Protein AF-A0A7J5EZQ2-F1 (afdb_monomer)

Sequence (471 aa):
MVELAIAWFGNLAVARQRMPGGWRRDADYETKASVRAALARLHAAGQLVTPRRLRLLGEEQLIRAVYRHFGNFARARTAAGLAPRQPAPARHVVTMTRDEALEQYRTLMAADPMRRADTLPPHLRRALRLHVGGISHARRECDLPKFRWNRERVLAVLAEYARPGHAITTLSLNRSGRDDLVNAIYRHVGSIVEARAEAFALADIPGSPGRAAAAGGRVSTRHGSLRSAPRRPTPKQPKRKVGPNERPNNPEPGWAAFRAACESAARRGAGPPPGTTRIVPEAILAGAHRDVAGLGDVLVELLSRRADLLDGAAPREDHVMMAGLVNALECTGVDVPPLLGRRARAWIETVAPPPTFMRTVLLARLAAAHAMSRAAAKRASAQELLRERERKLENLFGWVISRRRRKAHHAAWLRLIQDGELRGGRIAPLEPIELLWAARIRYQYLDGHPAAEVAARLAVDFRRKRPGTQT

Mean predicted aligned error: 19.73 Å

Solvent-accessible surface area (backbone atoms only — not comparable to full-atom values): 28139 Å² total; per-residue (Å²): 107,73,66,58,34,27,41,74,45,76,35,60,68,52,30,32,72,66,40,89,83,43,65,56,75,83,61,74,53,82,41,69,66,48,46,24,53,53,53,35,52,42,40,75,70,73,42,68,90,41,74,74,49,32,53,76,71,66,39,54,65,58,53,54,31,33,39,72,68,48,69,35,67,68,55,38,35,49,72,30,73,39,76,72,74,72,74,68,72,74,70,75,77,73,83,63,50,61,66,57,35,51,50,56,46,48,55,52,37,72,77,35,79,79,66,50,82,82,77,42,58,70,68,50,51,48,35,28,40,72,66,53,70,18,67,76,41,44,37,58,75,66,70,47,77,81,86,72,88,44,49,70,57,52,30,52,54,44,27,67,54,57,47,92,88,51,74,90,43,75,66,51,37,45,73,70,70,32,57,66,58,54,53,42,33,45,71,53,64,58,35,68,69,57,41,49,45,52,10,47,63,71,55,70,52,87,86,50,71,50,62,60,56,71,72,54,66,86,81,75,85,78,73,83,88,73,93,72,80,92,76,77,90,74,81,82,76,81,83,77,83,77,62,100,82,77,71,82,91,66,77,58,83,63,52,64,56,49,51,52,43,44,56,52,23,48,78,68,75,40,53,68,50,92,58,50,79,52,51,54,59,50,37,46,75,72,64,41,36,68,66,53,38,76,42,28,69,57,52,50,54,18,48,50,56,46,47,61,75,47,58,92,53,80,86,48,72,68,42,52,45,48,25,52,48,53,53,50,39,49,40,48,69,29,88,65,57,68,67,58,53,49,51,28,50,51,40,57,67,69,45,68,80,55,65,67,63,59,54,50,51,52,52,50,52,45,41,42,46,37,42,49,38,54,52,49,54,53,50,51,53,52,52,50,54,47,53,49,50,50,51,51,49,49,56,64,51,55,75,70,62,53,86,79,52,55,62,59,51,50,53,54,54,50,47,65,64,70,66,73,72,87,78,83,76,94,70,80,83,75,55,74,68,56,54,51,47,54,50,51,61,49,63,77,74,56,88,88,54,79,64,56,58,58,53,52,51,53,55,52,52,60,60,68,72,60,84,84,82,90,129

Radius of gyration: 35.27 Å; Cα contacts (8 Å, |Δi|>4): 325; chains: 1; bounding box: 101×69×84 Å

Foldseek 3Di:
DQLVLCLVQVHSVSSQVPDVVGVPPQDPLVDLVSLLVVLLVCVVVVFDQDPVSCVVVVVVSSVVSCCVHQVDSQRSCVVSVHPRDPPDPPPPPLPADLVNLLVVVLVVCVVPVPDDLVNPDPSSQVSCCVNQVGDVRSCVVNVPPDDDQALVVLLQVLLVQVPPPHDQDPVSCVVVVNVVSVVSCCVHVNDSVRSNLSSCVVNVDPPRVNVVVVVDDDPDPDDDDDDDDDDDDDDDDDDDPDDPPDDPLDPPPVLVVLLVQLVVCLVVVHARDPCLLPVLLVCLVSVVLVSSLVCLVSNLSNLVSVLVVCPPPQQDPVLQSSLLNQLSSVLSVRDHPVVSNVSSVVSCVNPPPDPVVVCCVSVSSSSVSNSVSVVVVVVVVVVVVVVVVVVVVCVVCVVVDDPVCVVVVVVVVVCVVVVPDPPDDDDDDDDVVVVVVVVVVVVVPDPDDPVVVVVVVVVVVVVVPDDDDDD

pLDDT: mean 74.74, std 21.12, range [32.88, 98.12]

Structure (mmCIF, N/CA/C/O backbone):
data_AF-A0A7J5EZQ2-F1
#
_entry.id   AF-A0A7J5EZQ2-F1
#
loop_
_atom_site.group_PDB
_atom_site.id
_atom_site.type_symbol
_atom_site.label_atom_id
_atom_site.label_alt_id
_atom_site.label_comp_id
_atom_site.label_asym_id
_atom_site.label_entity_id
_atom_site.label_seq_id
_atom_site.pdbx_PDB_ins_code
_atom_site.Cartn_x
_atom_site.Cartn_y
_atom_site.Cartn_z
_atom_site.occupancy
_atom_site.B_iso_or_equiv
_atom_site.auth_seq_id
_atom_site.auth_comp_id
_atom_site.auth_asym_id
_atom_site.auth_atom_id
_atom_site.pdbx_PDB_model_num
ATOM 1 N N . MET A 1 1 ? -13.963 -10.763 16.576 1.00 50.12 1 MET A N 1
ATOM 2 C CA . MET A 1 1 ? -15.259 -10.758 17.296 1.00 50.12 1 MET A CA 1
ATOM 3 C C . MET A 1 1 ? -16.438 -10.505 16.362 1.00 50.12 1 MET A C 1
ATOM 5 O O . MET A 1 1 ? -17.279 -11.381 16.275 1.00 50.12 1 MET A O 1
ATOM 9 N N . VAL A 1 2 ? -16.489 -9.390 15.618 1.00 48.31 2 VAL A N 1
ATOM 10 C CA . VAL A 1 2 ? -17.604 -9.073 14.691 1.00 48.31 2 VAL A CA 1
ATOM 11 C C . VAL A 1 2 ? -17.828 -10.154 13.622 1.00 48.31 2 VAL A C 1
ATOM 13 O O . VAL A 1 2 ? -18.950 -10.606 13.435 1.00 48.31 2 VAL A O 1
ATOM 16 N N . GLU A 1 3 ? -16.765 -10.622 12.965 1.00 53.62 3 GLU A N 1
ATOM 17 C CA . GLU A 1 3 ? -16.859 -11.671 11.933 1.00 53.62 3 GLU A CA 1
ATOM 18 C C . GLU A 1 3 ? -17.283 -13.029 12.511 1.00 53.62 3 GLU A C 1
ATOM 20 O O . GLU A 1 3 ? -18.147 -13.693 11.951 1.00 53.62 3 GLU A O 1
ATOM 25 N N . LEU A 1 4 ? -16.754 -13.397 13.683 1.00 57.41 4 LEU A N 1
ATOM 26 C CA . LEU A 1 4 ? -17.159 -14.584 14.452 1.00 57.41 4 LEU A CA 1
ATOM 27 C C . LEU A 1 4 ? -18.641 -14.529 14.854 1.00 57.41 4 LEU A C 1
ATOM 29 O O . LEU A 1 4 ? -19.352 -15.521 14.743 1.00 57.41 4 LEU A O 1
ATOM 33 N N . ALA A 1 5 ? -19.123 -13.354 15.259 1.00 59.91 5 ALA A N 1
ATOM 34 C CA . ALA A 1 5 ? -20.518 -13.125 15.613 1.00 59.91 5 ALA A CA 1
ATOM 35 C C . ALA A 1 5 ? -21.446 -13.225 14.386 1.00 59.91 5 ALA A C 1
ATOM 37 O O . ALA A 1 5 ? -22.507 -13.840 14.459 1.00 59.91 5 ALA A O 1
ATOM 38 N N . ILE A 1 6 ? -21.039 -12.687 13.232 1.00 65.56 6 ILE A N 1
ATOM 39 C CA . ILE A 1 6 ? -21.794 -12.852 11.979 1.00 65.56 6 ILE A CA 1
ATOM 40 C C . ILE A 1 6 ? -21.804 -14.323 11.550 1.00 65.56 6 ILE A C 1
ATOM 42 O O . ILE A 1 6 ? -22.852 -14.833 11.161 1.00 65.56 6 ILE A O 1
ATOM 46 N N . ALA A 1 7 ? -20.671 -15.018 11.673 1.00 66.31 7 ALA A N 1
ATOM 47 C CA . ALA A 1 7 ? -20.559 -16.429 11.323 1.00 66.31 7 ALA A CA 1
ATOM 48 C C . ALA A 1 7 ? -21.428 -17.333 12.214 1.00 66.31 7 ALA A C 1
ATOM 50 O O . ALA A 1 7 ? -22.032 -18.281 11.717 1.00 66.31 7 ALA A O 1
ATOM 51 N N . TRP A 1 8 ? -21.526 -17.042 13.515 1.00 72.44 8 TRP A N 1
ATOM 52 C CA . TRP A 1 8 ? -22.311 -17.849 14.457 1.00 72.44 8 TRP A CA 1
ATOM 53 C C . TRP A 1 8 ? -23.813 -17.575 14.403 1.00 72.44 8 TRP A C 1
ATOM 55 O O . TRP A 1 8 ? -24.607 -18.507 14.513 1.00 72.44 8 TRP A O 1
ATOM 65 N N . PHE A 1 9 ? -24.223 -16.323 14.204 1.00 71.44 9 PHE A N 1
ATOM 66 C CA . PHE A 1 9 ? -25.635 -15.935 14.300 1.00 71.44 9 PHE A CA 1
ATOM 67 C C . PHE A 1 9 ? -26.269 -15.571 12.949 1.00 71.44 9 PHE A C 1
ATOM 69 O O . PHE A 1 9 ? -27.427 -15.159 12.896 1.00 71.44 9 PHE A O 1
ATOM 76 N N . GLY A 1 10 ? -25.533 -15.721 11.844 1.00 72.12 10 GLY A N 1
ATOM 77 C CA . GLY A 1 10 ? -25.997 -15.508 10.469 1.00 72.12 10 GLY A CA 1
ATOM 78 C C . GLY A 1 10 ? -26.126 -14.037 10.066 1.00 72.12 10 GLY A C 1
ATOM 79 O O . GLY A 1 10 ? -25.905 -13.693 8.907 1.00 72.12 10 GLY A O 1
ATOM 80 N N . ASN A 1 11 ? -26.435 -13.146 11.008 1.00 79.75 11 ASN A N 1
ATOM 81 C CA . ASN A 1 11 ? -26.276 -11.710 10.832 1.00 79.75 11 ASN A CA 1
ATOM 82 C C . ASN A 1 11 ? -25.918 -11.031 12.166 1.00 79.75 11 ASN A C 1
ATOM 84 O O . ASN A 1 11 ? -26.174 -11.549 13.256 1.00 79.75 11 ASN A O 1
ATOM 88 N N . LEU A 1 12 ? -25.341 -9.833 12.068 1.00 64.81 12 LEU A N 1
ATOM 89 C CA . LEU A 1 12 ? -24.862 -9.079 13.223 1.00 64.81 12 LEU A CA 1
ATOM 90 C C . LEU A 1 12 ? -25.984 -8.621 14.176 1.00 64.81 12 LEU A C 1
ATOM 92 O O . LEU A 1 12 ? -25.763 -8.541 15.376 1.00 64.81 12 LEU A O 1
ATOM 96 N N . ALA A 1 13 ? -27.181 -8.323 13.671 1.00 59.31 13 ALA A N 1
ATOM 97 C CA . ALA A 1 13 ? -28.360 -7.988 14.473 1.00 59.31 13 ALA A CA 1
ATOM 98 C C . ALA A 1 13 ? -28.871 -9.177 15.307 1.00 59.31 13 ALA A C 1
ATOM 100 O O . ALA A 1 13 ? -29.203 -8.997 16.476 1.00 59.31 13 ALA A O 1
ATOM 101 N N . VAL A 1 14 ? -28.852 -10.394 14.759 1.00 67.25 14 VAL A N 1
ATOM 102 C CA . VAL A 1 14 ? -29.213 -11.617 15.496 1.00 67.25 14 VAL A CA 1
ATOM 103 C C . VAL A 1 14 ? -28.148 -11.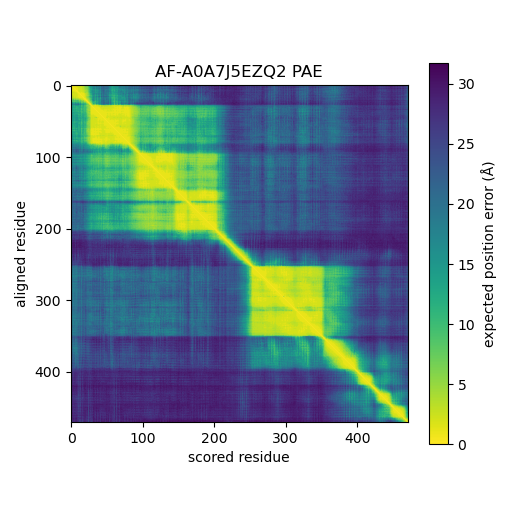945 16.541 1.00 67.25 14 VAL A C 1
ATOM 105 O O . VAL A 1 14 ? -28.485 -12.282 17.674 1.00 67.25 14 VAL A O 1
ATOM 108 N N . ALA A 1 15 ? -26.865 -11.765 16.202 1.00 73.56 15 ALA A N 1
ATOM 109 C CA . ALA A 1 15 ? -25.774 -11.893 17.169 1.00 73.56 15 ALA A CA 1
ATOM 110 C C . ALA A 1 15 ? -25.943 -10.938 18.354 1.00 73.56 15 ALA A C 1
ATOM 112 O O . ALA A 1 15 ? -25.753 -11.321 19.505 1.00 73.56 15 ALA A O 1
ATOM 113 N N . ARG A 1 16 ? -26.351 -9.699 18.060 1.00 64.06 16 ARG A N 1
ATOM 114 C CA . ARG A 1 16 ? -26.593 -8.651 19.056 1.00 64.06 16 ARG A CA 1
ATOM 115 C C . ARG A 1 16 ? -27.735 -8.983 20.011 1.00 64.06 16 ARG A C 1
ATOM 117 O O . ARG A 1 16 ? -27.603 -8.694 21.194 1.00 64.06 16 ARG A O 1
ATOM 124 N N . GLN A 1 17 ? -28.823 -9.571 19.511 1.00 57.94 17 GLN A N 1
ATOM 125 C CA . GLN A 1 17 ? -29.983 -9.953 20.326 1.00 57.94 17 GLN A CA 1
ATOM 126 C C . GLN A 1 17 ? -29.737 -11.190 21.196 1.00 57.94 17 GLN A C 1
ATOM 128 O O . GLN A 1 17 ? -30.369 -11.323 22.238 1.00 57.94 17 GLN A O 1
ATOM 133 N N . ARG A 1 18 ? -28.862 -12.109 20.766 1.00 65.12 18 ARG A N 1
ATOM 134 C CA . ARG A 1 18 ? -28.719 -13.432 21.397 1.00 65.12 18 ARG A CA 1
ATOM 135 C C . ARG A 1 18 ? -27.543 -13.583 22.359 1.00 65.12 18 ARG A C 1
ATOM 137 O O . ARG A 1 18 ? -27.493 -14.588 23.059 1.00 65.12 18 ARG A O 1
ATOM 144 N N . MET A 1 19 ? -26.604 -12.637 22.414 1.00 69.38 19 MET A N 1
ATOM 145 C CA . MET A 1 19 ? -25.548 -12.691 23.431 1.00 69.38 19 MET A CA 1
ATOM 146 C C . MET A 1 19 ? -26.111 -12.303 24.813 1.00 69.38 19 MET A C 1
ATOM 148 O O . MET A 1 19 ? -26.701 -11.226 24.929 1.00 69.38 19 MET A O 1
ATOM 152 N N . PRO A 1 20 ? -25.930 -13.129 25.863 1.00 48.16 20 PRO A N 1
ATOM 153 C CA . PRO A 1 20 ? -26.315 -12.780 27.229 1.00 48.16 20 PRO A CA 1
ATOM 154 C C . PRO A 1 20 ? -25.556 -11.525 27.673 1.00 48.16 20 PRO A C 1
ATOM 156 O O . PRO A 1 20 ? -24.337 -11.459 27.544 1.00 48.16 20 PRO A O 1
ATOM 159 N N . GLY A 1 21 ? -26.286 -10.508 28.132 1.00 58.47 21 GLY A N 1
ATOM 160 C CA . GLY A 1 21 ? -25.757 -9.161 28.391 1.00 58.47 21 GLY A CA 1
ATOM 161 C C . GLY A 1 21 ? -26.010 -8.163 27.258 1.00 58.47 21 GLY A C 1
ATOM 162 O O . GLY A 1 21 ? -25.853 -6.965 27.478 1.00 58.47 21 GLY A O 1
ATOM 163 N N . GLY A 1 22 ? -26.469 -8.639 26.093 1.00 52.62 22 GLY A N 1
ATOM 164 C CA . GLY A 1 22 ? -26.572 -7.877 24.855 1.00 52.62 22 GLY A CA 1
ATOM 165 C C . GLY A 1 22 ? -25.186 -7.491 24.346 1.00 52.62 22 GLY A C 1
ATOM 166 O O . GLY A 1 22 ? -24.269 -7.208 25.112 1.00 52.62 22 GLY A O 1
ATOM 167 N N . TRP A 1 23 ? -25.020 -7.342 23.035 1.00 55.12 23 TRP A N 1
ATOM 168 C CA . TRP A 1 23 ? -24.137 -6.257 22.599 1.00 55.12 23 TRP A CA 1
ATOM 169 C C . TRP A 1 23 ? -24.850 -4.971 22.998 1.00 55.12 23 TRP A C 1
ATOM 171 O O . TRP A 1 23 ? -25.549 -4.355 22.188 1.00 55.12 23 TRP A O 1
ATOM 181 N N . ARG A 1 24 ? -24.770 -4.622 24.286 1.00 50.59 24 ARG A N 1
ATOM 182 C CA . ARG A 1 24 ? -25.201 -3.323 24.758 1.00 50.59 24 ARG A CA 1
ATOM 183 C C . ARG A 1 24 ? -24.533 -2.329 23.825 1.00 50.59 24 ARG A C 1
ATOM 185 O O . ARG A 1 24 ? -23.332 -2.413 23.555 1.00 50.59 24 ARG A O 1
ATOM 192 N N . ARG A 1 25 ? -25.323 -1.396 23.295 1.00 53.16 25 ARG A N 1
ATOM 193 C CA . ARG A 1 25 ? -24.784 -0.076 22.988 1.00 53.16 25 ARG A CA 1
ATOM 194 C C . ARG A 1 25 ? -24.256 0.437 24.324 1.00 53.16 25 ARG A C 1
ATOM 196 O O . ARG A 1 25 ? -24.984 1.092 25.057 1.00 53.16 25 ARG A O 1
ATOM 203 N N . ASP A 1 26 ? -23.069 -0.003 24.726 1.00 46.22 26 ASP A N 1
ATOM 204 C CA . ASP A 1 26 ? -22.457 0.448 25.958 1.00 46.22 26 ASP A CA 1
ATOM 205 C C . ASP A 1 26 ? -22.129 1.918 25.721 1.00 46.22 26 ASP A C 1
ATOM 207 O O . ASP A 1 26 ? -21.132 2.264 25.084 1.00 46.22 26 ASP A O 1
ATOM 211 N N . ALA A 1 27 ? -23.043 2.735 26.238 1.00 56.41 27 ALA A N 1
ATOM 212 C CA . ALA A 1 27 ? -23.201 4.168 26.095 1.00 56.41 27 ALA A CA 1
ATOM 213 C C . ALA A 1 27 ? -23.792 4.618 24.753 1.00 56.41 27 ALA A C 1
ATOM 215 O O . ALA A 1 27 ? -23.108 4.726 23.734 1.00 56.41 27 ALA A O 1
ATOM 216 N N . ASP A 1 28 ? -25.056 5.038 24.803 1.00 71.44 28 ASP A N 1
ATOM 217 C CA . ASP A 1 28 ? -25.479 6.188 24.022 1.00 71.44 28 ASP A CA 1
ATOM 218 C C . ASP A 1 28 ? -24.457 7.300 24.287 1.00 71.44 28 ASP A C 1
ATOM 220 O O . ASP A 1 28 ? -24.369 7.865 25.380 1.00 71.44 28 ASP A O 1
ATOM 224 N N . TYR A 1 29 ? -23.601 7.566 23.299 1.00 90.50 29 TYR A N 1
ATOM 225 C CA . TYR A 1 29 ? -22.605 8.636 23.340 1.00 90.50 29 TYR A CA 1
ATOM 226 C C . TYR A 1 29 ? -23.279 10.017 23.213 1.00 90.50 29 TYR A C 1
ATOM 228 O O . TYR A 1 29 ? -22.863 10.886 22.441 1.00 90.50 29 TYR A O 1
ATOM 236 N N . GLU A 1 30 ? -24.390 10.196 23.918 1.00 92.56 30 GLU A N 1
ATOM 237 C CA . GLU A 1 30 ? -25.273 11.353 23.882 1.00 92.56 30 GLU A CA 1
ATOM 238 C C . GLU A 1 30 ? -24.712 12.521 24.677 1.00 92.56 30 GLU A C 1
ATOM 240 O O . GLU A 1 30 ? -25.034 13.666 24.380 1.00 92.56 30 GLU A O 1
ATOM 245 N N . THR A 1 31 ? -23.809 12.263 25.624 1.00 95.75 31 THR A N 1
ATOM 246 C CA . THR A 1 31 ? -23.219 13.305 26.469 1.00 95.75 31 THR A CA 1
ATOM 247 C C . THR A 1 31 ? -21.705 13.399 26.297 1.00 95.75 31 THR A C 1
ATOM 249 O O . THR A 1 31 ? -21.013 12.397 26.099 1.00 95.75 31 THR A O 1
ATOM 252 N N . LYS A 1 32 ? -21.140 14.600 26.485 1.00 97.56 32 LYS A N 1
ATOM 253 C CA . LYS A 1 32 ? -19.678 14.802 26.579 1.00 97.56 32 LYS A CA 1
ATOM 254 C C . LYS A 1 32 ? -19.031 13.883 27.625 1.00 97.56 32 LYS A C 1
ATOM 256 O O . LYS A 1 32 ? -17.920 13.404 27.415 1.00 97.56 32 LYS A O 1
ATOM 261 N N . ALA A 1 33 ? -19.708 13.636 28.749 1.00 96.19 33 ALA A N 1
ATOM 262 C CA . ALA A 1 33 ? -19.217 12.767 29.817 1.00 96.19 33 ALA A CA 1
ATOM 263 C C . ALA A 1 33 ? -19.077 11.305 29.361 1.00 96.19 33 ALA A C 1
ATOM 265 O O . ALA A 1 33 ? -18.005 10.727 29.536 1.00 96.19 33 ALA A O 1
ATOM 266 N N . SER A 1 34 ? -20.098 10.755 28.693 1.00 95.06 34 SER A N 1
ATOM 267 C CA . SER A 1 34 ? -20.065 9.385 28.158 1.00 95.06 34 SER A CA 1
ATOM 268 C C . SER A 1 34 ? -18.934 9.175 27.141 1.00 95.06 34 SER A C 1
ATOM 270 O O . SER A 1 34 ? -18.211 8.181 27.208 1.00 95.06 34 SER A O 1
ATOM 272 N N . VAL A 1 35 ? -18.702 10.154 26.257 1.00 96.88 35 VAL A N 1
ATOM 273 C CA . VAL A 1 35 ? -17.602 10.115 25.281 1.00 96.88 35 VAL A CA 1
ATOM 274 C C . VAL A 1 35 ? -16.242 10.126 25.981 1.00 96.88 35 VAL A C 1
ATOM 276 O O . VAL A 1 35 ? -15.377 9.326 25.631 1.00 96.88 35 VAL A O 1
ATOM 279 N N . ARG A 1 36 ? -16.038 10.989 26.989 1.00 97.38 36 ARG A N 1
ATOM 280 C CA . ARG A 1 36 ? -14.780 11.027 27.760 1.00 97.38 36 ARG A CA 1
ATOM 281 C C . ARG A 1 36 ? -14.500 9.694 28.447 1.00 97.38 36 ARG A C 1
ATOM 283 O O . ARG A 1 36 ? -13.398 9.171 28.304 1.00 97.38 36 ARG A O 1
ATOM 290 N N . ALA A 1 37 ? -15.500 9.134 29.127 1.00 95.50 37 ALA A N 1
ATOM 291 C CA . ALA A 1 37 ? -15.382 7.851 29.815 1.00 95.50 37 ALA A CA 1
ATOM 292 C C . ALA A 1 37 ? -15.041 6.711 28.840 1.00 95.50 37 ALA A C 1
ATOM 294 O O . ALA A 1 37 ? -14.156 5.904 29.118 1.00 95.50 37 ALA A O 1
ATOM 295 N N . ALA A 1 38 ? -15.673 6.682 27.661 1.00 95.19 38 ALA A N 1
ATOM 296 C CA . ALA A 1 38 ? -15.381 5.688 26.632 1.00 95.19 38 ALA A CA 1
ATOM 297 C C . ALA A 1 38 ? -13.944 5.801 26.090 1.00 95.19 38 ALA A C 1
ATOM 299 O O . ALA A 1 38 ? -13.250 4.790 25.969 1.00 95.19 38 ALA A O 1
ATOM 300 N N . LEU A 1 39 ? -13.469 7.020 25.805 1.00 96.38 39 LEU A N 1
ATOM 301 C CA . LEU A 1 39 ? -12.092 7.247 25.348 1.00 96.38 39 LEU A CA 1
ATOM 302 C C . LEU A 1 39 ? -11.065 6.869 26.426 1.00 96.38 39 LEU A C 1
ATOM 304 O O . LEU A 1 39 ? -10.069 6.219 26.105 1.00 96.38 39 LEU A O 1
ATOM 308 N N . ALA A 1 40 ? -11.315 7.232 27.687 1.00 96.12 40 ALA A N 1
ATOM 309 C CA . ALA A 1 40 ? -10.454 6.884 28.817 1.00 96.12 40 ALA A CA 1
ATOM 310 C C . ALA A 1 40 ? -10.393 5.365 29.038 1.00 96.12 40 ALA A C 1
ATOM 312 O O . ALA A 1 40 ? -9.305 4.812 29.168 1.00 96.12 40 ALA A O 1
ATOM 313 N N . ARG A 1 41 ? -11.537 4.669 28.971 1.00 95.19 41 ARG A N 1
ATOM 314 C CA . ARG A 1 41 ? -11.614 3.203 29.076 1.00 95.19 41 ARG A CA 1
ATOM 315 C C . ARG A 1 41 ? -10.808 2.503 27.982 1.00 95.19 41 ARG A C 1
ATOM 317 O O . ARG A 1 41 ? -10.048 1.585 28.272 1.00 95.19 41 ARG A O 1
ATOM 324 N N . LEU A 1 42 ? -10.939 2.944 26.728 1.00 95.31 42 LEU A N 1
ATOM 325 C CA . LEU A 1 42 ? -10.161 2.384 25.618 1.00 95.31 42 LEU A CA 1
ATOM 326 C C . LEU A 1 42 ? -8.658 2.626 25.795 1.00 95.31 42 LEU A C 1
ATOM 328 O O . LEU A 1 42 ? -7.858 1.743 25.490 1.00 95.31 42 LEU A O 1
ATOM 332 N N . HIS A 1 43 ? -8.271 3.793 26.311 1.00 95.88 43 HIS A N 1
ATOM 333 C CA . HIS A 1 43 ? -6.872 4.082 26.604 1.00 95.88 43 HIS A CA 1
ATOM 334 C C . HIS A 1 43 ? -6.318 3.225 27.746 1.00 95.88 43 HIS A C 1
ATOM 336 O O . HIS A 1 43 ? -5.234 2.668 27.598 1.00 95.88 43 HIS A O 1
ATOM 342 N N . ALA A 1 44 ? -7.075 3.068 28.837 1.00 94.56 44 ALA A N 1
ATOM 343 C CA . ALA A 1 44 ? -6.718 2.210 29.966 1.00 94.56 44 ALA A CA 1
ATOM 344 C C . ALA A 1 44 ? -6.547 0.741 29.542 1.00 94.56 44 ALA A C 1
ATOM 346 O O . ALA A 1 44 ? -5.673 0.046 30.046 1.00 94.56 44 ALA A O 1
ATOM 347 N N . ALA A 1 45 ? -7.305 0.289 28.538 1.00 93.12 45 ALA A N 1
ATOM 348 C CA . ALA A 1 45 ? -7.144 -1.021 27.904 1.00 93.12 45 ALA A CA 1
ATOM 349 C C . ALA A 1 45 ? -5.952 -1.111 26.918 1.00 93.12 45 ALA A C 1
ATOM 351 O O . ALA A 1 45 ? -5.886 -2.035 26.104 1.00 93.12 45 ALA A O 1
ATOM 352 N N . GLY A 1 46 ? -5.049 -0.125 26.907 1.00 93.62 46 GLY A N 1
ATOM 353 C CA . GLY A 1 46 ? -3.880 -0.078 26.025 1.00 93.62 46 GLY A CA 1
ATOM 354 C C . GLY A 1 46 ? -4.200 0.175 24.547 1.00 93.62 46 GLY A C 1
ATOM 355 O O . GLY A 1 46 ? -3.322 0.043 23.692 1.00 93.62 46 GLY A O 1
ATOM 356 N N . GLN A 1 47 ? -5.440 0.537 24.194 1.00 93.44 47 GLN A N 1
ATOM 357 C CA . GLN A 1 47 ? -5.786 0.817 22.801 1.00 93.44 47 GLN A CA 1
ATOM 358 C C . GLN A 1 47 ? -5.359 2.232 22.398 1.00 93.44 47 GLN A C 1
ATOM 360 O O . GLN A 1 47 ? -5.585 3.223 23.096 1.00 93.44 47 GLN A O 1
ATOM 365 N N . LEU A 1 48 ? -4.791 2.350 21.195 1.00 93.38 48 LEU A N 1
ATOM 366 C CA . LEU A 1 48 ? -4.486 3.646 20.595 1.00 93.38 48 LEU A CA 1
ATOM 367 C C . LEU A 1 48 ? -5.780 4.382 20.236 1.00 93.38 48 LEU A C 1
ATOM 369 O O . LEU A 1 48 ? -6.425 4.081 19.232 1.00 93.38 48 LEU A O 1
ATOM 373 N N . VAL A 1 49 ? -6.118 5.412 21.009 1.00 96.19 49 VAL A N 1
ATOM 374 C CA . VAL A 1 49 ? -7.294 6.258 20.776 1.00 96.19 49 VAL A CA 1
ATOM 375 C C . VAL A 1 49 ? -7.020 7.215 19.609 1.00 96.19 49 VAL A C 1
ATOM 377 O O . VAL A 1 49 ? -6.580 8.357 19.769 1.00 96.19 49 VAL A O 1
ATOM 380 N N . THR A 1 50 ? -7.208 6.709 18.390 1.00 95.25 50 THR A N 1
ATOM 381 C CA . THR A 1 50 ? -7.111 7.459 17.128 1.00 95.25 50 THR A CA 1
ATOM 382 C C . THR A 1 50 ? -8.300 7.114 16.233 1.00 95.25 50 THR A C 1
ATOM 384 O O . THR A 1 50 ? -8.751 5.968 16.279 1.00 95.25 50 THR A O 1
ATOM 387 N N . PRO A 1 51 ? -8.775 8.025 15.359 1.00 96.12 51 PRO A N 1
ATOM 388 C CA . PRO A 1 51 ? -9.905 7.732 14.477 1.00 96.12 51 PRO A CA 1
ATOM 389 C C . PRO A 1 51 ? -9.701 6.449 13.665 1.00 96.12 51 PRO A C 1
ATOM 391 O O . PRO A 1 51 ? -10.578 5.598 13.624 1.00 96.12 51 PRO A O 1
ATOM 394 N N . ARG A 1 52 ? -8.508 6.256 13.080 1.00 93.69 52 ARG A N 1
ATOM 395 C CA . ARG A 1 52 ? -8.183 5.051 12.300 1.00 93.69 52 ARG A CA 1
ATOM 396 C C . ARG A 1 52 ? -8.313 3.774 13.132 1.00 93.69 52 ARG A C 1
ATOM 398 O O . ARG A 1 52 ? -8.875 2.801 12.643 1.00 93.69 52 ARG A O 1
ATOM 405 N N . ARG A 1 53 ? -7.801 3.766 14.366 1.00 93.06 53 ARG A N 1
ATOM 406 C CA . ARG A 1 53 ? -7.859 2.582 15.230 1.00 93.06 53 ARG A CA 1
ATOM 407 C C . ARG A 1 53 ? -9.276 2.311 15.726 1.00 93.06 53 ARG A C 1
ATOM 409 O O . ARG A 1 53 ? -9.684 1.161 15.702 1.00 93.06 53 ARG A O 1
ATOM 416 N N . LEU A 1 54 ? -10.033 3.346 16.084 1.00 94.50 54 LEU A N 1
ATOM 417 C CA . LEU A 1 54 ? -11.438 3.204 16.470 1.00 94.50 54 LEU A CA 1
ATOM 418 C C . LEU A 1 54 ? -12.281 2.584 15.346 1.00 94.50 54 LEU A C 1
ATOM 420 O O . LEU A 1 54 ? -13.053 1.671 15.616 1.00 94.50 54 LEU A O 1
ATOM 424 N N . ARG A 1 55 ? -12.065 2.969 14.078 1.00 92.62 55 ARG A N 1
ATOM 425 C CA . ARG A 1 55 ? -12.737 2.313 12.936 1.00 92.62 55 ARG A CA 1
ATOM 426 C C . ARG A 1 55 ? -12.419 0.824 12.846 1.00 92.62 55 ARG A C 1
ATOM 428 O O . ARG A 1 55 ? -13.319 0.023 12.638 1.00 92.62 55 ARG A O 1
ATOM 435 N N . LEU A 1 56 ? -11.151 0.453 13.039 1.00 83.94 56 LEU A N 1
ATOM 436 C CA . LEU A 1 56 ? -10.727 -0.954 13.047 1.00 83.94 56 LEU A CA 1
ATOM 437 C C . LEU A 1 56 ? -11.339 -1.749 14.210 1.00 83.94 56 LEU A C 1
ATOM 439 O O . LEU A 1 56 ? -11.535 -2.952 14.082 1.00 83.94 56 LEU A O 1
ATOM 443 N N . LEU A 1 57 ? -11.644 -1.084 15.326 1.00 84.81 57 LEU A N 1
ATOM 444 C CA . LEU A 1 57 ? -12.335 -1.674 16.474 1.00 84.81 57 LEU A CA 1
ATOM 445 C C . LEU A 1 57 ? -13.866 -1.702 16.306 1.00 84.81 57 LEU A C 1
ATOM 447 O O . LEU A 1 57 ? -14.549 -2.297 17.130 1.00 84.81 57 LEU A O 1
ATOM 451 N N . GLY A 1 58 ? -14.413 -1.099 15.243 1.00 89.62 58 GLY A N 1
ATOM 452 C CA . GLY A 1 58 ? -15.858 -0.993 15.018 1.00 89.62 58 GLY A CA 1
ATOM 453 C C . GLY A 1 58 ? -16.538 0.161 15.769 1.00 89.62 58 GLY A C 1
ATOM 454 O O . GLY A 1 58 ? -17.763 0.255 15.761 1.00 89.62 58 GLY A O 1
ATOM 455 N N . GLU A 1 59 ? -15.766 1.074 16.361 1.00 92.94 59 GLU A N 1
ATOM 456 C CA . GLU A 1 59 ? -16.227 2.178 17.218 1.00 92.94 59 GLU A CA 1
ATOM 457 C C . GLU A 1 59 ? -16.661 3.423 16.414 1.00 92.94 59 GLU A C 1
ATOM 459 O O . GLU A 1 59 ? -16.354 4.569 16.755 1.00 92.94 59 GLU A O 1
ATOM 464 N N . GLU A 1 60 ? -17.371 3.225 15.298 1.00 93.81 60 GLU A N 1
ATOM 465 C CA . GLU A 1 60 ? -17.771 4.316 14.391 1.00 93.81 60 GLU A CA 1
ATOM 466 C C . GLU A 1 60 ? -18.717 5.318 15.080 1.00 93.81 60 GLU A C 1
ATOM 468 O O . GLU A 1 60 ? -18.671 6.523 14.819 1.00 93.81 60 GLU A O 1
ATOM 473 N N . GLN A 1 61 ? -19.559 4.835 15.998 1.00 93.25 61 GLN A N 1
ATOM 474 C CA . GLN A 1 61 ? -20.475 5.679 16.767 1.00 93.25 61 GLN A CA 1
ATOM 475 C C . GLN A 1 61 ? -19.724 6.613 17.722 1.00 93.25 61 GLN A C 1
ATOM 477 O O . GLN A 1 61 ? -20.045 7.802 17.773 1.00 93.25 61 GLN A O 1
ATOM 482 N N . LEU A 1 62 ? -18.678 6.117 18.393 1.00 95.44 62 LEU A N 1
ATOM 483 C CA . LEU A 1 62 ? -17.828 6.930 19.259 1.00 95.44 62 LEU A CA 1
ATOM 484 C C . LEU A 1 62 ? -17.114 8.021 18.456 1.00 95.44 62 LEU A C 1
ATOM 486 O O . LEU A 1 62 ? -17.064 9.167 18.892 1.00 95.44 62 LEU A O 1
ATOM 490 N N . ILE A 1 63 ? -16.627 7.709 17.248 1.00 96.88 63 ILE A N 1
ATOM 491 C CA . ILE A 1 63 ? -16.016 8.710 16.357 1.00 96.88 63 ILE A CA 1
ATOM 492 C C . ILE A 1 63 ? -17.017 9.826 16.039 1.00 96.88 63 ILE A C 1
ATOM 494 O O . ILE A 1 63 ? -16.692 11.004 16.191 1.00 96.88 63 ILE A O 1
ATOM 498 N N . ARG A 1 64 ? -18.242 9.479 15.627 1.00 96.19 64 ARG A N 1
ATOM 499 C CA . ARG A 1 64 ? -19.286 10.474 15.326 1.00 96.19 64 ARG A CA 1
ATOM 500 C C . ARG A 1 64 ? -19.630 11.322 16.548 1.00 96.19 64 ARG A C 1
ATOM 502 O O . ARG A 1 64 ? -19.779 12.533 16.414 1.00 96.19 64 ARG A O 1
ATOM 509 N N . ALA A 1 65 ? -19.727 10.709 17.724 1.00 96.50 65 ALA A N 1
ATOM 510 C CA . ALA A 1 65 ? -20.008 11.415 18.966 1.00 96.50 65 ALA A CA 1
ATOM 511 C C . ALA A 1 65 ? -18.865 12.347 19.389 1.00 96.50 65 ALA A C 1
ATOM 513 O O . ALA A 1 65 ? -19.119 13.464 19.832 1.00 96.50 65 ALA A O 1
ATOM 514 N N . VAL A 1 66 ? -17.610 11.946 19.171 1.00 97.62 66 VAL A N 1
ATOM 515 C CA . VAL A 1 66 ? -16.438 12.808 19.373 1.00 97.62 66 VAL A CA 1
ATOM 516 C C . VAL A 1 66 ? -16.541 14.077 18.528 1.00 97.62 66 VAL A C 1
ATOM 518 O O . VAL A 1 66 ? -16.397 15.176 19.064 1.00 97.62 66 VAL A O 1
ATOM 521 N N . TYR A 1 67 ? -16.829 13.953 17.230 1.00 97.62 67 TYR A N 1
ATOM 522 C CA . TYR A 1 67 ? -16.977 15.127 16.363 1.00 97.62 67 TYR A CA 1
ATOM 523 C C . TYR A 1 67 ? -18.203 15.970 16.727 1.00 97.62 67 TYR A C 1
ATOM 525 O O . TYR A 1 67 ? -18.096 17.191 16.762 1.00 97.62 67 TYR A O 1
ATOM 533 N N . ARG A 1 68 ? -19.331 15.338 17.072 1.00 97.38 68 ARG A N 1
ATOM 534 C CA . ARG A 1 68 ? -20.561 16.030 17.488 1.00 97.38 68 ARG A CA 1
ATOM 535 C C . ARG A 1 68 ? -20.363 16.872 18.750 1.00 97.38 68 ARG A C 1
ATOM 537 O O . ARG A 1 68 ? -20.786 18.018 18.788 1.00 97.38 68 ARG A O 1
ATOM 544 N N . HIS A 1 69 ? -19.720 16.309 19.772 1.00 97.88 69 HIS A N 1
ATOM 545 C CA . HIS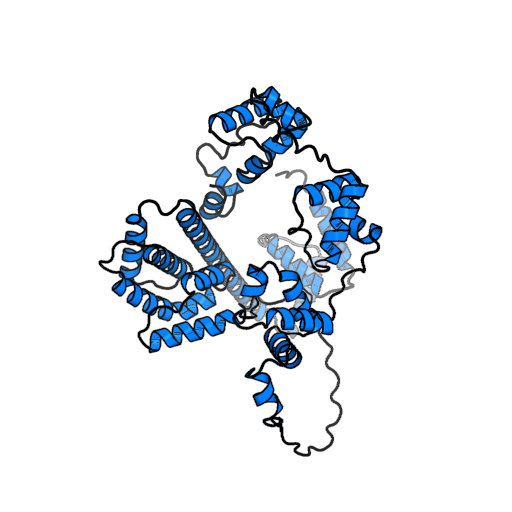 A 1 69 ? -19.646 16.924 21.101 1.00 97.88 69 HIS A CA 1
ATOM 546 C C . HIS A 1 69 ? -18.420 17.813 21.314 1.00 97.88 69 HIS A C 1
ATOM 548 O O . HIS A 1 69 ? -18.475 18.739 22.121 1.00 97.88 69 HIS A O 1
ATOM 554 N N . PHE A 1 70 ? -17.311 17.553 20.616 1.00 97.56 70 PHE A N 1
ATOM 555 C CA . PHE A 1 70 ? -16.043 18.270 20.819 1.00 97.56 70 PHE A CA 1
ATOM 556 C C . PHE A 1 70 ? -15.548 19.015 19.572 1.00 97.56 70 PHE A C 1
ATOM 558 O O . PHE A 1 70 ? -14.558 19.747 19.651 1.00 97.56 70 PHE A O 1
ATOM 565 N N . GLY A 1 71 ? -16.189 18.820 18.413 1.00 97.25 71 GLY A N 1
ATOM 566 C CA . GLY A 1 71 ? -15.807 19.408 17.124 1.00 97.25 71 GLY A CA 1
ATOM 567 C C . GLY A 1 71 ? -14.569 18.769 16.487 1.00 97.25 71 GLY A C 1
ATOM 568 O O . GLY A 1 71 ? -14.508 18.612 15.271 1.00 97.25 71 GLY A O 1
ATOM 569 N N . ASN A 1 72 ? -13.582 18.344 17.281 1.00 96.44 72 ASN A N 1
ATOM 570 C CA . ASN A 1 72 ? -12.427 17.601 16.788 1.00 96.44 72 ASN A CA 1
ATOM 571 C C . ASN A 1 72 ? -11.912 16.562 17.796 1.00 96.44 72 ASN A C 1
ATOM 573 O O . ASN A 1 72 ? -12.130 16.644 19.005 1.00 96.44 72 ASN A O 1
ATOM 577 N N . PHE A 1 73 ? -11.180 15.581 17.267 1.00 95.88 73 PHE A N 1
ATOM 578 C CA . PHE A 1 73 ? -10.687 14.441 18.036 1.00 95.88 73 PHE A CA 1
ATOM 579 C C . PHE A 1 73 ? -9.594 14.812 19.051 1.00 95.88 73 PHE A C 1
ATOM 581 O O . PHE A 1 73 ? -9.466 14.158 20.083 1.00 95.88 73 PHE A O 1
ATOM 588 N N . ALA A 1 74 ? -8.811 15.861 18.779 1.00 94.75 74 ALA A N 1
ATOM 589 C CA . ALA A 1 74 ? -7.764 16.322 19.689 1.00 94.75 74 ALA A CA 1
ATOM 590 C C . ALA A 1 74 ? -8.370 16.883 20.986 1.00 94.75 74 ALA A C 1
ATOM 592 O O . ALA A 1 74 ? -7.981 16.454 22.067 1.00 94.75 74 ALA A O 1
ATOM 593 N N . ARG A 1 75 ? -9.395 17.739 20.880 1.00 96.25 75 ARG A N 1
ATOM 594 C CA . ARG A 1 75 ? -10.140 18.290 22.023 1.00 96.25 75 ARG A CA 1
ATOM 595 C C . ARG A 1 75 ? -10.794 17.200 22.866 1.00 96.25 75 ARG A C 1
ATOM 597 O O . ARG A 1 75 ? -10.702 17.254 24.086 1.00 96.25 75 ARG A O 1
ATOM 604 N N . ALA A 1 76 ? -11.411 16.199 22.235 1.00 97.19 76 ALA A N 1
ATOM 605 C CA . ALA A 1 76 ? -12.018 15.082 22.961 1.00 97.19 76 ALA A CA 1
ATOM 606 C C . ALA A 1 76 ? -10.987 14.257 23.745 1.00 97.19 76 ALA A C 1
ATOM 608 O O . ALA A 1 76 ? -11.249 13.879 24.883 1.00 97.19 76 ALA A O 1
ATOM 609 N N . ARG A 1 77 ? -9.801 14.016 23.167 1.00 96.62 77 ARG A N 1
ATOM 610 C CA . ARG A 1 77 ? -8.693 13.345 23.864 1.00 96.62 77 ARG A CA 1
ATOM 611 C C . ARG A 1 77 ? -8.204 14.148 25.065 1.00 96.62 77 ARG A C 1
ATOM 613 O O . ARG A 1 77 ? -8.129 13.585 26.150 1.00 96.62 77 ARG A O 1
ATOM 620 N N . THR A 1 78 ? -7.935 15.441 24.883 1.00 96.06 78 THR A N 1
ATOM 621 C CA . THR A 1 78 ? -7.527 16.332 25.981 1.00 96.06 78 THR A CA 1
ATOM 622 C C . THR A 1 78 ? -8.583 16.357 27.085 1.00 96.06 78 THR A C 1
ATOM 624 O O . THR A 1 78 ? -8.255 16.193 28.254 1.00 96.06 78 THR A O 1
ATOM 627 N N . ALA A 1 79 ? -9.864 16.467 26.722 1.00 96.94 79 ALA A N 1
ATOM 628 C CA . ALA A 1 79 ? -10.966 16.454 27.681 1.00 96.94 79 ALA A CA 1
ATOM 629 C C . ALA A 1 79 ? -11.118 15.111 28.416 1.00 96.94 79 ALA A C 1
ATOM 631 O O . ALA A 1 79 ? -11.649 15.086 29.522 1.00 96.94 79 ALA A O 1
ATOM 632 N N . ALA A 1 80 ? -10.673 14.006 27.815 1.00 97.12 80 ALA A N 1
ATOM 633 C CA . ALA A 1 80 ? -10.641 12.676 28.420 1.00 97.12 80 ALA A CA 1
ATOM 634 C C . ALA A 1 80 ? -9.369 12.414 29.256 1.00 97.12 80 ALA A C 1
ATOM 636 O O . ALA A 1 80 ? -9.115 11.267 29.611 1.00 97.12 80 ALA A O 1
ATOM 637 N N . GLY A 1 81 ? -8.549 13.438 29.533 1.00 96.69 81 GLY A N 1
ATOM 638 C CA . GLY A 1 81 ? -7.299 13.294 30.291 1.00 96.69 81 GLY A CA 1
ATOM 639 C C . GLY A 1 81 ? -6.199 12.549 29.532 1.00 96.69 81 GLY A C 1
ATOM 640 O O . GLY A 1 81 ? -5.183 12.173 30.107 1.00 96.69 81 GLY A O 1
ATOM 641 N N . LEU A 1 82 ? -6.386 12.318 28.231 1.00 95.75 82 LEU A N 1
ATOM 642 C CA . LEU A 1 82 ? -5.397 11.640 27.408 1.00 95.75 82 LEU A CA 1
ATOM 643 C C . LEU A 1 82 ? -4.348 12.657 26.992 1.00 95.75 82 LEU A C 1
ATOM 645 O O . LEU A 1 82 ? -4.690 13.677 26.383 1.00 95.75 82 LEU A O 1
ATOM 649 N N . ALA A 1 83 ? -3.078 12.343 27.257 1.00 88.50 83 ALA A N 1
ATOM 650 C CA . ALA A 1 83 ? -1.973 13.177 26.816 1.00 88.50 83 ALA A CA 1
ATOM 651 C C . ALA A 1 83 ? -2.149 13.518 25.323 1.00 88.50 83 ALA A C 1
ATOM 653 O O . ALA A 1 83 ? -2.536 12.639 24.517 1.00 88.50 83 ALA A O 1
ATOM 654 N N . PRO A 1 84 ? -1.915 14.788 24.932 1.00 80.38 84 PRO A N 1
ATOM 655 C CA . PRO A 1 84 ? -1.894 15.144 23.528 1.00 80.38 84 PRO A CA 1
ATOM 656 C C . PRO A 1 84 ? -0.949 14.168 22.840 1.00 80.38 84 PRO A C 1
ATOM 658 O O . PRO A 1 84 ? 0.104 13.818 23.376 1.00 80.38 84 PRO A O 1
ATOM 661 N N . ARG A 1 85 ? -1.369 13.645 21.681 1.00 76.31 85 ARG A N 1
ATOM 662 C CA . ARG A 1 85 ? -0.479 12.812 20.870 1.00 76.31 85 ARG A CA 1
ATOM 663 C C . ARG A 1 85 ? 0.816 13.602 20.761 1.00 76.31 85 ARG A C 1
ATOM 665 O O . ARG A 1 85 ? 0.724 14.751 20.325 1.00 76.31 85 ARG A O 1
ATOM 672 N N . GLN A 1 86 ? 1.936 13.008 21.196 1.00 71.81 86 GLN A N 1
ATOM 673 C CA . GLN A 1 86 ? 3.247 13.646 21.103 1.00 71.81 86 GLN A CA 1
ATOM 674 C C . GLN A 1 86 ? 3.294 14.373 19.763 1.00 71.81 86 GLN A C 1
ATOM 676 O O . GLN A 1 86 ? 2.921 13.745 18.753 1.00 71.81 86 GLN A O 1
ATOM 681 N N . PRO A 1 87 ? 3.578 15.692 19.764 1.00 65.25 87 PRO A N 1
ATOM 682 C CA . PRO A 1 87 ? 3.562 16.473 18.543 1.00 65.25 87 PRO A CA 1
ATOM 683 C C . PRO A 1 87 ? 4.339 15.668 17.515 1.00 65.25 87 PRO A C 1
ATOM 685 O O . PRO A 1 87 ? 5.427 15.175 17.817 1.00 65.25 87 PRO A O 1
ATOM 688 N N . ALA A 1 88 ? 3.706 15.410 16.362 1.00 65.19 88 ALA A N 1
ATOM 689 C CA . ALA A 1 88 ? 4.353 14.640 15.309 1.00 65.19 88 ALA A CA 1
ATOM 690 C C . ALA A 1 88 ? 5.767 15.214 15.153 1.00 65.19 88 ALA A C 1
ATOM 692 O O . ALA A 1 88 ? 5.855 16.448 15.132 1.00 65.19 88 ALA A O 1
ATOM 693 N N . PRO A 1 89 ? 6.814 14.360 15.145 1.00 65.31 89 PRO A N 1
ATOM 694 C CA . PRO A 1 89 ? 8.209 14.783 15.250 1.00 65.31 89 PRO A CA 1
ATOM 695 C C . PRO A 1 89 ? 8.386 16.035 14.415 1.00 65.31 89 PRO A C 1
ATOM 697 O O . PRO A 1 89 ? 7.968 16.008 13.249 1.00 65.31 89 PRO A O 1
ATOM 700 N N . ALA A 1 90 ? 8.825 17.118 15.082 1.00 62.38 90 ALA A N 1
A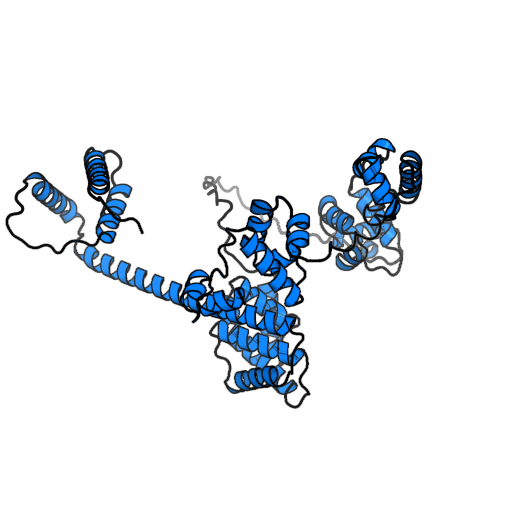TOM 701 C CA . ALA A 1 90 ? 8.744 18.500 14.614 1.00 62.38 90 ALA A CA 1
ATOM 702 C C . ALA A 1 90 ? 8.868 18.503 13.100 1.00 62.38 90 ALA A C 1
ATOM 704 O O . ALA A 1 90 ? 9.918 18.131 12.580 1.00 62.38 90 ALA A O 1
ATOM 705 N N . ARG A 1 91 ? 7.730 18.734 12.423 1.00 64.44 91 ARG A N 1
ATOM 706 C CA . ARG A 1 91 ? 7.560 18.512 10.983 1.00 64.44 91 ARG A CA 1
ATOM 707 C C . ARG A 1 91 ? 8.829 18.983 10.291 1.00 64.44 91 ARG A C 1
ATOM 709 O O . ARG A 1 91 ? 8.947 20.195 10.186 1.00 64.44 91 ARG A O 1
ATOM 716 N N . HIS A 1 92 ? 9.710 18.066 9.840 1.00 67.00 92 HIS A N 1
ATOM 717 C CA . HIS A 1 92 ? 11.051 18.406 9.325 1.00 67.00 92 HIS A CA 1
ATOM 718 C C . HIS A 1 92 ? 10.977 19.744 8.609 1.00 67.00 92 HIS A C 1
ATOM 720 O O . HIS A 1 92 ? 10.216 19.838 7.634 1.00 67.00 92 HIS A O 1
ATOM 726 N N . VAL A 1 93 ? 11.594 20.772 9.194 1.00 78.00 93 VAL A N 1
ATOM 727 C CA . VAL A 1 93 ? 11.560 22.115 8.629 1.00 78.00 93 VAL A CA 1
ATOM 728 C C . VAL A 1 93 ? 12.175 21.956 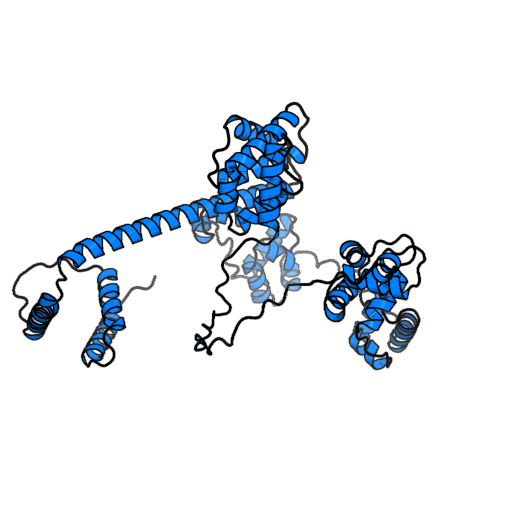7.251 1.00 78.00 93 VAL A C 1
ATOM 730 O O . VAL A 1 93 ? 13.302 21.486 7.119 1.00 78.00 93 VAL A O 1
ATOM 733 N N . VAL A 1 94 ? 11.367 22.180 6.219 1.00 80.56 94 VAL A N 1
ATOM 734 C CA . VAL A 1 94 ? 11.877 22.169 4.855 1.00 80.56 94 VAL A CA 1
ATOM 735 C C . VAL A 1 94 ? 12.639 23.478 4.748 1.00 80.56 94 VAL A C 1
ATOM 737 O O . VAL A 1 94 ? 12.019 24.529 4.668 1.00 80.56 94 VAL A O 1
ATOM 740 N N . THR A 1 95 ? 13.960 23.406 4.870 1.00 91.81 95 THR A N 1
ATOM 741 C CA . THR A 1 95 ? 14.859 24.561 4.731 1.00 91.81 95 THR A CA 1
ATOM 742 C C . THR A 1 95 ? 15.042 24.970 3.274 1.00 91.81 95 THR A C 1
ATOM 744 O O . THR A 1 95 ? 15.539 26.053 3.010 1.00 91.81 95 THR A O 1
ATOM 747 N N . MET A 1 96 ? 14.632 24.104 2.346 1.00 95.75 96 MET A N 1
ATOM 748 C CA . MET A 1 96 ? 14.801 24.292 0.915 1.00 95.75 96 MET A CA 1
ATOM 749 C C . MET A 1 96 ? 13.855 25.361 0.379 1.00 95.75 96 MET A C 1
ATOM 751 O O . MET A 1 96 ? 12.639 25.269 0.579 1.00 95.75 96 MET A O 1
ATOM 755 N N . THR A 1 97 ? 14.407 26.335 -0.335 1.00 96.81 97 THR A N 1
ATOM 756 C CA . THR A 1 97 ? 13.616 27.357 -1.020 1.00 96.81 97 THR A CA 1
ATOM 757 C C . THR A 1 97 ? 12.895 26.772 -2.238 1.00 96.81 97 THR A C 1
ATOM 759 O O . THR A 1 97 ? 13.117 25.635 -2.666 1.00 96.81 97 THR A O 1
ATOM 762 N N . ARG A 1 98 ? 11.971 27.549 -2.811 1.00 97.19 98 ARG A N 1
ATOM 763 C CA . ARG A 1 98 ? 11.243 27.150 -4.020 1.00 97.19 98 ARG A CA 1
ATOM 764 C C . ARG A 1 98 ? 12.185 26.895 -5.198 1.00 97.19 98 ARG A C 1
ATOM 766 O O . ARG A 1 98 ? 12.022 25.887 -5.885 1.00 97.19 98 ARG A O 1
ATOM 773 N N . ASP A 1 99 ? 13.145 27.789 -5.406 1.00 97.81 99 ASP A N 1
ATOM 774 C CA . ASP A 1 99 ? 14.043 27.749 -6.559 1.00 97.81 99 ASP A CA 1
ATOM 775 C C . ASP A 1 99 ? 15.074 26.628 -6.415 1.00 97.81 99 ASP A C 1
ATOM 777 O O . ASP A 1 99 ? 15.251 25.859 -7.358 1.00 97.81 99 ASP A O 1
ATOM 781 N N . GLU A 1 100 ? 15.614 26.419 -5.208 1.00 97.88 100 GLU A N 1
ATOM 782 C CA . GLU A 1 100 ? 16.455 25.255 -4.884 1.00 97.88 100 GLU A CA 1
ATOM 783 C C . GLU A 1 100 ? 15.729 23.933 -5.168 1.00 97.88 100 GLU A C 1
ATOM 785 O O . GLU A 1 100 ? 16.302 23.001 -5.736 1.00 97.88 100 GLU A O 1
ATOM 790 N N . ALA A 1 101 ? 14.441 23.843 -4.814 1.00 97.69 101 ALA A N 1
ATOM 791 C CA . ALA A 1 101 ? 13.648 22.648 -5.079 1.00 97.69 101 ALA A CA 1
ATOM 792 C C . ALA A 1 101 ? 13.465 22.399 -6.582 1.00 97.69 101 ALA A C 1
ATOM 794 O O . ALA A 1 101 ? 13.556 21.254 -7.034 1.00 97.69 101 ALA A O 1
ATOM 795 N N . LEU A 1 102 ? 13.201 23.446 -7.368 1.00 98.12 102 LEU A N 1
ATOM 796 C CA . LEU A 1 102 ? 13.066 23.330 -8.821 1.00 98.12 102 LEU A CA 1
ATOM 797 C C . LEU A 1 102 ? 14.403 22.991 -9.486 1.00 98.12 102 LEU A C 1
ATOM 799 O O . LEU A 1 102 ? 14.427 22.129 -10.363 1.00 98.12 102 LEU A O 1
ATOM 803 N N . GLU A 1 103 ? 15.506 23.601 -9.056 1.00 97.75 103 GLU A N 1
ATOM 804 C CA . GLU A 1 103 ? 16.851 23.328 -9.565 1.00 97.75 103 GLU A CA 1
ATOM 805 C C . GLU A 1 103 ? 17.284 21.889 -9.270 1.00 97.75 103 GLU A C 1
ATOM 807 O O . GLU A 1 103 ? 17.601 21.138 -10.193 1.00 97.75 103 GLU A O 1
ATOM 812 N N . GLN A 1 104 ? 17.184 21.444 -8.013 1.00 97.56 104 GLN A N 1
ATOM 813 C CA . GLN A 1 104 ? 17.515 20.066 -7.648 1.00 97.56 104 GLN A CA 1
ATOM 814 C C . GLN A 1 104 ? 16.633 19.062 -8.405 1.00 97.56 104 GLN A C 1
ATOM 816 O O . GLN A 1 104 ? 17.095 17.996 -8.823 1.00 97.56 104 GLN A O 1
ATOM 821 N N . TYR A 1 105 ? 15.360 19.401 -8.620 1.00 97.44 105 TYR A N 1
ATOM 822 C CA . TYR A 1 105 ? 14.469 18.587 -9.434 1.00 97.44 105 TYR A CA 1
ATOM 823 C C . TYR A 1 105 ? 14.892 18.555 -10.911 1.00 97.44 105 TYR A C 1
ATOM 825 O O . TYR A 1 105 ? 14.923 17.465 -11.481 1.00 97.44 105 TYR A O 1
ATOM 833 N N . ARG A 1 106 ? 15.280 19.686 -11.523 1.00 96.75 106 ARG A N 1
ATOM 834 C CA . ARG A 1 106 ? 15.828 19.730 -12.895 1.00 96.75 106 ARG A CA 1
ATOM 835 C C . ARG A 1 106 ? 17.058 18.841 -13.023 1.00 96.75 106 ARG A C 1
ATOM 837 O O . ARG A 1 106 ? 17.080 17.997 -13.912 1.00 96.75 106 ARG A O 1
ATOM 844 N N . THR A 1 107 ? 18.016 18.951 -12.105 1.00 96.62 107 THR A N 1
ATOM 845 C CA . THR A 1 107 ? 19.247 18.144 -12.107 1.00 96.62 107 THR A CA 1
ATOM 846 C C . THR A 1 107 ? 18.944 16.647 -12.040 1.00 96.62 107 THR A C 1
ATOM 848 O O . THR A 1 107 ? 19.472 15.861 -12.826 1.00 96.62 107 THR A O 1
ATOM 851 N N . LEU A 1 108 ? 18.026 16.234 -11.159 1.00 96.19 108 LEU A N 1
ATOM 852 C CA . LEU A 1 108 ? 17.622 14.828 -11.055 1.00 96.19 108 LEU A CA 1
ATOM 853 C C . LEU A 1 108 ? 16.891 14.315 -12.302 1.00 96.19 108 LEU A C 1
ATOM 855 O O . LEU A 1 108 ? 17.040 13.140 -12.640 1.00 96.19 108 LEU A O 1
ATOM 859 N N . MET A 1 109 ? 16.093 15.162 -12.959 1.00 94.56 109 MET A N 1
ATOM 860 C CA . MET A 1 109 ? 15.372 14.806 -14.186 1.00 94.56 109 MET A CA 1
ATOM 861 C C . MET A 1 109 ? 16.268 14.841 -15.428 1.00 94.56 109 MET A C 1
ATOM 863 O O . MET A 1 109 ? 15.997 14.108 -16.370 1.00 94.56 109 MET A O 1
ATOM 867 N N . ALA A 1 110 ? 17.325 15.654 -15.439 1.00 92.00 110 ALA A N 1
ATOM 868 C CA . ALA A 1 110 ? 18.338 15.635 -16.490 1.00 92.00 110 ALA A CA 1
ATOM 869 C C . ALA A 1 110 ? 19.160 14.338 -16.438 1.00 92.00 110 ALA A C 1
ATOM 871 O O . ALA A 1 110 ? 19.414 13.731 -17.473 1.00 92.00 110 ALA A O 1
ATOM 872 N N . ALA A 1 111 ? 19.509 13.878 -15.230 1.00 92.62 111 ALA A N 1
ATOM 873 C CA . ALA A 1 111 ? 20.224 12.617 -15.030 1.00 92.62 111 ALA A CA 1
ATOM 874 C C . ALA A 1 111 ? 19.351 11.378 -15.302 1.00 92.62 111 ALA A C 1
ATOM 876 O O . ALA A 1 111 ? 19.834 10.382 -15.831 1.00 92.62 111 ALA A O 1
ATOM 877 N N . ASP A 1 112 ? 18.071 11.420 -14.920 1.00 90.19 112 ASP A N 1
ATOM 878 C CA . ASP A 1 112 ? 17.109 10.347 -15.184 1.00 90.19 112 ASP A CA 1
ATOM 879 C C . ASP A 1 112 ? 15.715 10.942 -15.470 1.00 90.19 112 ASP A C 1
ATOM 881 O O . ASP A 1 112 ? 14.923 11.165 -14.542 1.00 90.19 112 ASP A O 1
ATOM 885 N N . PRO A 1 113 ? 15.370 11.166 -16.755 1.00 87.12 113 PRO A N 1
ATOM 886 C CA . PRO A 1 113 ? 14.062 11.696 -17.157 1.00 87.12 113 PRO A CA 1
ATOM 887 C C . PRO A 1 113 ? 12.876 10.813 -16.733 1.00 87.12 113 PRO A C 1
ATOM 889 O O . PRO A 1 113 ? 11.720 11.263 -16.705 1.00 87.12 113 PRO A O 1
ATOM 892 N N . MET A 1 114 ? 13.150 9.548 -16.406 1.00 82.31 114 MET A N 1
ATOM 893 C CA . MET A 1 114 ? 12.185 8.528 -16.009 1.00 82.31 114 MET A CA 1
ATOM 894 C C . MET A 1 114 ? 12.131 8.286 -14.503 1.00 82.31 114 MET A C 1
ATOM 896 O O . MET A 1 114 ? 11.413 7.388 -14.043 1.00 82.31 114 MET A O 1
ATOM 900 N N . ARG A 1 115 ? 12.854 9.082 -13.717 1.00 88.00 115 ARG A N 1
ATOM 901 C CA . ARG A 1 115 ? 12.866 8.947 -12.268 1.00 88.00 115 ARG A CA 1
ATOM 902 C C . ARG A 1 115 ? 11.460 9.130 -11.705 1.00 88.00 115 ARG A C 1
ATOM 904 O O . ARG A 1 115 ? 10.749 10.098 -11.991 1.00 88.00 115 ARG A O 1
ATOM 911 N N . ARG A 1 116 ? 11.047 8.173 -10.878 1.00 83.81 116 ARG A N 1
ATOM 912 C CA . ARG A 1 116 ? 9.709 8.150 -10.293 1.00 83.81 116 ARG A CA 1
ATOM 913 C C . ARG A 1 116 ? 9.593 9.103 -9.111 1.00 83.81 116 ARG A C 1
ATOM 915 O O . ARG A 1 116 ? 10.546 9.360 -8.378 1.00 83.81 116 ARG A O 1
ATOM 922 N N . ALA A 1 117 ? 8.368 9.556 -8.874 1.00 85.81 117 ALA A N 1
ATOM 923 C CA . ALA A 1 117 ? 8.017 10.449 -7.777 1.00 85.81 117 ALA A CA 1
ATOM 924 C C . ALA A 1 117 ? 8.372 9.917 -6.376 1.00 85.81 117 ALA A C 1
ATOM 926 O O . ALA A 1 117 ? 8.653 10.695 -5.467 1.00 85.81 117 ALA A O 1
ATOM 927 N N . ASP A 1 118 ? 8.303 8.605 -6.173 1.00 86.00 118 ASP A N 1
ATOM 928 C CA . ASP A 1 118 ? 8.624 7.913 -4.923 1.00 86.00 118 ASP A CA 1
ATOM 929 C C . ASP A 1 118 ? 10.128 7.721 -4.705 1.00 86.00 118 ASP A C 1
ATOM 931 O O . ASP A 1 118 ? 10.559 7.701 -3.556 1.00 86.00 118 ASP A O 1
ATOM 935 N N . THR A 1 119 ? 10.912 7.675 -5.783 1.00 89.88 119 THR A N 1
ATOM 936 C CA . THR A 1 119 ? 12.384 7.623 -5.743 1.00 89.88 119 THR A CA 1
ATOM 937 C C . THR A 1 119 ? 13.048 8.986 -5.519 1.00 89.88 119 THR A C 1
ATOM 939 O O . THR A 1 119 ? 14.263 9.060 -5.340 1.00 89.88 119 THR A O 1
ATOM 942 N N . LEU A 1 120 ? 12.278 10.082 -5.535 1.00 94.44 120 LEU A N 1
ATOM 943 C CA . LEU A 1 120 ? 12.797 11.401 -5.177 1.00 94.44 120 LEU A CA 1
ATOM 944 C C . LEU A 1 120 ? 13.138 11.452 -3.680 1.00 94.44 120 LEU A C 1
ATOM 946 O O . LEU A 1 120 ? 12.360 10.935 -2.867 1.00 94.44 120 LEU A O 1
ATOM 950 N N . PRO A 1 121 ? 14.226 12.143 -3.288 1.00 94.56 121 PRO A N 1
ATOM 951 C CA . PRO A 1 121 ? 14.536 12.362 -1.883 1.00 94.56 121 PRO A CA 1
ATOM 952 C C . PRO A 1 121 ? 13.310 12.904 -1.120 1.00 94.56 121 PRO A C 1
ATOM 954 O O . PRO A 1 121 ? 12.657 13.843 -1.595 1.00 94.56 121 PRO A O 1
ATOM 957 N N . PRO A 1 122 ? 12.950 12.344 0.056 1.00 92.75 122 PRO A N 1
ATOM 958 C CA . PRO A 1 122 ? 11.720 12.715 0.759 1.00 92.75 122 PRO A CA 1
ATOM 959 C C . PRO A 1 122 ? 11.590 14.214 1.058 1.00 92.75 122 PRO A C 1
ATOM 961 O O . PRO A 1 122 ? 10.477 14.746 1.016 1.00 92.75 122 PRO A O 1
ATOM 964 N N . HIS A 1 123 ? 12.713 14.887 1.331 1.00 93.62 123 HIS A N 1
ATOM 965 C CA . HIS A 1 123 ? 12.774 16.326 1.579 1.00 93.62 123 HIS A CA 1
ATOM 966 C C . HIS A 1 123 ? 12.433 17.131 0.315 1.00 93.62 123 HIS A C 1
ATOM 968 O O . HIS A 1 123 ? 11.550 17.984 0.375 1.00 93.62 123 HIS A O 1
ATOM 974 N N . LEU A 1 124 ? 13.005 16.775 -0.840 1.00 96.00 124 LEU A N 1
ATOM 975 C CA . LEU A 1 124 ? 12.701 17.400 -2.127 1.00 96.00 124 LEU A CA 1
ATOM 976 C C . LEU A 1 124 ? 11.235 17.190 -2.511 1.00 96.00 124 LEU A C 1
ATOM 978 O O . LEU A 1 124 ? 10.524 18.137 -2.826 1.00 96.00 124 LEU A O 1
ATOM 982 N N . ARG A 1 125 ? 10.721 15.958 -2.406 1.00 95.69 125 ARG A N 1
ATOM 983 C CA . ARG A 1 125 ? 9.304 15.671 -2.697 1.00 95.69 125 ARG A CA 1
ATOM 984 C C . ARG A 1 125 ? 8.359 16.530 -1.852 1.00 95.69 125 ARG A C 1
ATOM 986 O O . ARG A 1 125 ? 7.294 16.934 -2.324 1.00 95.69 125 ARG A O 1
ATOM 993 N N . ARG A 1 126 ? 8.724 16.782 -0.593 1.00 92.69 126 ARG A N 1
ATOM 994 C CA . ARG A 1 126 ? 7.961 17.647 0.305 1.00 92.69 126 ARG A CA 1
ATOM 995 C C . ARG A 1 126 ? 8.102 19.122 -0.073 1.00 92.69 126 ARG A C 1
ATOM 997 O O . ARG A 1 126 ? 7.073 19.790 -0.103 1.00 92.69 126 ARG A O 1
ATOM 1004 N N . ALA A 1 127 ? 9.306 19.591 -0.398 1.00 95.62 127 ALA A N 1
ATOM 1005 C CA . ALA A 1 127 ? 9.559 20.949 -0.879 1.00 95.62 127 ALA A CA 1
ATOM 1006 C C . ALA A 1 127 ? 8.755 21.249 -2.152 1.00 95.62 127 ALA A C 1
ATOM 1008 O O . ALA A 1 127 ? 7.986 22.204 -2.182 1.00 95.62 127 ALA A O 1
ATOM 1009 N N . LEU A 1 128 ? 8.788 20.351 -3.143 1.00 96.56 128 LEU A N 1
ATOM 1010 C CA . LEU A 1 128 ? 7.983 20.461 -4.363 1.00 96.56 128 LEU A CA 1
ATOM 1011 C C . LEU A 1 128 ? 6.480 20.503 -4.060 1.00 96.56 128 LEU A C 1
ATOM 1013 O O . LEU A 1 128 ? 5.737 21.268 -4.668 1.00 96.56 128 LEU A O 1
ATOM 1017 N N . ARG A 1 129 ? 5.997 19.699 -3.103 1.00 95.50 129 ARG A N 1
ATOM 1018 C CA . ARG A 1 129 ? 4.586 19.747 -2.687 1.00 95.50 129 ARG A CA 1
ATOM 1019 C C . ARG A 1 129 ? 4.225 21.077 -2.026 1.00 95.50 129 ARG A C 1
ATOM 1021 O O . ARG A 1 129 ? 3.135 21.573 -2.282 1.00 95.50 129 ARG A O 1
ATOM 1028 N N . LEU A 1 130 ? 5.102 21.607 -1.177 1.00 94.94 130 LEU A N 1
ATOM 1029 C CA . LEU A 1 130 ? 4.853 22.811 -0.390 1.00 94.94 130 LEU A CA 1
ATOM 1030 C C . LEU A 1 130 ? 4.955 24.091 -1.231 1.00 94.94 130 LEU A C 1
ATOM 1032 O O . LEU A 1 130 ? 4.068 24.930 -1.139 1.00 94.94 130 LEU A O 1
ATOM 1036 N N . HIS A 1 131 ? 6.000 24.223 -2.051 1.00 96.50 131 HIS A N 1
ATOM 1037 C CA . HIS A 1 131 ? 6.331 25.469 -2.755 1.00 96.50 131 HIS A CA 1
ATOM 1038 C C . HIS A 1 131 ? 5.844 25.520 -4.207 1.00 96.50 131 HIS A C 1
ATOM 1040 O O . HIS A 1 131 ? 5.667 26.604 -4.756 1.00 96.50 131 HIS A O 1
ATOM 1046 N N . VAL A 1 132 ? 5.630 24.361 -4.836 1.00 97.19 132 VAL A N 1
ATOM 1047 C CA . VAL A 1 132 ? 5.307 24.272 -6.272 1.00 97.19 132 VAL A CA 1
ATOM 1048 C C . VAL A 1 132 ? 3.904 23.697 -6.519 1.00 97.19 132 VAL A C 1
ATOM 1050 O O . VAL A 1 132 ? 3.340 23.848 -7.597 1.00 97.19 132 VAL A O 1
ATOM 1053 N N . GLY A 1 133 ? 3.298 23.038 -5.525 1.00 95.25 133 GLY A N 1
ATOM 1054 C CA . GLY A 1 133 ? 2.024 22.322 -5.689 1.00 95.25 133 GLY A CA 1
ATOM 1055 C C . GLY A 1 133 ? 2.190 20.865 -6.139 1.00 95.25 133 GLY A C 1
ATOM 1056 O O . GLY A 1 133 ? 1.227 20.208 -6.534 1.00 95.25 133 GLY A O 1
ATOM 1057 N N . GLY A 1 134 ? 3.409 20.324 -6.054 1.00 94.50 134 GLY A N 1
ATOM 1058 C CA . GLY A 1 134 ? 3.731 18.921 -6.304 1.00 94.50 134 GLY A CA 1
ATOM 1059 C C . GLY A 1 134 ? 4.516 18.673 -7.591 1.00 94.50 134 GLY A C 1
ATOM 1060 O O . GLY A 1 134 ? 4.790 19.568 -8.382 1.00 94.50 134 GLY A O 1
ATOM 1061 N N . ILE A 1 135 ? 4.867 17.405 -7.808 1.00 94.94 135 ILE A N 1
ATOM 1062 C CA . ILE A 1 135 ? 5.784 16.968 -8.876 1.00 94.94 135 ILE A CA 1
ATOM 1063 C C . ILE A 1 135 ? 5.235 17.285 -10.273 1.00 94.94 135 ILE A C 1
ATOM 1065 O O . ILE A 1 135 ? 5.986 17.683 -11.156 1.00 94.94 135 ILE A O 1
ATOM 1069 N N . SER A 1 136 ? 3.921 17.165 -10.481 1.00 91.62 136 SER A N 1
ATOM 1070 C CA . SER A 1 136 ? 3.293 17.491 -11.768 1.00 91.62 136 SER A CA 1
ATOM 1071 C C . SER A 1 136 ? 3.357 18.985 -12.104 1.00 91.62 136 SER A C 1
ATOM 1073 O O . SER A 1 136 ? 3.426 19.339 -13.279 1.00 91.62 136 SER A O 1
ATOM 1075 N N . HIS A 1 137 ? 3.313 19.864 -11.097 1.00 94.50 137 HIS A N 1
ATOM 1076 C CA . HIS A 1 137 ? 3.509 21.302 -11.292 1.00 94.50 137 HIS A CA 1
ATOM 1077 C C . HIS A 1 137 ? 4.982 21.614 -11.531 1.00 94.50 137 HIS A C 1
ATOM 1079 O O . HIS A 1 137 ? 5.290 22.241 -12.536 1.00 94.50 137 HIS A O 1
ATOM 1085 N N . ALA A 1 138 ? 5.876 21.048 -10.718 1.00 96.44 138 ALA A N 1
ATOM 1086 C CA . ALA A 1 138 ? 7.318 21.188 -10.901 1.00 96.44 138 ALA A CA 1
ATOM 1087 C C . ALA A 1 138 ? 7.776 20.733 -12.288 1.00 96.44 138 ALA A C 1
ATOM 1089 O O . ALA A 1 138 ? 8.573 21.397 -12.930 1.00 96.44 138 ALA A O 1
ATOM 1090 N N . ARG A 1 139 ? 7.220 19.634 -12.811 1.00 94.25 139 ARG A N 1
ATOM 1091 C CA . ARG A 1 139 ? 7.539 19.161 -14.163 1.00 94.25 139 ARG A CA 1
ATOM 1092 C C . ARG A 1 139 ? 7.122 20.152 -15.250 1.00 94.25 139 ARG A C 1
ATOM 1094 O O . ARG A 1 139 ? 7.866 20.315 -16.205 1.00 94.25 139 ARG A O 1
ATOM 1101 N N . ARG A 1 140 ? 5.955 20.791 -15.106 1.00 93.94 140 ARG A N 1
ATOM 1102 C CA . ARG A 1 140 ? 5.503 21.834 -16.039 1.00 93.94 140 ARG A CA 1
ATOM 1103 C C . ARG A 1 140 ? 6.369 23.081 -15.943 1.00 93.94 140 ARG A C 1
ATOM 1105 O O . ARG A 1 140 ? 6.728 23.625 -16.965 1.00 93.94 140 ARG A O 1
ATOM 1112 N N . GLU A 1 141 ? 6.692 23.502 -14.729 1.00 97.12 141 GLU A N 1
ATOM 1113 C CA . GLU A 1 141 ? 7.448 24.730 -14.489 1.00 97.12 141 GLU A CA 1
ATOM 1114 C C . GLU A 1 141 ? 8.934 24.611 -14.845 1.00 97.12 141 GLU A C 1
ATOM 1116 O O . GLU A 1 141 ? 9.594 25.585 -15.183 1.00 97.12 141 GLU A O 1
ATOM 1121 N N . CYS A 1 142 ? 9.477 23.399 -14.796 1.00 95.38 142 CYS A N 1
ATOM 1122 C CA . CYS A 1 142 ? 10.813 23.120 -15.297 1.00 95.38 142 CYS A CA 1
ATOM 1123 C C . CYS A 1 142 ? 10.857 22.909 -16.820 1.00 95.38 142 CYS A C 1
ATOM 1125 O O . CYS A 1 142 ? 11.889 22.452 -17.301 1.00 95.38 142 CYS A O 1
ATOM 1127 N N . ASP A 1 143 ? 9.753 23.146 -17.541 1.00 93.19 143 ASP A N 1
ATOM 1128 C CA . ASP A 1 143 ? 9.597 22.882 -18.980 1.00 93.19 143 ASP A CA 1
ATOM 1129 C C . ASP A 1 143 ? 10.068 21.482 -19.401 1.00 93.19 143 ASP A C 1
ATOM 1131 O O . ASP A 1 143 ? 10.526 21.233 -20.516 1.00 93.19 143 ASP A O 1
ATOM 1135 N N . LEU A 1 144 ? 9.930 20.518 -18.489 1.00 88.06 144 LEU A N 1
ATOM 1136 C CA . LEU A 1 144 ? 10.333 19.150 -18.752 1.00 88.06 144 LEU A CA 1
ATOM 1137 C C . LEU A 1 144 ? 9.268 18.491 -19.634 1.00 88.06 144 LEU A C 1
ATOM 1139 O O . LEU A 1 144 ? 8.071 18.543 -19.308 1.00 88.06 144 LEU A O 1
ATOM 1143 N N . PRO A 1 145 ? 9.668 17.811 -20.723 1.00 82.69 145 PRO A N 1
ATOM 1144 C CA . PRO A 1 145 ? 8.723 17.198 -21.636 1.00 82.69 145 PRO A CA 1
ATOM 1145 C C . PRO A 1 145 ? 7.818 16.226 -20.879 1.00 82.69 145 PRO A C 1
ATOM 1147 O O . PRO A 1 145 ? 8.262 15.433 -20.039 1.00 82.69 145 PRO A O 1
ATOM 1150 N N . LYS A 1 146 ? 6.512 16.272 -21.177 1.00 80.69 146 LYS A N 1
ATOM 1151 C CA . LYS A 1 146 ? 5.568 15.291 -20.637 1.00 80.69 146 LYS A CA 1
ATOM 1152 C C . LYS A 1 146 ? 6.028 13.915 -21.084 1.00 80.69 146 LYS A C 1
ATOM 1154 O O . LYS A 1 146 ? 5.906 13.557 -22.252 1.00 80.69 146 LYS A O 1
ATOM 1159 N N . PHE A 1 147 ? 6.527 13.142 -20.131 1.00 79.50 147 PHE A N 1
ATOM 1160 C CA . PHE A 1 147 ? 6.909 11.772 -20.388 1.00 79.50 147 PHE A CA 1
ATOM 1161 C C . PHE A 1 147 ? 5.677 10.981 -20.843 1.00 79.50 147 PHE A C 1
ATOM 1163 O O . PHE A 1 147 ? 4.717 10.804 -20.087 1.00 79.50 147 PHE A O 1
ATOM 1170 N N . ARG A 1 148 ? 5.690 10.554 -22.105 1.00 87.50 148 ARG A N 1
ATOM 1171 C CA . ARG A 1 148 ? 4.697 9.655 -22.685 1.00 87.50 148 ARG A CA 1
ATOM 1172 C C . ARG A 1 148 ? 5.396 8.363 -23.055 1.00 87.50 148 ARG A C 1
ATOM 1174 O O . ARG A 1 148 ? 6.418 8.381 -23.741 1.00 87.50 148 ARG A O 1
ATOM 1181 N N . TRP A 1 149 ? 4.821 7.258 -22.601 1.00 91.81 149 TRP A N 1
ATOM 1182 C CA . TRP A 1 149 ? 5.186 5.947 -23.100 1.00 91.81 149 TRP A CA 1
ATOM 1183 C C . TRP A 1 149 ? 4.746 5.826 -24.561 1.00 91.81 149 TRP A C 1
ATOM 1185 O O . TRP A 1 149 ? 3.620 6.179 -24.913 1.00 91.81 149 TRP A O 1
ATOM 1195 N N . ASN A 1 150 ? 5.654 5.349 -25.403 1.00 95.06 150 ASN A N 1
ATOM 1196 C CA . ASN A 1 150 ? 5.380 4.869 -26.749 1.00 95.06 150 ASN A CA 1
ATOM 1197 C C . ASN A 1 150 ? 6.126 3.537 -26.935 1.00 95.06 150 ASN A C 1
ATOM 1199 O O . ASN A 1 150 ? 6.934 3.154 -26.083 1.00 95.06 150 ASN A O 1
ATOM 1203 N N . ARG A 1 151 ? 5.831 2.815 -28.019 1.00 96.12 151 ARG A N 1
ATOM 1204 C CA . ARG A 1 151 ? 6.417 1.491 -28.269 1.00 96.12 151 ARG A CA 1
ATOM 1205 C C . ARG A 1 151 ? 7.947 1.545 -28.310 1.00 96.12 151 ARG A C 1
ATOM 1207 O O . ARG A 1 151 ? 8.589 0.806 -27.576 1.00 96.12 151 ARG A O 1
ATOM 1214 N N . GLU A 1 152 ? 8.512 2.465 -29.086 1.00 94.50 152 GLU A N 1
ATOM 1215 C CA . GLU A 1 152 ? 9.966 2.635 -29.242 1.00 94.50 152 GLU A CA 1
ATOM 1216 C C . GLU A 1 152 ? 10.677 2.851 -27.904 1.00 94.50 152 GLU A C 1
ATOM 1218 O O . GLU A 1 152 ? 11.670 2.196 -27.609 1.00 94.50 152 GLU A O 1
ATOM 1223 N N . ARG A 1 153 ? 10.133 3.713 -27.042 1.00 93.06 153 ARG A N 1
ATOM 1224 C CA . ARG A 1 153 ? 10.718 4.014 -25.735 1.00 93.06 153 ARG A CA 1
ATOM 1225 C C . ARG A 1 153 ? 10.573 2.862 -24.751 1.00 93.06 153 ARG A C 1
ATOM 1227 O O . ARG A 1 153 ? 11.487 2.634 -23.968 1.00 93.06 153 ARG A O 1
ATOM 1234 N N . VAL A 1 154 ? 9.459 2.126 -24.786 1.00 95.50 154 VAL A N 1
ATOM 1235 C CA . VAL A 1 154 ? 9.321 0.886 -24.003 1.00 95.50 154 VAL A CA 1
ATOM 1236 C C . VAL A 1 154 ? 10.426 -0.096 -24.386 1.00 95.50 154 VAL A C 1
ATOM 1238 O O . VAL A 1 154 ? 11.084 -0.640 -23.503 1.00 95.50 154 VAL A O 1
ATOM 1241 N N . LEU A 1 155 ? 10.657 -0.287 -25.685 1.00 95.50 155 LEU A N 1
ATOM 1242 C CA . LEU A 1 155 ? 11.678 -1.205 -26.182 1.00 95.50 155 LEU A CA 1
ATOM 1243 C C . LEU A 1 155 ? 13.101 -0.725 -25.882 1.00 95.50 155 LEU A C 1
ATOM 1245 O O . LEU A 1 155 ? 13.916 -1.538 -25.466 1.00 95.50 155 LEU A O 1
ATOM 1249 N N . ALA A 1 156 ? 13.385 0.574 -26.009 1.00 91.75 156 ALA A N 1
ATOM 1250 C CA . ALA A 1 156 ? 14.685 1.150 -25.662 1.00 91.75 156 ALA A CA 1
ATOM 1251 C C . ALA A 1 156 ? 15.019 0.944 -24.175 1.00 91.75 156 ALA A C 1
ATOM 1253 O O . ALA A 1 156 ? 16.096 0.461 -23.839 1.00 91.75 156 ALA A O 1
ATOM 1254 N N . VAL A 1 157 ? 14.059 1.209 -23.282 1.00 91.81 157 VAL A N 1
ATOM 1255 C CA . VAL A 1 157 ? 14.230 0.957 -21.843 1.00 91.81 157 VAL A CA 1
ATOM 1256 C C . VAL A 1 157 ? 14.435 -0.534 -21.585 1.00 91.81 157 VAL A C 1
ATOM 1258 O O . VAL A 1 157 ? 15.324 -0.918 -20.833 1.00 91.81 157 VAL A O 1
ATOM 1261 N N . LEU A 1 158 ? 13.647 -1.405 -22.218 1.00 94.19 158 LEU A N 1
ATOM 1262 C CA . LEU A 1 158 ? 13.834 -2.848 -22.074 1.00 94.19 158 LEU A CA 1
ATOM 1263 C C . LEU A 1 158 ? 15.190 -3.331 -22.602 1.00 94.19 158 LEU A C 1
ATOM 1265 O O . LEU A 1 158 ? 15.763 -4.233 -22.001 1.00 94.19 158 LEU A O 1
ATOM 1269 N N . ALA A 1 159 ? 15.711 -2.731 -23.672 1.00 92.12 159 ALA A N 1
ATOM 1270 C CA . ALA A 1 159 ? 17.029 -3.030 -24.222 1.00 92.12 159 ALA A CA 1
ATOM 1271 C C . ALA A 1 159 ? 18.151 -2.630 -23.248 1.00 92.12 159 ALA A C 1
ATOM 1273 O O . ALA A 1 159 ? 19.103 -3.384 -23.063 1.00 92.12 159 ALA A O 1
ATOM 1274 N N . GLU A 1 160 ? 18.012 -1.509 -22.536 1.00 89.56 160 GLU A N 1
ATOM 1275 C CA . GLU A 1 160 ? 18.934 -1.143 -21.450 1.00 89.56 160 GLU A CA 1
ATOM 1276 C C . GLU A 1 160 ? 18.879 -2.140 -20.282 1.00 89.56 160 GLU A C 1
ATOM 1278 O O . GLU A 1 160 ? 19.913 -2.504 -19.718 1.00 89.56 160 GLU A O 1
ATOM 1283 N N . TYR A 1 161 ? 17.681 -2.628 -19.945 1.00 89.44 161 TYR A N 1
ATOM 1284 C CA . TYR A 1 161 ? 17.476 -3.663 -18.924 1.00 89.44 161 TYR A CA 1
ATOM 1285 C C . TYR A 1 161 ? 17.954 -5.054 -19.357 1.00 89.44 161 TYR A C 1
ATOM 1287 O O . TYR A 1 161 ? 18.211 -5.901 -18.503 1.00 89.44 161 TYR A O 1
ATOM 1295 N N . ALA A 1 162 ? 18.081 -5.296 -20.662 1.00 87.44 162 ALA A N 1
ATOM 1296 C CA . ALA A 1 162 ? 18.481 -6.571 -21.246 1.00 87.44 162 ALA A CA 1
ATOM 1297 C C . ALA A 1 162 ? 19.977 -6.892 -21.075 1.00 87.44 162 ALA A C 1
ATOM 1299 O O . ALA A 1 162 ? 20.424 -7.947 -21.530 1.00 87.44 162 ALA A O 1
ATOM 1300 N N . ARG A 1 163 ? 20.754 -6.022 -20.408 1.00 78.69 163 ARG A N 1
ATOM 1301 C CA . ARG A 1 163 ? 22.168 -6.271 -20.092 1.00 78.69 163 ARG A CA 1
ATOM 1302 C C . ARG A 1 163 ? 22.352 -7.615 -19.356 1.00 78.69 163 ARG A C 1
ATOM 1304 O O . ARG A 1 163 ? 21.480 -8.005 -18.570 1.00 78.69 163 ARG A O 1
ATOM 1311 N N . PRO A 1 164 ? 23.464 -8.342 -19.600 1.00 71.62 164 PRO A N 1
ATOM 1312 C CA . PRO A 1 164 ? 23.600 -9.740 -19.193 1.00 71.62 164 PRO A CA 1
ATOM 1313 C C . PRO A 1 164 ? 23.357 -9.943 -17.692 1.00 71.62 164 PRO A C 1
ATOM 1315 O O . PRO A 1 164 ? 24.000 -9.315 -16.855 1.00 71.62 164 PRO A O 1
ATOM 1318 N N . GLY A 1 165 ? 22.417 -10.832 -17.358 1.00 76.25 165 GLY A N 1
ATOM 1319 C CA . GLY A 1 165 ? 22.167 -11.296 -15.988 1.00 76.25 165 GLY A CA 1
ATOM 1320 C C . GLY A 1 165 ? 20.851 -10.844 -15.348 1.00 76.25 165 GLY A C 1
ATOM 1321 O O . GLY A 1 165 ? 20.496 -11.367 -14.295 1.00 76.25 165 GLY A O 1
ATOM 1322 N N . HIS A 1 166 ? 20.092 -9.922 -15.951 1.00 81.81 166 HIS A N 1
ATOM 1323 C CA . HIS A 1 166 ? 18.785 -9.517 -15.416 1.00 81.81 166 HIS A CA 1
ATOM 1324 C C . HIS A 1 166 ? 17.637 -10.149 -16.208 1.00 81.81 166 HIS A C 1
ATOM 1326 O O . HIS A 1 166 ? 17.394 -9.839 -17.371 1.00 81.81 166 HIS A O 1
ATOM 1332 N N . ALA A 1 167 ? 16.889 -11.050 -15.567 1.00 87.31 167 ALA A N 1
ATOM 1333 C CA . ALA A 1 167 ? 15.698 -11.624 -16.178 1.00 87.31 167 ALA A CA 1
ATOM 1334 C C . ALA A 1 167 ? 14.619 -10.540 -16.330 1.00 87.31 167 ALA A C 1
ATOM 1336 O O . ALA A 1 167 ? 14.114 -10.027 -15.332 1.00 87.31 167 ALA A O 1
ATOM 1337 N N . ILE A 1 168 ? 14.224 -10.217 -17.564 1.00 93.31 168 ILE A N 1
ATOM 1338 C CA . ILE A 1 168 ? 13.088 -9.328 -17.844 1.00 93.31 168 ILE A CA 1
ATOM 1339 C C . ILE A 1 168 ? 11.797 -10.136 -17.662 1.00 93.31 168 ILE A C 1
ATOM 1341 O O . ILE A 1 168 ? 11.372 -10.880 -18.548 1.00 93.31 168 ILE A O 1
ATOM 1345 N N . THR A 1 169 ? 11.196 -10.025 -16.479 1.00 94.69 169 THR A N 1
ATOM 1346 C CA . THR A 1 169 ? 9.928 -10.666 -16.109 1.00 94.69 169 THR A CA 1
ATOM 1347 C C . THR A 1 169 ? 9.026 -9.642 -15.430 1.00 94.69 169 THR A C 1
ATOM 1349 O O . THR A 1 169 ? 9.504 -8.659 -14.868 1.00 94.69 169 THR A O 1
ATOM 1352 N N . THR A 1 170 ? 7.714 -9.882 -15.418 1.00 94.56 170 THR A N 1
ATOM 1353 C CA . THR A 1 170 ? 6.764 -8.991 -14.736 1.00 94.56 170 THR A CA 1
ATOM 1354 C C . THR A 1 170 ? 7.133 -8.845 -13.261 1.00 94.56 170 THR A C 1
ATOM 1356 O O . THR A 1 170 ? 7.095 -7.753 -12.704 1.00 94.56 170 THR A O 1
ATOM 1359 N N . LEU A 1 171 ? 7.553 -9.949 -12.635 1.00 91.56 171 LEU A N 1
ATOM 1360 C CA . LEU A 1 171 ? 7.946 -9.977 -11.233 1.00 91.56 171 LEU A CA 1
ATOM 1361 C C . LEU A 1 171 ? 9.219 -9.161 -10.969 1.00 91.56 171 LEU A C 1
ATOM 1363 O O . LEU A 1 171 ? 9.254 -8.422 -9.992 1.00 91.56 171 LEU A O 1
ATOM 1367 N N . SER A 1 172 ? 10.251 -9.273 -11.810 1.00 92.06 172 SER A N 1
ATOM 1368 C CA . SER A 1 172 ? 11.500 -8.516 -11.631 1.00 92.06 172 SER A CA 1
ATOM 1369 C C . SER A 1 172 ? 11.315 -7.019 -11.889 1.00 92.06 172 SER A C 1
ATOM 1371 O O . SER A 1 172 ? 11.833 -6.200 -11.129 1.00 92.06 172 SER A O 1
ATOM 1373 N N . LEU A 1 173 ? 10.510 -6.645 -12.889 1.00 92.12 173 LEU A N 1
ATOM 1374 C CA . LEU A 1 173 ? 10.146 -5.248 -13.136 1.00 92.12 173 LEU A CA 1
ATOM 1375 C C . LEU A 1 173 ? 9.324 -4.669 -11.974 1.00 92.12 173 LEU A C 1
ATOM 1377 O O . LEU A 1 173 ? 9.646 -3.601 -11.469 1.00 92.12 173 LEU A O 1
ATOM 1381 N N . ASN A 1 174 ? 8.332 -5.391 -11.452 1.00 89.38 174 ASN A N 1
ATOM 1382 C CA . ASN A 1 174 ? 7.571 -4.914 -10.290 1.00 89.38 174 ASN A CA 1
ATOM 1383 C C . ASN A 1 174 ? 8.436 -4.835 -9.021 1.00 89.38 174 ASN A C 1
ATOM 1385 O O . ASN A 1 174 ? 8.351 -3.863 -8.277 1.00 89.38 174 ASN A O 1
ATOM 1389 N N . ARG A 1 175 ? 9.321 -5.815 -8.781 1.00 86.31 175 ARG A N 1
ATOM 1390 C CA . ARG A 1 175 ? 10.254 -5.795 -7.636 1.00 86.31 175 ARG A CA 1
ATOM 1391 C C . ARG A 1 175 ? 11.248 -4.638 -7.699 1.00 86.31 175 ARG A C 1
ATOM 1393 O O . ARG A 1 175 ? 11.634 -4.130 -6.655 1.00 86.31 175 ARG A O 1
ATOM 1400 N N . SER A 1 176 ? 11.629 -4.212 -8.901 1.00 83.12 176 SER A N 1
ATOM 1401 C CA . SER A 1 176 ? 12.447 -3.011 -9.108 1.00 83.12 176 SER A CA 1
ATOM 1402 C C . SER A 1 176 ? 11.629 -1.714 -9.106 1.00 83.12 176 SER A C 1
ATOM 1404 O O . SER A 1 176 ? 12.179 -0.648 -9.368 1.00 83.12 176 SER A O 1
ATOM 1406 N N . GLY A 1 177 ? 10.326 -1.785 -8.805 1.00 85.00 177 GLY A N 1
ATOM 1407 C CA . GLY A 1 177 ? 9.432 -0.638 -8.842 1.00 85.00 177 GLY A CA 1
ATOM 1408 C C . GLY A 1 177 ? 9.330 -0.071 -10.253 1.00 85.00 177 GLY A C 1
ATOM 1409 O O . GLY A 1 177 ? 9.610 1.102 -10.458 1.00 85.00 177 GLY A O 1
ATOM 1410 N N . ARG A 1 178 ? 8.973 -0.896 -11.243 1.00 88.75 178 ARG A N 1
ATOM 1411 C CA . ARG A 1 178 ? 8.758 -0.515 -12.655 1.00 88.75 178 ARG A CA 1
ATOM 1412 C C . ARG A 1 178 ? 7.376 -0.950 -13.178 1.00 88.75 178 ARG A C 1
ATOM 1414 O O . ARG A 1 178 ? 7.204 -1.242 -14.354 1.00 88.75 178 ARG A O 1
ATOM 1421 N N . ASP A 1 179 ? 6.356 -0.939 -12.319 1.00 89.94 179 ASP A N 1
ATOM 1422 C CA . ASP A 1 179 ? 4.938 -1.174 -12.672 1.00 89.94 179 ASP A CA 1
ATOM 1423 C C . ASP A 1 179 ? 4.412 -0.292 -13.828 1.00 89.94 179 ASP A C 1
ATOM 1425 O O . ASP A 1 179 ? 3.552 -0.702 -14.603 1.00 89.94 179 ASP A O 1
ATOM 1429 N N . ASP A 1 180 ? 4.914 0.937 -13.963 1.00 90.25 180 ASP A N 1
ATOM 1430 C CA . ASP A 1 180 ? 4.596 1.850 -15.065 1.00 90.25 180 ASP A CA 1
ATOM 1431 C C . ASP A 1 180 ? 5.125 1.336 -16.407 1.00 90.25 180 ASP A C 1
ATOM 1433 O O . ASP A 1 180 ? 4.379 1.353 -17.385 1.00 90.25 180 ASP A O 1
ATOM 1437 N N . LEU A 1 181 ? 6.355 0.815 -16.437 1.00 93.94 181 LEU A N 1
ATOM 1438 C CA . LEU A 1 181 ? 6.922 0.133 -17.598 1.00 93.94 181 LEU A CA 1
ATOM 1439 C C . LEU A 1 181 ? 6.141 -1.149 -17.909 1.00 93.94 181 LEU A C 1
ATOM 1441 O O . LEU A 1 181 ? 5.812 -1.379 -19.065 1.00 93.94 181 LEU A O 1
ATOM 1445 N N . VAL A 1 182 ? 5.764 -1.944 -16.902 1.00 95.62 182 VAL A N 1
ATOM 1446 C CA . VAL A 1 182 ? 4.911 -3.132 -17.100 1.00 95.62 182 VAL A CA 1
ATOM 1447 C C . VAL A 1 182 ? 3.579 -2.759 -17.757 1.00 95.62 182 VAL A C 1
ATOM 1449 O O . VAL A 1 182 ? 3.195 -3.353 -18.763 1.00 95.62 182 VAL A O 1
ATOM 1452 N N . ASN A 1 183 ? 2.889 -1.734 -17.252 1.00 93.88 183 ASN A N 1
ATOM 1453 C CA . ASN A 1 183 ? 1.656 -1.244 -17.872 1.00 93.88 183 ASN A CA 1
ATOM 1454 C C . ASN A 1 183 ? 1.890 -0.712 -19.293 1.00 93.88 183 ASN A C 1
ATOM 1456 O O . ASN A 1 183 ? 1.054 -0.916 -20.175 1.00 93.88 183 ASN A O 1
ATOM 1460 N N . ALA A 1 184 ? 3.016 -0.036 -19.527 1.00 95.25 184 ALA A N 1
ATOM 1461 C CA . ALA A 1 184 ? 3.381 0.467 -20.843 1.00 95.25 184 ALA A CA 1
ATOM 1462 C C . ALA A 1 184 ? 3.656 -0.669 -21.841 1.00 95.25 184 ALA A C 1
ATOM 1464 O O . ALA A 1 184 ? 3.216 -0.579 -22.984 1.00 95.25 184 ALA A O 1
ATOM 1465 N N . ILE A 1 185 ? 4.294 -1.757 -21.402 1.00 97.31 185 ILE A N 1
ATOM 1466 C CA . ILE A 1 185 ? 4.525 -2.974 -22.192 1.00 97.31 185 ILE A CA 1
ATOM 1467 C C . ILE A 1 185 ? 3.200 -3.558 -22.674 1.00 97.31 185 ILE A C 1
ATOM 1469 O O . ILE A 1 185 ? 3.004 -3.720 -23.878 1.00 97.31 185 ILE A O 1
ATOM 1473 N N . TYR A 1 186 ? 2.254 -3.804 -21.763 1.00 96.69 186 TYR A N 1
ATOM 1474 C CA . TYR A 1 186 ? 0.948 -4.352 -22.143 1.00 96.69 186 TYR A CA 1
ATOM 1475 C C . TYR A 1 186 ? 0.159 -3.412 -23.058 1.00 96.69 186 TYR A C 1
ATOM 1477 O O . TYR A 1 186 ? -0.561 -3.871 -23.937 1.00 96.69 186 TYR A O 1
ATOM 1485 N N . ARG A 1 187 ? 0.300 -2.094 -22.881 1.00 96.88 187 ARG A N 1
ATOM 1486 C CA . ARG A 1 187 ? -0.416 -1.106 -23.696 1.00 96.88 187 ARG A CA 1
ATOM 1487 C C . ARG A 1 187 ? 0.161 -0.939 -25.102 1.00 96.88 187 ARG A C 1
ATOM 1489 O O . ARG A 1 187 ? -0.611 -0.747 -26.034 1.00 96.88 187 ARG A O 1
ATOM 1496 N N . HIS A 1 188 ? 1.486 -0.916 -25.240 1.00 97.12 188 HIS A N 1
ATOM 1497 C CA . HIS A 1 188 ? 2.155 -0.510 -26.483 1.00 97.12 188 HIS A CA 1
ATOM 1498 C C . HIS A 1 188 ? 2.782 -1.662 -27.265 1.00 97.12 188 HIS A C 1
ATOM 1500 O O . HIS A 1 188 ? 3.055 -1.486 -28.450 1.00 97.12 188 HIS A O 1
ATOM 1506 N N . VAL A 1 189 ? 3.017 -2.807 -26.622 1.00 96.69 189 VAL A N 1
ATOM 1507 C CA . VAL A 1 189 ? 3.581 -4.000 -27.269 1.00 96.69 189 VAL A CA 1
ATOM 1508 C C . VAL A 1 189 ? 2.596 -5.166 -27.234 1.00 96.69 189 VAL A C 1
ATOM 1510 O O . VAL A 1 189 ? 2.451 -5.858 -28.229 1.00 96.69 189 VAL A O 1
ATOM 1513 N N . GLY A 1 190 ? 1.866 -5.338 -26.129 1.00 96.44 190 GLY A N 1
ATOM 1514 C CA . GLY A 1 190 ? 0.831 -6.367 -25.977 1.00 96.44 190 GLY A CA 1
ATOM 1515 C C . GLY A 1 190 ? 1.209 -7.435 -24.957 1.00 96.44 190 GLY A C 1
ATOM 1516 O O . GLY A 1 190 ? 0.403 -7.757 -24.084 1.00 96.44 190 GLY A O 1
ATOM 1517 N N . SER A 1 191 ? 2.454 -7.916 -24.973 1.00 96.94 191 SER A N 1
ATOM 1518 C CA . SER A 1 191 ? 2.954 -8.864 -23.973 1.00 96.94 191 SER A CA 1
ATOM 1519 C C . SER A 1 191 ? 4.415 -8.624 -23.587 1.00 96.94 191 SER A C 1
ATOM 1521 O O . SER A 1 191 ? 5.213 -8.079 -24.349 1.00 96.94 191 SER A O 1
ATOM 1523 N N . ILE A 1 192 ? 4.793 -9.072 -22.384 1.00 96.25 192 ILE A N 1
ATOM 1524 C CA . ILE A 1 192 ? 6.186 -8.999 -21.920 1.00 96.25 192 ILE A CA 1
ATOM 1525 C C . ILE A 1 192 ? 7.118 -9.931 -22.699 1.00 96.25 192 ILE A C 1
ATOM 1527 O O . ILE A 1 192 ? 8.302 -9.638 -22.829 1.00 96.25 192 ILE A O 1
ATOM 1531 N N . VAL A 1 193 ? 6.595 -11.041 -23.228 1.00 94.62 193 VAL A N 1
ATOM 1532 C CA . VAL A 1 193 ? 7.377 -12.005 -24.012 1.00 94.62 193 VAL A CA 1
ATOM 1533 C C . VAL A 1 193 ? 7.765 -11.393 -25.356 1.00 94.62 193 VAL A C 1
ATOM 1535 O O . VAL A 1 193 ? 8.942 -11.433 -25.709 1.00 94.62 193 VAL A O 1
ATOM 1538 N N . GLU A 1 194 ? 6.810 -10.769 -26.052 1.00 94.62 194 GLU A N 1
ATOM 1539 C CA . GLU A 1 194 ? 7.055 -10.049 -27.309 1.00 94.62 194 GLU A CA 1
ATOM 1540 C C . GLU A 1 194 ? 7.968 -8.845 -27.085 1.00 94.62 194 GLU A C 1
ATOM 1542 O O . GLU A 1 194 ? 8.989 -8.722 -27.753 1.00 94.62 194 GLU A O 1
ATOM 1547 N N . ALA A 1 195 ? 7.677 -8.010 -26.080 1.00 96.06 195 ALA A N 1
ATOM 1548 C CA . ALA A 1 195 ? 8.496 -6.836 -25.779 1.00 96.06 195 ALA A CA 1
ATOM 1549 C C . ALA A 1 195 ? 9.943 -7.200 -25.449 1.00 96.06 195 ALA A C 1
ATOM 1551 O O . ALA A 1 195 ? 10.868 -6.511 -25.869 1.00 96.06 195 ALA A O 1
ATOM 1552 N N . ARG A 1 196 ? 10.150 -8.308 -24.733 1.00 94.69 196 ARG A N 1
ATOM 1553 C CA . ARG A 1 196 ? 11.481 -8.839 -24.448 1.00 94.69 196 ARG A CA 1
ATOM 1554 C C . ARG A 1 196 ? 12.181 -9.316 -25.722 1.00 94.69 196 ARG A C 1
ATOM 1556 O O . ARG A 1 196 ? 13.350 -9.003 -25.905 1.00 94.69 196 ARG A O 1
ATOM 1563 N N . ALA A 1 197 ? 11.494 -10.068 -26.583 1.00 91.88 197 ALA A N 1
ATOM 1564 C CA . ALA A 1 197 ? 12.065 -10.549 -27.841 1.00 91.88 197 ALA A CA 1
ATOM 1565 C C . ALA A 1 197 ? 12.468 -9.387 -28.765 1.00 91.88 197 ALA A C 1
ATOM 1567 O O . ALA A 1 197 ? 13.584 -9.378 -29.282 1.00 91.88 197 ALA A O 1
ATOM 1568 N N . GLU A 1 198 ? 11.602 -8.381 -28.904 1.00 94.31 198 GLU A N 1
ATOM 1569 C CA . GLU A 1 198 ? 11.872 -7.175 -29.690 1.00 94.31 198 GLU A CA 1
ATOM 1570 C C . GLU A 1 198 ? 13.006 -6.330 -29.094 1.00 94.31 198 GLU A C 1
ATOM 1572 O O . GLU A 1 198 ? 13.896 -5.891 -29.819 1.00 94.31 198 GLU A O 1
ATOM 1577 N N . ALA A 1 199 ? 13.028 -6.139 -27.772 1.00 93.81 199 ALA A N 1
ATOM 1578 C CA . ALA A 1 199 ? 14.092 -5.394 -27.102 1.00 93.81 199 ALA A CA 1
ATOM 1579 C C . ALA A 1 199 ? 15.461 -6.074 -27.253 1.00 93.81 199 ALA A C 1
ATOM 1581 O O . ALA A 1 199 ? 16.460 -5.402 -27.496 1.00 93.81 199 ALA A O 1
ATOM 1582 N N . PHE A 1 200 ? 15.516 -7.408 -27.171 1.00 90.50 200 PHE A N 1
ATOM 1583 C CA . PHE A 1 200 ? 16.751 -8.150 -27.425 1.00 90.50 200 PHE A CA 1
ATOM 1584 C C . PHE A 1 200 ? 17.212 -8.064 -28.882 1.00 90.50 200 PHE A C 1
ATOM 1586 O O . PHE A 1 200 ? 18.416 -8.060 -29.125 1.00 90.50 200 PHE A O 1
ATOM 1593 N N . ALA A 1 201 ? 16.281 -8.008 -29.838 1.00 89.94 201 ALA A N 1
ATOM 1594 C CA . ALA A 1 201 ? 16.618 -7.813 -31.245 1.00 89.94 201 ALA A CA 1
ATOM 1595 C C . ALA A 1 201 ? 17.223 -6.420 -31.495 1.00 89.94 201 ALA A C 1
ATOM 1597 O O . ALA A 1 201 ? 18.137 -6.297 -32.304 1.00 89.94 201 ALA A O 1
ATOM 1598 N N . LEU A 1 202 ? 16.758 -5.396 -30.770 1.00 89.88 202 LEU A N 1
ATOM 1599 C CA . LEU A 1 202 ? 17.290 -4.029 -30.841 1.00 89.88 202 LEU A CA 1
ATOM 1600 C C . LEU A 1 202 ? 18.649 -3.860 -30.149 1.00 89.88 202 LEU A C 1
ATOM 1602 O O . LEU A 1 202 ? 19.461 -3.061 -30.600 1.00 89.88 202 LEU A O 1
ATOM 1606 N N . ALA A 1 203 ? 18.900 -4.589 -29.060 1.00 86.25 203 ALA A N 1
ATOM 1607 C CA . ALA A 1 203 ? 20.120 -4.462 -28.258 1.00 86.25 203 ALA A CA 1
ATOM 1608 C C . ALA A 1 203 ? 21.365 -5.132 -28.880 1.00 86.25 203 ALA A C 1
ATOM 1610 O O . ALA A 1 203 ? 22.433 -5.106 -28.274 1.00 86.25 203 ALA A O 1
ATOM 1611 N N . ASP A 1 204 ? 21.210 -5.774 -30.040 1.00 80.25 204 ASP A N 1
ATOM 1612 C CA . ASP A 1 204 ? 22.228 -6.551 -30.758 1.00 80.25 204 ASP A CA 1
ATOM 1613 C C . ASP A 1 204 ? 23.064 -7.501 -29.876 1.00 80.25 204 ASP A C 1
ATOM 1615 O O . ASP A 1 204 ? 24.261 -7.691 -30.076 1.00 80.25 204 ASP A O 1
ATOM 1619 N N . ILE A 1 205 ? 22.433 -8.106 -28.861 1.00 69.50 205 ILE A N 1
ATOM 1620 C CA . ILE A 1 205 ? 23.124 -8.981 -27.905 1.00 69.50 205 ILE A CA 1
ATOM 1621 C C . ILE A 1 205 ? 23.408 -10.337 -28.579 1.00 69.50 205 ILE A C 1
ATOM 1623 O O . ILE A 1 205 ? 22.455 -11.060 -28.915 1.00 69.50 205 ILE A O 1
ATOM 1627 N N . PRO A 1 206 ? 24.686 -10.732 -28.758 1.00 60.28 206 PRO A N 1
ATOM 1628 C CA . PRO A 1 206 ? 25.043 -12.010 -29.366 1.00 60.28 206 PRO A CA 1
ATOM 1629 C C . PRO A 1 206 ? 24.476 -13.178 -28.546 1.00 60.28 206 PRO A C 1
ATOM 1631 O O . PRO A 1 206 ? 24.639 -13.225 -27.329 1.00 60.28 206 PRO A O 1
ATOM 1634 N N . GLY A 1 207 ? 23.799 -14.125 -29.204 1.00 63.94 207 GLY A N 1
ATOM 1635 C CA . GLY A 1 207 ? 23.238 -15.322 -28.557 1.00 63.94 207 GLY A CA 1
ATOM 1636 C C . GLY A 1 207 ? 21.789 -15.204 -28.068 1.00 63.94 207 GLY A C 1
ATOM 1637 O O . GLY A 1 207 ? 21.270 -16.150 -27.476 1.00 63.94 207 GLY A O 1
ATOM 1638 N N . SER A 1 208 ? 21.093 -14.092 -28.333 1.00 60.00 208 SER A N 1
ATOM 1639 C CA . SER A 1 208 ? 19.656 -14.012 -28.047 1.00 60.00 208 SER A CA 1
ATOM 1640 C C . SER A 1 208 ? 18.846 -14.987 -28.925 1.00 60.00 208 SER A C 1
ATOM 1642 O O . SER A 1 208 ? 19.037 -15.009 -30.148 1.00 60.00 208 SER A O 1
ATOM 1644 N N . PRO A 1 209 ? 17.880 -15.742 -28.357 1.00 55.72 209 PRO A N 1
ATOM 1645 C CA . PRO A 1 209 ? 17.057 -16.705 -29.101 1.00 55.72 209 PRO A CA 1
ATOM 1646 C C . PRO A 1 209 ? 16.250 -16.078 -30.255 1.00 55.72 209 PRO A C 1
ATOM 1648 O O . PRO A 1 209 ? 15.794 -16.791 -31.147 1.00 55.72 209 PRO A O 1
ATOM 1651 N N . GLY A 1 210 ? 16.107 -14.746 -30.283 1.00 54.09 210 GLY A N 1
ATOM 1652 C CA . GLY A 1 210 ? 15.415 -14.017 -31.349 1.00 54.09 210 GLY A CA 1
ATOM 1653 C C . GLY A 1 210 ? 16.111 -14.059 -32.716 1.00 54.09 210 GLY A C 1
ATOM 1654 O O . GLY A 1 210 ? 15.420 -14.133 -33.729 1.00 54.09 210 GLY A O 1
ATOM 1655 N N . ARG A 1 211 ? 17.454 -14.082 -32.782 1.00 53.59 211 ARG A N 1
ATOM 1656 C CA . ARG A 1 211 ? 18.168 -14.154 -34.078 1.00 53.59 211 ARG A CA 1
ATOM 1657 C C . ARG A 1 211 ? 18.010 -15.524 -34.746 1.00 53.59 211 ARG A C 1
ATOM 1659 O O . ARG A 1 211 ? 17.823 -15.587 -35.956 1.00 53.59 211 ARG A O 1
ATOM 1666 N N . ALA A 1 212 ? 18.005 -16.607 -33.965 1.00 54.66 212 ALA A N 1
ATOM 1667 C CA . ALA A 1 212 ? 17.795 -17.958 -34.491 1.00 54.66 212 ALA A CA 1
ATOM 1668 C C . ALA A 1 212 ? 16.348 -18.177 -34.976 1.00 54.66 212 ALA A C 1
ATOM 1670 O O . ALA A 1 212 ? 16.137 -18.792 -36.019 1.00 54.66 212 ALA A O 1
ATOM 1671 N N . ALA A 1 213 ? 15.354 -17.614 -34.277 1.00 53.22 213 ALA A N 1
ATOM 1672 C CA . ALA A 1 213 ? 13.947 -17.703 -34.677 1.00 53.22 213 ALA A CA 1
ATOM 1673 C C . ALA A 1 213 ? 13.586 -16.801 -35.877 1.00 53.22 213 ALA A C 1
ATOM 1675 O O . ALA A 1 213 ? 12.704 -17.149 -36.654 1.00 53.22 213 ALA A O 1
ATOM 1676 N N . ALA A 1 214 ? 14.264 -15.660 -36.060 1.00 52.38 214 ALA A N 1
ATOM 1677 C CA . ALA A 1 214 ? 14.031 -14.769 -37.202 1.00 52.38 214 ALA A CA 1
ATOM 1678 C C . ALA A 1 214 ? 14.740 -15.229 -38.492 1.00 52.38 214 ALA A C 1
ATOM 1680 O O . ALA A 1 214 ? 14.248 -14.955 -39.586 1.00 52.38 214 ALA A O 1
ATOM 1681 N N . ALA A 1 215 ? 15.863 -15.949 -38.378 1.00 50.50 215 ALA A N 1
ATOM 1682 C CA . ALA A 1 215 ? 16.576 -16.529 -39.521 1.00 50.50 215 ALA A CA 1
ATOM 1683 C C . ALA A 1 215 ? 16.009 -17.895 -39.965 1.00 50.50 215 ALA A C 1
ATOM 1685 O O . ALA A 1 215 ? 16.184 -18.295 -41.114 1.00 50.50 215 ALA A O 1
ATOM 1686 N N . GLY A 1 216 ? 15.298 -18.604 -39.082 1.00 45.72 216 GLY A N 1
ATOM 1687 C CA . GLY A 1 216 ? 14.724 -19.923 -39.344 1.00 45.72 216 GLY A CA 1
ATOM 1688 C C . GLY A 1 216 ? 13.220 -19.900 -39.614 1.00 45.72 216 GLY A C 1
ATOM 1689 O O . GLY A 1 216 ? 12.441 -20.258 -38.742 1.00 45.72 216 GLY A O 1
ATOM 1690 N N . GLY A 1 217 ? 12.821 -19.551 -40.840 1.00 38.66 217 GLY A N 1
ATOM 1691 C CA . GLY A 1 217 ? 11.552 -19.988 -41.434 1.00 38.66 217 GLY A CA 1
ATOM 1692 C C . GLY A 1 217 ? 10.271 -19.306 -40.935 1.00 38.66 217 GLY A C 1
ATOM 1693 O O . GLY A 1 217 ? 9.803 -19.501 -39.816 1.00 38.66 217 GLY A O 1
ATOM 1694 N N . ARG A 1 218 ? 9.585 -18.615 -41.855 1.00 39.19 218 ARG A N 1
ATOM 1695 C CA . ARG A 1 218 ? 8.138 -18.386 -41.739 1.00 39.19 218 ARG A CA 1
ATOM 1696 C C . ARG A 1 218 ? 7.447 -19.743 -41.589 1.00 39.19 218 ARG A C 1
ATOM 1698 O O . ARG A 1 218 ? 7.289 -20.462 -42.575 1.00 39.19 218 ARG A O 1
ATOM 1705 N N . VAL A 1 219 ? 6.993 -20.074 -40.383 1.00 38.19 219 VAL A N 1
ATOM 1706 C CA . VAL A 1 219 ? 5.995 -21.127 -40.179 1.00 38.19 219 VAL A CA 1
ATOM 1707 C C . VAL A 1 219 ? 4.719 -20.658 -40.870 1.00 38.19 219 VAL A C 1
ATOM 1709 O O . VAL A 1 219 ? 3.971 -19.817 -40.378 1.00 38.19 219 VAL A O 1
ATOM 1712 N N . SER A 1 220 ? 4.531 -21.170 -42.082 1.00 40.12 220 SER A N 1
ATOM 1713 C CA . SER A 1 220 ? 3.306 -21.066 -42.853 1.00 40.12 220 SER A CA 1
ATOM 1714 C C . SER A 1 220 ? 2.182 -21.733 -42.065 1.00 40.12 220 SER A C 1
ATOM 1716 O O . SER A 1 220 ? 2.098 -22.957 -41.996 1.00 40.12 220 SER A O 1
ATOM 1718 N N . THR A 1 221 ? 1.270 -20.940 -41.510 1.00 39.16 221 THR A N 1
ATOM 1719 C CA . THR A 1 221 ? -0.084 -21.398 -41.187 1.00 39.16 221 THR A CA 1
ATOM 1720 C C . THR A 1 221 ? -0.865 -21.558 -42.494 1.00 39.16 221 THR A C 1
ATOM 1722 O O . THR A 1 221 ? -1.740 -20.771 -42.848 1.00 39.16 221 THR A O 1
ATOM 1725 N N . ARG A 1 222 ? -0.508 -22.593 -43.262 1.00 35.50 222 ARG A N 1
ATOM 1726 C CA . ARG A 1 222 ? -1.268 -23.068 -44.419 1.00 35.50 222 ARG A CA 1
ATOM 1727 C C . ARG A 1 222 ? -2.506 -23.797 -43.891 1.00 35.50 222 ARG A C 1
ATOM 1729 O O . ARG A 1 222 ? -2.475 -24.996 -43.634 1.00 35.50 222 ARG A O 1
ATOM 1736 N N . HIS A 1 223 ? -3.610 -23.076 -43.723 1.00 36.62 223 HIS A N 1
ATOM 1737 C CA . HIS A 1 223 ? -4.928 -23.703 -43.769 1.00 36.62 223 HIS A CA 1
ATOM 1738 C C . HIS A 1 223 ? -5.404 -23.739 -45.220 1.00 36.62 223 HIS A C 1
ATOM 1740 O O . HIS A 1 223 ? -5.431 -22.724 -45.914 1.00 36.62 223 HIS A O 1
ATOM 1746 N N . GLY A 1 224 ? -5.690 -24.958 -45.680 1.00 34.88 224 GLY A N 1
ATOM 1747 C CA . GLY A 1 224 ? -6.082 -25.276 -47.042 1.00 34.88 224 GLY A CA 1
ATOM 1748 C C . GLY A 1 224 ? -7.350 -24.543 -47.463 1.00 34.88 224 GLY A C 1
ATOM 1749 O O . GLY A 1 224 ? -8.404 -24.670 -46.846 1.00 34.88 224 GLY A O 1
ATOM 1750 N N . SER A 1 225 ? -7.224 -23.801 -48.559 1.00 36.53 225 SER A N 1
ATOM 1751 C CA . SER A 1 225 ? -8.340 -23.285 -49.338 1.00 36.53 225 SER A CA 1
ATOM 1752 C C . SER A 1 225 ? -8.931 -24.435 -50.156 1.00 36.53 225 SER A C 1
ATOM 1754 O O . SER A 1 225 ? -8.409 -24.793 -51.211 1.00 36.53 225 SER A O 1
ATOM 1756 N N . LEU A 1 226 ? -10.008 -25.037 -49.649 1.00 38.16 226 LEU A N 1
ATOM 1757 C CA . LEU A 1 226 ? -10.932 -25.822 -50.463 1.00 38.16 226 LEU A CA 1
ATOM 1758 C C . LEU A 1 226 ? -12.016 -24.881 -50.991 1.00 38.16 226 LEU A C 1
ATOM 1760 O O . LEU A 1 226 ? -12.790 -24.294 -50.231 1.00 38.16 226 LEU A O 1
ATOM 1764 N N . ARG A 1 227 ? -12.046 -24.745 -52.319 1.00 43.28 227 ARG A N 1
ATOM 1765 C CA . ARG A 1 227 ? -13.090 -24.055 -53.081 1.00 43.28 227 ARG A CA 1
ATOM 1766 C C . ARG A 1 227 ? -14.467 -24.537 -52.620 1.00 43.28 227 ARG A C 1
ATOM 1768 O O . ARG A 1 227 ? -14.795 -25.707 -52.770 1.00 43.28 227 ARG A O 1
ATOM 1775 N N . SER A 1 228 ? -15.271 -23.615 -52.099 1.00 35.47 228 SER A N 1
ATOM 1776 C CA . SER A 1 228 ? -16.694 -23.817 -51.827 1.00 35.47 228 SER A CA 1
ATOM 1777 C C . SER A 1 228 ? -17.488 -22.733 -52.554 1.00 35.47 228 SER A C 1
ATOM 1779 O O . SER A 1 228 ? -17.188 -21.548 -52.428 1.00 35.47 228 SER A O 1
ATOM 1781 N N . ALA A 1 229 ? -18.470 -23.176 -53.337 1.00 41.84 229 ALA A N 1
ATOM 1782 C CA . ALA A 1 229 ? -19.421 -22.398 -54.128 1.00 41.84 229 ALA A CA 1
ATOM 1783 C C . ALA A 1 229 ? -20.146 -21.283 -53.328 1.00 41.84 229 ALA A C 1
ATOM 1785 O O . ALA A 1 229 ? -20.234 -21.367 -52.098 1.00 41.84 229 ALA A O 1
ATOM 1786 N N . PRO A 1 230 ? -20.703 -20.249 -53.995 1.00 39.06 230 PRO A N 1
ATOM 1787 C CA . PRO A 1 230 ? -21.294 -19.096 -53.317 1.00 39.06 230 PRO A CA 1
ATOM 1788 C C . PRO A 1 230 ? -22.553 -19.496 -52.533 1.00 39.06 230 PRO A C 1
ATOM 1790 O O . PRO A 1 230 ? -23.593 -19.824 -53.104 1.00 39.06 230 PRO A O 1
ATOM 1793 N N . ARG A 1 231 ? -22.473 -19.452 -51.197 1.00 38.66 231 ARG A N 1
ATOM 1794 C CA . ARG A 1 231 ? -23.643 -19.582 -50.317 1.00 38.66 231 ARG A CA 1
ATOM 1795 C C . ARG A 1 231 ? -24.401 -18.254 -50.249 1.00 38.66 231 ARG A C 1
ATOM 1797 O O . ARG A 1 231 ? -23.816 -17.210 -49.970 1.00 38.66 231 ARG A O 1
ATOM 1804 N N . ARG A 1 232 ? -25.718 -18.331 -50.475 1.00 39.94 232 ARG A N 1
ATOM 1805 C CA . ARG A 1 232 ? -26.701 -17.251 -50.278 1.00 39.94 232 ARG A CA 1
ATOM 1806 C C . ARG A 1 232 ? -26.558 -16.590 -48.894 1.00 39.94 232 ARG A C 1
ATOM 1808 O O . ARG A 1 232 ? -26.297 -17.299 -47.920 1.00 39.94 232 ARG A O 1
ATOM 1815 N N . PRO A 1 233 ? -26.799 -15.271 -48.779 1.00 39.53 233 PRO A N 1
ATOM 1816 C CA . PRO A 1 233 ? -26.759 -14.572 -47.501 1.00 39.53 233 PRO A CA 1
ATOM 1817 C C . PRO A 1 233 ? -27.898 -15.053 -46.593 1.00 39.53 233 PRO A C 1
ATOM 1819 O O . PRO A 1 233 ? -29.075 -14.926 -46.928 1.00 39.53 233 PRO A O 1
ATOM 1822 N N . THR A 1 234 ? -27.552 -15.605 -45.432 1.00 44.53 234 THR A N 1
ATOM 1823 C CA . THR A 1 234 ? -28.507 -15.858 -44.349 1.00 44.53 234 THR A CA 1
ATOM 1824 C C . THR A 1 234 ? -28.834 -14.558 -43.605 1.00 44.53 234 THR A C 1
ATOM 1826 O O . THR A 1 234 ? -27.964 -13.696 -43.440 1.00 44.53 234 THR A O 1
ATOM 1829 N N . PRO A 1 235 ? -30.085 -14.385 -43.140 1.00 38.19 235 PRO A N 1
ATOM 1830 C CA . PRO A 1 235 ? -30.511 -13.168 -42.465 1.00 38.19 235 PRO A CA 1
ATOM 1831 C C . PRO A 1 235 ? -29.804 -13.024 -41.112 1.00 38.19 235 PRO A C 1
ATOM 1833 O O . PRO A 1 235 ? -29.727 -13.966 -40.321 1.00 38.19 235 PRO A O 1
ATOM 1836 N N . LYS A 1 236 ? -29.280 -11.820 -40.850 1.00 38.50 236 LYS A N 1
ATOM 1837 C CA . LYS A 1 236 ? -28.629 -11.448 -39.587 1.00 38.50 236 LYS A CA 1
ATOM 1838 C C . LYS A 1 236 ? -29.591 -11.692 -38.423 1.00 38.50 236 LYS A C 1
ATOM 1840 O O . LYS A 1 236 ? -30.602 -11.003 -38.307 1.00 38.50 236 LYS A O 1
ATOM 1845 N N . GLN A 1 237 ? -29.253 -12.625 -37.534 1.00 41.78 237 GLN A N 1
ATOM 1846 C CA . GLN A 1 237 ? -29.953 -12.741 -36.258 1.00 41.78 237 GLN A CA 1
ATOM 1847 C C . GLN A 1 237 ? -29.718 -11.479 -35.407 1.00 41.78 237 GLN A C 1
ATOM 1849 O O . GLN A 1 237 ? -28.602 -10.942 -35.391 1.00 41.78 237 GLN A O 1
ATOM 1854 N N . PRO A 1 238 ? -30.745 -10.985 -34.695 1.00 36.38 238 PRO A N 1
ATOM 1855 C CA . PRO A 1 238 ? -30.621 -9.796 -33.868 1.00 36.38 238 PRO A CA 1
ATOM 1856 C C . PRO A 1 238 ? -29.655 -10.052 -32.707 1.00 36.38 238 PRO A C 1
ATOM 1858 O O . PRO A 1 238 ? -29.826 -10.977 -31.912 1.00 36.38 238 PRO A O 1
ATOM 1861 N N . LYS A 1 239 ? -28.630 -9.197 -32.598 1.00 38.28 239 LYS A N 1
ATOM 1862 C CA . LYS A 1 239 ? -27.703 -9.171 -31.462 1.00 38.28 239 LYS A CA 1
ATOM 1863 C C . LYS A 1 239 ? -28.490 -8.890 -30.183 1.00 38.28 239 LYS A C 1
ATOM 1865 O O . LYS A 1 239 ? -28.909 -7.760 -29.936 1.00 38.28 239 LYS A O 1
ATOM 1870 N N . ARG A 1 240 ? -28.670 -9.917 -29.355 1.00 40.38 240 ARG A N 1
ATOM 1871 C CA . ARG A 1 240 ? -29.219 -9.785 -28.005 1.00 40.38 240 ARG A CA 1
ATOM 1872 C C . ARG A 1 240 ? -28.220 -8.974 -27.167 1.00 40.38 240 ARG A C 1
ATOM 1874 O O . ARG A 1 240 ? -27.096 -9.418 -26.947 1.00 40.38 240 ARG A O 1
ATOM 1881 N N . LYS A 1 241 ? -28.603 -7.765 -26.742 1.00 38.72 241 LYS A N 1
ATOM 1882 C CA . LYS A 1 241 ? -27.843 -6.973 -25.762 1.00 38.72 241 LYS A CA 1
ATOM 1883 C C . LYS A 1 241 ? -27.872 -7.718 -24.426 1.00 38.72 241 LYS A C 1
ATOM 1885 O O . LYS A 1 241 ? -28.876 -7.671 -23.724 1.00 38.72 241 LYS A O 1
ATOM 1890 N N . VAL A 1 242 ? -26.789 -8.414 -24.096 1.00 41.31 242 VAL A N 1
ATOM 1891 C CA . VAL A 1 242 ? -26.539 -8.898 -22.733 1.00 41.31 242 VAL A CA 1
ATOM 1892 C C . VAL A 1 242 ? -26.103 -7.687 -21.911 1.00 41.31 242 VAL A C 1
ATOM 1894 O O . VAL A 1 242 ? -25.158 -6.989 -22.285 1.00 41.31 242 VAL A O 1
ATOM 1897 N N . GLY A 1 243 ? -26.847 -7.375 -20.850 1.00 44.06 243 GLY A N 1
ATOM 1898 C CA . GLY A 1 243 ? -26.544 -6.252 -19.966 1.00 44.06 243 GLY A CA 1
ATOM 1899 C C . GLY A 1 243 ? -25.232 -6.470 -19.195 1.00 44.06 243 GLY A C 1
ATOM 1900 O O . GLY A 1 243 ? -24.831 -7.612 -18.978 1.00 44.06 243 GLY A O 1
ATOM 1901 N N . PRO A 1 244 ? -24.561 -5.399 -18.736 1.00 42.19 244 PRO A N 1
ATOM 1902 C CA . PRO A 1 244 ? -23.231 -5.463 -18.115 1.00 42.19 244 PRO A CA 1
ATOM 1903 C C . PRO A 1 244 ? -23.132 -6.257 -16.793 1.00 42.19 244 PRO A C 1
ATOM 1905 O O . PRO A 1 244 ? -22.031 -6.390 -16.272 1.00 42.19 244 PRO A O 1
ATOM 1908 N N . ASN A 1 245 ? -24.231 -6.821 -16.272 1.00 42.56 245 ASN A N 1
ATOM 1909 C CA . ASN A 1 245 ? -24.280 -7.498 -14.968 1.00 42.56 245 ASN A CA 1
ATOM 1910 C C . ASN A 1 245 ? -24.569 -9.011 -15.016 1.00 42.56 245 ASN A C 1
ATOM 1912 O O . ASN A 1 245 ? -24.692 -9.628 -13.963 1.00 42.56 245 ASN A O 1
ATOM 1916 N N . GLU A 1 246 ? -24.633 -9.636 -16.193 1.00 36.97 246 GLU A N 1
ATOM 1917 C CA . GLU A 1 246 ? -24.806 -11.092 -16.311 1.00 36.97 246 GLU A CA 1
ATOM 1918 C C . GLU A 1 246 ? -23.559 -11.736 -16.924 1.00 36.97 246 GLU A C 1
ATOM 1920 O O . GLU A 1 246 ? -23.519 -12.095 -18.099 1.00 36.97 246 GLU A O 1
ATOM 1925 N N . ARG A 1 247 ? -22.505 -11.890 -16.116 1.00 37.53 247 ARG A N 1
ATOM 1926 C CA . ARG A 1 247 ? -21.497 -12.928 -16.357 1.00 37.53 247 ARG A CA 1
ATOM 1927 C C . ARG A 1 247 ? -21.678 -14.005 -15.289 1.00 37.53 247 ARG A C 1
ATOM 1929 O O . ARG A 1 247 ? -21.650 -13.660 -14.109 1.00 37.53 247 ARG A O 1
ATOM 1936 N N . PRO A 1 248 ? -21.864 -15.286 -15.650 1.00 41.84 248 PRO A N 1
ATOM 1937 C CA . PRO A 1 248 ? -21.727 -16.353 -14.670 1.00 41.84 248 PRO A CA 1
ATOM 1938 C C . PRO A 1 248 ? -20.309 -16.285 -14.089 1.00 41.84 248 PRO A C 1
ATOM 1940 O O . PRO A 1 248 ? -19.348 -16.101 -14.840 1.00 41.84 248 PRO A O 1
ATOM 1943 N N . ASN A 1 249 ? -20.194 -16.398 -12.762 1.00 45.62 249 ASN A N 1
ATOM 1944 C CA . ASN A 1 249 ? -18.932 -16.560 -12.034 1.00 45.62 249 ASN A CA 1
ATOM 1945 C C . ASN A 1 249 ? -18.281 -17.884 -12.453 1.00 45.62 249 ASN A C 1
ATOM 1947 O O . ASN A 1 249 ? -18.330 -18.870 -11.725 1.00 45.62 249 ASN A O 1
ATOM 1951 N N . ASN A 1 250 ? -17.734 -17.929 -13.663 1.00 46.56 250 ASN A N 1
ATOM 1952 C CA . ASN A 1 250 ? -16.919 -19.035 -14.114 1.00 46.56 250 ASN A CA 1
ATOM 1953 C C . ASN A 1 250 ? -15.538 -18.810 -13.487 1.00 46.56 250 ASN A C 1
ATOM 1955 O O . ASN A 1 250 ? -14.952 -17.749 -13.739 1.00 46.56 250 ASN A O 1
ATOM 1959 N N . PRO A 1 251 ? -15.039 -19.714 -12.628 1.00 47.62 251 PRO A N 1
ATOM 1960 C CA . PRO A 1 251 ? -13.712 -19.559 -12.058 1.00 47.62 251 PRO A CA 1
ATOM 1961 C C . PRO A 1 251 ? -12.687 -19.418 -13.193 1.00 47.62 251 PRO A C 1
ATOM 1963 O O . PRO A 1 251 ? -12.812 -20.048 -14.244 1.00 47.62 251 PRO A O 1
ATOM 1966 N N . GLU A 1 252 ? -11.727 -18.515 -12.991 1.00 56.16 252 GLU A N 1
ATOM 1967 C CA . GLU A 1 252 ? -10.691 -18.125 -13.951 1.00 56.16 252 GLU A CA 1
ATOM 1968 C C . GLU A 1 252 ? -10.012 -19.321 -14.659 1.00 56.16 252 GLU A C 1
ATOM 1970 O O . GLU A 1 252 ? -10.006 -20.433 -14.121 1.00 56.16 252 GLU A O 1
ATOM 1975 N N . PRO A 1 253 ? -9.333 -19.100 -15.809 1.00 60.44 253 PRO A N 1
ATOM 1976 C CA . PRO A 1 253 ? -8.564 -20.122 -16.539 1.00 60.44 253 PRO A CA 1
ATOM 1977 C C . PRO A 1 253 ? -7.653 -21.016 -15.672 1.00 60.44 253 PRO A C 1
ATOM 1979 O O . PRO A 1 253 ? -7.327 -22.136 -16.064 1.00 60.44 253 PRO A O 1
ATOM 1982 N N . GLY A 1 254 ? -7.260 -20.552 -14.481 1.00 83.19 254 GLY A N 1
ATOM 1983 C CA . GLY A 1 254 ? -6.463 -21.307 -13.518 1.00 83.19 254 GLY A CA 1
ATOM 1984 C C . GLY A 1 254 ? -7.153 -22.525 -12.887 1.00 83.19 254 GLY A C 1
ATOM 1985 O O . GLY A 1 254 ? -6.455 -23.477 -12.545 1.00 83.19 254 GLY A O 1
ATOM 1986 N N . TRP A 1 255 ? -8.486 -22.561 -12.751 1.00 85.94 255 TRP A N 1
ATOM 1987 C CA . TRP A 1 255 ? -9.158 -23.681 -12.067 1.00 85.94 255 TRP A CA 1
ATOM 1988 C C . TRP A 1 255 ? -9.113 -24.982 -12.875 1.00 85.94 255 TRP A C 1
ATOM 1990 O O . TRP A 1 255 ? -8.841 -26.046 -12.324 1.00 85.94 255 TRP A O 1
ATOM 2000 N N . ALA A 1 256 ? -9.309 -24.900 -14.192 1.00 87.31 256 ALA A N 1
ATOM 2001 C CA . ALA A 1 256 ? -9.211 -26.063 -15.073 1.00 87.31 256 ALA A CA 1
ATOM 2002 C C . ALA A 1 256 ? -7.792 -26.662 -15.067 1.00 87.31 256 ALA A C 1
ATOM 2004 O O . ALA A 1 256 ? -7.629 -27.878 -14.972 1.00 87.31 256 ALA A O 1
ATOM 2005 N N . ALA A 1 257 ? -6.765 -25.806 -15.094 1.00 90.25 257 ALA A N 1
ATOM 2006 C CA . ALA A 1 257 ? -5.372 -26.234 -14.991 1.00 90.25 257 ALA A CA 1
ATOM 2007 C C . ALA A 1 257 ? -5.068 -26.872 -13.625 1.00 90.25 257 ALA A C 1
ATOM 2009 O O . ALA A 1 257 ? -4.401 -27.904 -13.559 1.00 90.25 257 ALA A O 1
ATOM 2010 N N . PHE A 1 258 ? -5.595 -26.295 -12.541 1.00 93.62 258 PHE A N 1
ATOM 2011 C CA . PHE A 1 258 ? -5.463 -26.848 -11.195 1.00 93.62 258 PHE A CA 1
ATOM 2012 C C . PHE A 1 258 ? -6.134 -28.223 -11.067 1.00 93.62 258 PHE A C 1
ATOM 2014 O O . PHE A 1 258 ? -5.499 -29.163 -10.592 1.00 93.62 258 PHE A O 1
ATOM 2021 N N . ARG A 1 259 ? -7.368 -28.374 -11.568 1.00 94.25 259 ARG A N 1
ATOM 2022 C CA . ARG A 1 259 ? -8.081 -29.660 -11.628 1.00 94.25 259 ARG A CA 1
ATOM 2023 C C . ARG A 1 259 ? -7.245 -30.725 -12.334 1.00 94.25 259 ARG A C 1
ATOM 2025 O O . ARG A 1 259 ? -6.984 -31.780 -11.759 1.00 94.25 259 ARG A O 1
ATOM 2032 N N . ALA A 1 260 ? -6.760 -30.415 -13.537 1.00 92.88 260 ALA A N 1
ATOM 2033 C CA . ALA A 1 260 ? -5.921 -31.328 -14.306 1.00 92.88 260 ALA A CA 1
ATOM 2034 C C . ALA A 1 260 ? -4.632 -31.705 -13.551 1.00 92.88 260 ALA A C 1
ATOM 2036 O O . ALA A 1 260 ? -4.205 -32.859 -13.595 1.00 92.88 260 ALA A O 1
ATOM 2037 N N . ALA A 1 261 ? -4.023 -30.761 -12.824 1.00 94.00 261 ALA A N 1
ATOM 2038 C CA . ALA A 1 261 ? -2.843 -31.022 -12.005 1.00 94.00 261 ALA A CA 1
ATOM 2039 C C . ALA A 1 261 ? -3.138 -31.962 -10.823 1.00 94.00 261 ALA A C 1
ATOM 2041 O O . ALA A 1 261 ? -2.342 -32.869 -10.577 1.00 94.00 261 ALA A O 1
ATOM 2042 N N . CYS A 1 262 ? -4.272 -31.794 -10.131 1.00 94.62 262 CYS A N 1
ATOM 2043 C CA . CYS A 1 262 ? -4.706 -32.687 -9.051 1.00 94.62 262 CYS A CA 1
ATOM 2044 C C . CYS A 1 262 ? -4.938 -34.115 -9.553 1.00 94.62 262 CYS A C 1
ATOM 2046 O O . CYS A 1 262 ? -4.359 -35.053 -9.012 1.00 94.62 262 CYS A O 1
ATOM 2048 N N . GLU A 1 263 ? -5.708 -34.286 -10.627 1.00 95.69 263 GLU A N 1
ATOM 2049 C CA . GLU A 1 263 ? -5.966 -35.609 -11.213 1.00 95.69 263 GLU A CA 1
ATOM 2050 C C . GLU A 1 263 ? -4.671 -36.284 -11.689 1.00 95.69 263 GLU A C 1
ATOM 2052 O O . GLU A 1 263 ? -4.454 -37.479 -11.498 1.00 95.69 263 GLU A O 1
ATOM 2057 N N . SER A 1 264 ? -3.772 -35.503 -12.292 1.00 94.50 264 SER A N 1
ATOM 2058 C CA . SER A 1 264 ? -2.460 -35.968 -12.742 1.00 94.50 264 SER A CA 1
ATOM 2059 C C . SER A 1 264 ? -1.559 -36.383 -11.572 1.00 94.50 264 SER A C 1
ATOM 2061 O O . SER A 1 264 ? -0.844 -37.380 -11.672 1.00 94.50 264 SER A O 1
ATOM 2063 N N . ALA A 1 265 ? -1.597 -35.651 -10.454 1.00 94.12 265 ALA A N 1
ATOM 2064 C CA . ALA A 1 265 ? -0.883 -36.008 -9.232 1.00 94.12 265 ALA A CA 1
ATOM 2065 C C . ALA A 1 265 ? -1.435 -37.296 -8.603 1.00 94.12 265 ALA A C 1
ATOM 2067 O O . ALA A 1 265 ? -0.645 -38.176 -8.262 1.00 94.12 265 ALA A O 1
ATOM 2068 N N . ALA A 1 266 ? -2.763 -37.443 -8.532 1.00 94.62 266 ALA A N 1
ATOM 2069 C CA . ALA A 1 266 ? -3.406 -38.626 -7.964 1.00 94.62 266 ALA A CA 1
ATOM 2070 C C . ALA A 1 266 ? -3.032 -39.891 -8.747 1.00 94.62 266 ALA A C 1
ATOM 2072 O O . ALA A 1 266 ? -2.541 -40.849 -8.148 1.00 94.62 266 ALA A O 1
ATOM 2073 N N . ARG A 1 267 ? -3.106 -39.835 -10.089 1.00 95.19 267 ARG A N 1
ATOM 2074 C CA . ARG A 1 267 ? -2.679 -40.927 -10.988 1.00 95.19 267 ARG A CA 1
ATOM 2075 C C . ARG A 1 267 ? -1.216 -41.340 -10.812 1.00 95.19 267 ARG A C 1
ATOM 2077 O O . ARG A 1 267 ? -0.888 -42.499 -11.026 1.00 95.19 267 ARG A O 1
ATOM 2084 N N . ARG A 1 268 ? -0.329 -40.406 -10.456 1.00 94.88 268 ARG A N 1
ATOM 2085 C CA . ARG A 1 268 ? 1.110 -40.671 -10.280 1.00 94.88 268 ARG A CA 1
ATOM 2086 C C . ARG A 1 268 ? 1.499 -41.116 -8.872 1.00 94.88 268 ARG A C 1
ATOM 2088 O O . ARG A 1 268 ? 2.687 -41.285 -8.621 1.00 94.88 268 ARG A O 1
ATOM 2095 N N . GLY A 1 269 ? 0.561 -41.228 -7.932 1.00 93.62 269 GLY A N 1
ATOM 2096 C CA . GLY A 1 269 ? 0.939 -41.462 -6.536 1.00 93.62 269 GLY A CA 1
ATOM 2097 C C . GLY A 1 269 ? 1.585 -40.243 -5.862 1.00 93.62 269 GLY A C 1
ATOM 2098 O O . GLY A 1 269 ? 2.164 -40.375 -4.789 1.00 93.62 269 GLY A O 1
ATOM 2099 N N . ALA A 1 270 ? 1.534 -39.059 -6.481 1.00 93.00 270 ALA A N 1
ATOM 2100 C CA . ALA A 1 270 ? 2.192 -37.862 -5.966 1.00 93.00 270 ALA A CA 1
ATOM 2101 C C . ALA A 1 270 ? 1.349 -37.172 -4.879 1.00 93.00 270 ALA A C 1
ATOM 2103 O O . ALA A 1 270 ? 0.152 -37.420 -4.742 1.00 93.00 270 ALA A O 1
ATOM 2104 N N . GLY A 1 271 ? 1.981 -36.277 -4.115 1.00 90.56 271 GLY A N 1
ATOM 2105 C CA . GLY A 1 271 ? 1.283 -35.382 -3.191 1.00 90.56 271 GLY A CA 1
ATOM 2106 C C . GLY A 1 271 ? 0.483 -34.281 -3.907 1.00 90.56 271 GLY A C 1
ATOM 2107 O O . GLY A 1 271 ? 0.560 -34.145 -5.132 1.00 90.56 271 GLY A O 1
ATOM 2108 N N . PRO A 1 272 ? -0.277 -33.464 -3.156 1.00 92.25 272 PRO A N 1
ATOM 2109 C CA . PRO A 1 272 ? -1.067 -32.377 -3.724 1.00 92.25 272 PRO A CA 1
ATOM 2110 C C . PRO A 1 272 ? -0.180 -31.372 -4.483 1.00 92.25 272 PRO A C 1
ATOM 2112 O O . PRO A 1 272 ? 0.918 -31.052 -4.016 1.00 92.25 272 PRO A O 1
ATOM 2115 N N . PRO A 1 273 ? -0.627 -30.847 -5.642 1.00 93.31 273 PRO A N 1
ATOM 2116 C CA . PRO A 1 273 ? 0.175 -29.924 -6.435 1.00 93.31 273 PRO A CA 1
ATOM 2117 C C . PRO A 1 273 ? 0.452 -28.607 -5.683 1.00 93.31 273 PRO A C 1
ATOM 2119 O O . PRO A 1 273 ? -0.337 -28.200 -4.815 1.00 93.31 273 PRO A O 1
ATOM 2122 N N . PRO A 1 274 ? 1.540 -27.890 -6.025 1.00 88.50 274 PRO A N 1
ATOM 2123 C CA . PRO A 1 274 ? 1.839 -26.587 -5.443 1.00 88.50 274 PRO A CA 1
ATOM 2124 C C . PRO A 1 274 ? 0.660 -25.616 -5.573 1.00 88.50 274 PRO A C 1
ATOM 2126 O O . PRO A 1 274 ? 0.020 -25.524 -6.618 1.00 88.50 274 PRO A O 1
ATOM 2129 N N . GLY A 1 275 ? 0.374 -24.876 -4.501 1.00 87.25 275 GLY A N 1
ATOM 2130 C CA . GLY A 1 275 ? -0.721 -23.904 -4.469 1.00 87.25 275 GLY A CA 1
ATOM 2131 C C . GLY A 1 275 ? -2.088 -24.472 -4.080 1.00 87.25 275 GLY A C 1
ATOM 2132 O O . GLY A 1 275 ? -3.009 -23.678 -3.904 1.00 87.25 275 GLY A O 1
ATOM 2133 N N . THR A 1 276 ? -2.230 -25.788 -3.858 1.00 89.00 276 THR A N 1
ATOM 2134 C CA . THR A 1 276 ? -3.489 -26.405 -3.379 1.00 89.00 276 THR A CA 1
ATOM 2135 C C . THR A 1 276 ? -4.046 -25.699 -2.139 1.00 89.00 276 THR A C 1
ATOM 2137 O O . THR A 1 276 ? -5.228 -25.361 -2.093 1.00 89.00 276 THR A O 1
ATOM 2140 N N . THR A 1 277 ? -3.173 -25.367 -1.183 1.00 84.88 277 THR A N 1
ATOM 2141 C CA . THR A 1 277 ? -3.489 -24.658 0.072 1.00 84.88 277 THR A CA 1
ATOM 2142 C C . THR A 1 277 ? -4.033 -23.244 -0.128 1.00 84.88 277 THR A C 1
ATOM 2144 O O . THR A 1 277 ? -4.694 -22.713 0.761 1.00 84.88 277 THR A O 1
ATOM 2147 N N . ARG A 1 278 ? -3.790 -22.633 -1.292 1.00 85.69 278 ARG A N 1
ATOM 2148 C CA . ARG A 1 278 ? -4.300 -21.307 -1.657 1.00 85.69 278 ARG A CA 1
ATOM 2149 C C . ARG A 1 278 ? -5.538 -21.401 -2.546 1.00 85.69 278 ARG A C 1
ATOM 2151 O O . ARG A 1 278 ? -6.551 -20.772 -2.254 1.00 85.69 278 ARG A O 1
ATOM 2158 N N . ILE A 1 279 ? -5.454 -22.203 -3.606 1.00 88.88 279 ILE A N 1
ATOM 2159 C CA . ILE A 1 279 ? -6.452 -22.258 -4.679 1.00 88.88 279 ILE A CA 1
ATOM 2160 C C . ILE A 1 279 ? -7.780 -22.831 -4.173 1.00 88.88 279 ILE A C 1
ATOM 2162 O O . ILE A 1 279 ? -8.831 -22.291 -4.506 1.00 88.88 279 ILE A O 1
ATOM 2166 N N . VAL A 1 280 ? -7.758 -23.877 -3.337 1.00 86.88 280 VAL A N 1
ATOM 2167 C CA . VAL A 1 280 ? -8.997 -24.490 -2.824 1.00 86.88 280 VAL A CA 1
ATOM 2168 C C . VAL A 1 280 ? -9.778 -23.516 -1.925 1.00 86.88 280 VAL A C 1
ATOM 2170 O O . VAL A 1 280 ? -10.952 -23.275 -2.215 1.00 86.88 280 VAL A O 1
ATOM 2173 N N . PRO A 1 281 ? -9.176 -22.868 -0.903 1.00 82.75 281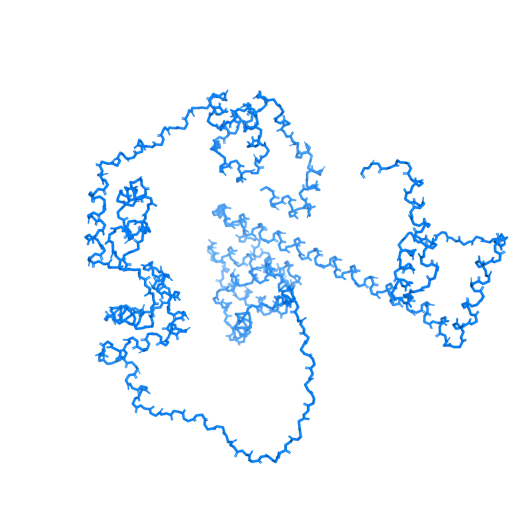 PRO A N 1
ATOM 2174 C CA . PRO A 1 281 ? -9.884 -21.845 -0.133 1.00 82.75 281 PRO A CA 1
ATOM 2175 C C . PRO A 1 281 ? -10.365 -20.660 -0.977 1.00 82.75 281 PRO A C 1
ATOM 2177 O O . PRO A 1 281 ? -11.476 -20.181 -0.763 1.00 82.75 281 PRO A O 1
ATOM 2180 N N . GLU A 1 282 ? -9.565 -20.187 -1.939 1.00 84.38 282 GLU A N 1
ATOM 2181 C CA . GLU A 1 282 ? -9.961 -19.094 -2.840 1.00 84.38 282 GLU A CA 1
ATOM 2182 C C . GLU A 1 282 ? -11.172 -19.474 -3.703 1.00 84.38 282 GLU A C 1
ATOM 2184 O O . GLU A 1 282 ? -12.110 -18.684 -3.812 1.00 84.38 282 GLU A O 1
ATOM 2189 N N . ALA A 1 283 ? -11.208 -20.694 -4.244 1.00 83.62 283 ALA A N 1
ATOM 2190 C CA . ALA A 1 283 ? -12.336 -21.198 -5.023 1.00 83.62 283 ALA A CA 1
ATOM 2191 C C . ALA A 1 283 ? -13.617 -21.295 -4.179 1.00 83.62 283 ALA A C 1
ATOM 2193 O O . ALA A 1 283 ? -14.686 -20.868 -4.621 1.00 83.62 283 ALA A O 1
ATOM 2194 N N . ILE A 1 284 ? -13.516 -21.778 -2.936 1.00 82.81 284 ILE A N 1
ATOM 2195 C CA . ILE A 1 284 ? -14.654 -21.825 -2.005 1.00 82.81 284 ILE A CA 1
ATOM 2196 C C . ILE A 1 284 ? -15.160 -20.409 -1.701 1.00 82.81 284 ILE A C 1
ATOM 2198 O O . ILE A 1 284 ? -16.365 -20.162 -1.772 1.00 82.81 284 ILE A O 1
ATOM 2202 N N . LEU A 1 285 ? -14.256 -19.464 -1.414 1.00 77.88 285 LEU A N 1
ATOM 2203 C CA . LEU A 1 285 ? -14.605 -18.062 -1.149 1.00 77.88 285 LEU A CA 1
ATOM 2204 C C . LEU A 1 285 ? -15.227 -17.370 -2.372 1.00 77.88 285 LEU A C 1
ATOM 2206 O O . LEU A 1 285 ? -16.111 -16.530 -2.212 1.00 77.88 285 LEU A O 1
ATOM 2210 N N . ALA A 1 286 ? -14.822 -17.756 -3.584 1.00 81.81 286 ALA A N 1
ATOM 2211 C CA . ALA A 1 286 ? -15.427 -17.308 -4.838 1.00 81.81 286 ALA A CA 1
ATOM 2212 C C . ALA A 1 286 ? -16.789 -17.971 -5.136 1.00 81.81 286 ALA A C 1
ATOM 2214 O O . ALA A 1 286 ? -17.443 -17.633 -6.123 1.00 81.81 286 ALA A O 1
ATOM 2215 N N . GLY A 1 287 ? -17.244 -18.899 -4.288 1.00 84.12 287 GLY A N 1
ATOM 2216 C CA . GLY A 1 287 ? -18.520 -19.592 -4.436 1.00 84.12 287 GLY A CA 1
ATOM 2217 C C . GLY A 1 287 ? -18.472 -20.836 -5.326 1.00 84.12 287 GLY A C 1
ATOM 2218 O O . GLY A 1 287 ? -19.532 -21.395 -5.599 1.00 84.12 287 GLY A O 1
ATOM 2219 N N . ALA A 1 288 ? -17.295 -21.330 -5.718 1.00 86.81 288 ALA A N 1
ATOM 2220 C CA . ALA A 1 288 ? -17.112 -22.528 -6.550 1.00 86.81 288 ALA A CA 1
ATOM 2221 C C . ALA A 1 288 ? -17.170 -23.849 -5.743 1.00 86.81 288 ALA A C 1
ATOM 2223 O O . ALA A 1 288 ? -16.435 -24.800 -5.994 1.00 86.81 288 ALA A O 1
ATOM 2224 N N . HIS A 1 289 ? -18.062 -23.922 -4.752 1.00 86.69 289 HIS A N 1
ATOM 2225 C CA . HIS A 1 289 ? -18.219 -25.069 -3.848 1.00 86.69 289 HIS A CA 1
ATOM 2226 C C . HIS A 1 289 ? -18.507 -26.385 -4.588 1.00 86.69 289 HIS A C 1
ATOM 2228 O O . HIS A 1 289 ? -17.945 -27.413 -4.230 1.00 86.69 289 HIS A O 1
ATOM 2234 N N . ARG A 1 290 ? -19.327 -26.357 -5.649 1.00 87.31 290 ARG A N 1
ATOM 2235 C CA . ARG A 1 290 ? -19.628 -27.549 -6.465 1.00 87.31 290 ARG A CA 1
ATOM 2236 C C . ARG A 1 290 ? -18.412 -28.062 -7.227 1.00 87.31 290 ARG A C 1
ATOM 2238 O O . ARG A 1 290 ? -18.227 -29.267 -7.333 1.00 87.31 290 ARG A O 1
ATOM 2245 N N . ASP A 1 291 ? -17.588 -27.156 -7.741 1.00 88.94 291 ASP A N 1
ATOM 2246 C CA . ASP A 1 291 ? -16.397 -27.530 -8.496 1.00 88.94 291 ASP A CA 1
ATOM 2247 C C . ASP A 1 291 ? -15.322 -28.151 -7.610 1.00 88.94 291 ASP A C 1
ATOM 2249 O O . ASP A 1 291 ? -14.633 -29.071 -8.054 1.00 88.94 291 ASP A O 1
ATOM 2253 N N . VAL A 1 292 ? -15.195 -27.644 -6.378 1.00 90.50 292 VAL A N 1
ATOM 2254 C CA . VAL A 1 292 ? -14.329 -28.202 -5.331 1.00 90.50 292 VAL A CA 1
ATOM 2255 C C . VAL A 1 292 ? -14.863 -29.561 -4.881 1.00 90.50 292 VAL A C 1
ATOM 2257 O O . VAL A 1 292 ? -14.092 -30.512 -4.821 1.00 90.50 292 VAL A O 1
ATOM 2260 N N . ALA A 1 293 ? -16.175 -29.682 -4.644 1.00 90.19 293 ALA A N 1
ATOM 2261 C CA . ALA A 1 293 ? -16.805 -30.948 -4.273 1.00 90.19 293 ALA A CA 1
ATOM 2262 C C . ALA A 1 293 ? -16.647 -32.022 -5.363 1.00 90.19 293 ALA A C 1
ATOM 2264 O O . ALA A 1 293 ? -16.373 -33.173 -5.047 1.00 90.19 293 ALA A O 1
ATOM 2265 N N . GLY A 1 294 ? -16.715 -31.644 -6.645 1.00 91.75 294 GLY A N 1
ATOM 2266 C CA . GLY A 1 294 ? -16.441 -32.550 -7.768 1.00 91.75 294 GLY A CA 1
ATOM 2267 C C . GLY A 1 294 ? -14.986 -33.034 -7.859 1.00 91.75 294 GLY A C 1
ATOM 2268 O O . GLY A 1 294 ? -14.710 -33.973 -8.595 1.00 91.75 294 GLY A O 1
ATOM 2269 N N . LEU A 1 295 ? -14.060 -32.410 -7.123 1.00 93.75 295 LEU A N 1
ATOM 2270 C CA . LEU A 1 295 ? -12.681 -32.872 -6.926 1.00 93.75 295 LEU A CA 1
ATOM 2271 C C . LEU A 1 295 ? -12.465 -33.524 -5.552 1.00 93.75 295 LEU A C 1
ATOM 2273 O O . LEU A 1 295 ? -11.324 -33.833 -5.210 1.00 93.75 295 LEU A O 1
ATOM 2277 N N . GLY A 1 296 ? -13.528 -33.701 -4.762 1.00 92.88 296 GLY A N 1
ATOM 2278 C CA . GLY A 1 296 ? -13.468 -34.116 -3.364 1.00 92.88 296 GLY A CA 1
ATOM 2279 C C . GLY A 1 296 ? -12.646 -35.380 -3.158 1.00 92.88 296 GLY A C 1
ATOM 2280 O O . GLY A 1 296 ? -11.661 -35.334 -2.428 1.00 92.88 296 GLY A O 1
ATOM 2281 N N . ASP A 1 297 ? -12.979 -36.453 -3.874 1.00 94.31 297 ASP A N 1
ATOM 2282 C CA . ASP A 1 297 ? -12.310 -37.755 -3.744 1.00 94.31 297 ASP A CA 1
ATOM 2283 C C . ASP A 1 297 ? -10.815 -37.669 -4.083 1.00 94.31 297 ASP A C 1
ATOM 2285 O O . ASP A 1 297 ? -9.965 -38.149 -3.334 1.00 94.31 297 ASP A O 1
ATOM 2289 N N . VAL A 1 298 ? -10.479 -36.960 -5.167 1.00 95.25 298 VAL A N 1
ATOM 2290 C CA . VAL A 1 298 ? -9.092 -36.741 -5.609 1.00 95.25 298 VAL A CA 1
ATOM 2291 C C . VAL A 1 298 ? -8.309 -35.949 -4.560 1.00 95.25 298 VAL A C 1
ATOM 2293 O O . VAL A 1 298 ? -7.165 -36.274 -4.246 1.00 95.25 298 VAL A O 1
ATOM 2296 N N . LEU A 1 299 ? -8.907 -34.895 -4.001 1.00 93.94 299 LEU A N 1
ATOM 2297 C CA . LEU A 1 299 ? -8.264 -34.091 -2.965 1.00 93.94 299 LEU A CA 1
ATOM 2298 C C . LEU A 1 299 ? -8.118 -34.881 -1.661 1.00 93.94 299 LEU A C 1
ATOM 2300 O O . LEU A 1 299 ? -7.061 -34.807 -1.044 1.00 93.94 299 LEU A O 1
ATOM 2304 N N . VAL A 1 300 ? -9.119 -35.667 -1.264 1.00 96.44 300 VAL A N 1
ATOM 2305 C CA . VAL A 1 300 ? -9.053 -36.546 -0.089 1.00 96.44 300 VAL A CA 1
ATOM 2306 C C . VAL A 1 300 ? -7.928 -37.569 -0.235 1.00 96.44 300 VAL A C 1
ATOM 2308 O O . VAL A 1 300 ? -7.144 -37.736 0.699 1.00 96.44 300 VAL A O 1
ATOM 2311 N N . GLU A 1 301 ? -7.786 -38.202 -1.400 1.00 95.94 301 GLU A N 1
ATOM 2312 C CA . GLU A 1 301 ? -6.706 -39.153 -1.686 1.00 95.94 301 GLU A CA 1
ATOM 2313 C C . GLU A 1 301 ? -5.322 -38.494 -1.554 1.00 95.94 301 GLU A C 1
ATOM 2315 O O . GLU A 1 301 ? -4.453 -38.976 -0.820 1.00 95.94 301 GLU A O 1
ATOM 2320 N N . LEU A 1 302 ? -5.125 -37.344 -2.210 1.00 95.38 302 LEU A N 1
ATOM 2321 C CA . LEU A 1 302 ? -3.871 -36.585 -2.158 1.00 95.38 302 LEU A CA 1
ATOM 2322 C C . LEU A 1 302 ? -3.536 -36.120 -0.736 1.00 95.38 302 LEU A C 1
ATOM 2324 O O . LEU A 1 302 ? -2.377 -36.183 -0.313 1.00 95.38 302 LEU A O 1
ATOM 2328 N N . LEU A 1 303 ? -4.541 -35.650 0.007 1.00 94.25 303 LEU A N 1
ATOM 2329 C CA . LEU A 1 303 ? -4.367 -35.191 1.380 1.00 94.25 303 LEU A CA 1
ATOM 2330 C C . LEU A 1 303 ? -4.086 -36.349 2.336 1.00 94.25 303 LEU A C 1
ATOM 2332 O O . LEU A 1 303 ? -3.280 -36.180 3.245 1.00 94.25 303 LEU A O 1
ATOM 2336 N N . SER A 1 304 ? -4.681 -37.520 2.115 1.00 95.44 304 SER A N 1
ATOM 2337 C CA . SER A 1 304 ? -4.420 -38.718 2.920 1.00 95.44 304 SER A CA 1
ATOM 2338 C C . SER A 1 304 ? -2.965 -39.158 2.773 1.00 95.44 304 SER A C 1
ATOM 2340 O O . SER A 1 304 ? -2.261 -39.273 3.771 1.00 95.44 304 SER A O 1
ATOM 2342 N N . ARG A 1 305 ? -2.455 -39.236 1.535 1.00 94.00 305 ARG A N 1
ATOM 2343 C CA . ARG A 1 305 ? -1.034 -39.535 1.275 1.00 94.00 305 ARG A CA 1
ATOM 2344 C C . ARG A 1 305 ? -0.098 -38.520 1.920 1.00 94.00 305 ARG A C 1
ATOM 2346 O O . ARG A 1 305 ? 0.905 -38.882 2.528 1.00 94.00 305 ARG A O 1
ATOM 2353 N N . ARG A 1 306 ? -0.409 -37.224 1.792 1.00 94.00 306 ARG A N 1
ATOM 2354 C CA . ARG A 1 306 ? 0.402 -36.179 2.432 1.00 94.00 306 ARG A CA 1
ATOM 2355 C C . ARG A 1 306 ? 0.325 -36.270 3.954 1.00 94.00 306 ARG A C 1
ATOM 2357 O O . ARG A 1 306 ? 1.325 -35.991 4.600 1.00 94.00 306 ARG A O 1
ATOM 2364 N N . ALA A 1 307 ? -0.820 -36.658 4.509 1.00 93.88 307 ALA A N 1
ATOM 2365 C CA . ALA A 1 307 ? -0.983 -36.856 5.940 1.00 93.88 307 ALA A CA 1
ATOM 2366 C C . ALA A 1 307 ? -0.134 -38.016 6.461 1.00 93.88 307 ALA A C 1
ATOM 2368 O O . ALA A 1 307 ? 0.477 -37.859 7.510 1.00 93.88 307 ALA A O 1
ATOM 2369 N N . ASP A 1 308 ? -0.035 -39.118 5.717 1.00 94.56 308 ASP A N 1
ATOM 2370 C CA . ASP A 1 308 ? 0.829 -40.246 6.082 1.00 94.56 308 ASP A CA 1
ATOM 2371 C C . ASP A 1 308 ? 2.313 -39.846 6.100 1.00 94.56 308 ASP A C 1
ATOM 2373 O O . ASP A 1 308 ? 3.047 -40.242 6.996 1.00 94.56 308 ASP A O 1
ATOM 2377 N N . LEU A 1 309 ? 2.747 -38.983 5.171 1.00 92.75 309 LEU A N 1
ATOM 2378 C CA . LEU A 1 309 ? 4.117 -38.443 5.153 1.00 92.75 309 LEU A CA 1
ATOM 2379 C C . LEU A 1 309 ? 4.416 -37.457 6.292 1.00 92.75 309 LEU A C 1
ATOM 2381 O O . LEU A 1 309 ? 5.581 -37.199 6.589 1.00 92.75 309 LEU A O 1
ATOM 2385 N N . LEU A 1 310 ? 3.381 -36.839 6.861 1.00 91.94 310 LEU A N 1
ATOM 2386 C CA . LEU A 1 310 ? 3.507 -35.925 7.996 1.00 91.94 310 LEU A CA 1
ATOM 2387 C C . LEU A 1 310 ? 3.349 -36.650 9.335 1.00 91.94 310 LEU A C 1
ATOM 2389 O O . LEU A 1 310 ? 3.669 -36.072 10.372 1.00 91.94 310 LEU A O 1
ATOM 2393 N N . ASP A 1 311 ? 2.858 -37.890 9.335 1.00 90.06 311 ASP A N 1
ATOM 2394 C CA . ASP A 1 311 ? 2.653 -38.637 10.568 1.00 90.06 311 ASP A CA 1
ATOM 2395 C C . ASP A 1 311 ? 4.003 -38.940 11.238 1.00 90.06 311 ASP A C 1
ATOM 2397 O O . ASP A 1 311 ? 4.985 -39.292 10.585 1.00 90.06 311 ASP A O 1
ATOM 2401 N N . GLY A 1 312 ? 4.079 -38.719 12.549 1.00 88.31 312 GLY A N 1
ATOM 2402 C CA . GLY A 1 312 ? 5.327 -38.800 13.320 1.00 88.31 312 GLY A CA 1
ATOM 2403 C C . GLY A 1 312 ? 6.295 -37.615 13.162 1.00 88.31 312 GLY A C 1
ATOM 2404 O O . GLY A 1 312 ? 7.265 -37.528 13.916 1.00 88.31 312 GLY A O 1
ATOM 2405 N N . ALA A 1 313 ? 6.048 -36.668 12.249 1.00 88.81 313 ALA A N 1
ATOM 2406 C CA . ALA A 1 313 ? 6.832 -35.438 12.174 1.00 88.81 313 ALA A CA 1
ATOM 2407 C C . ALA A 1 313 ? 6.395 -34.430 13.252 1.00 88.81 313 ALA A C 1
ATOM 2409 O O . ALA A 1 313 ? 5.228 -34.352 13.637 1.00 88.81 313 ALA A O 1
ATOM 2410 N N . ALA A 1 314 ? 7.332 -33.601 13.725 1.00 88.94 314 ALA A N 1
ATOM 2411 C CA . ALA A 1 314 ? 6.986 -32.489 14.608 1.00 88.94 314 ALA A CA 1
ATOM 2412 C C . ALA A 1 314 ? 6.031 -31.510 13.886 1.00 88.94 314 ALA A C 1
ATOM 2414 O O . ALA A 1 314 ? 6.290 -31.180 12.719 1.00 88.94 314 ALA A O 1
ATOM 2415 N N . PRO A 1 315 ? 4.977 -30.995 14.552 1.00 86.25 315 PRO A N 1
ATOM 2416 C CA . PRO A 1 315 ? 4.030 -30.074 13.934 1.00 86.25 315 PRO A CA 1
ATOM 2417 C C . PRO A 1 315 ? 4.716 -28.822 13.365 1.00 86.25 315 PRO A C 1
ATOM 2419 O O . PRO A 1 315 ? 5.490 -28.141 14.036 1.00 86.25 315 PRO A O 1
ATOM 2422 N N . ARG A 1 316 ? 4.424 -28.514 12.099 1.00 90.06 316 ARG A N 1
ATOM 2423 C CA . ARG A 1 316 ? 4.983 -27.397 11.308 1.00 90.06 316 ARG A CA 1
ATOM 2424 C C . ARG A 1 316 ? 3.875 -26.684 10.528 1.00 90.06 316 ARG A C 1
ATOM 2426 O O . ARG A 1 316 ? 2.727 -27.119 10.540 1.00 90.06 316 ARG A O 1
ATOM 2433 N N . GLU A 1 317 ? 4.225 -25.627 9.798 1.00 85.38 317 GLU A N 1
ATOM 2434 C CA . GLU A 1 317 ? 3.306 -24.877 8.923 1.00 85.38 317 GLU A CA 1
ATOM 2435 C C . GLU A 1 317 ? 2.498 -25.783 7.974 1.00 85.38 317 GLU A C 1
ATOM 2437 O O . GLU A 1 317 ? 1.286 -25.611 7.840 1.00 85.38 317 GLU A O 1
ATOM 2442 N N . ASP A 1 318 ? 3.132 -26.818 7.415 1.00 86.25 318 ASP A N 1
ATOM 2443 C CA . ASP A 1 318 ? 2.477 -27.821 6.567 1.00 86.25 318 ASP A CA 1
ATOM 2444 C C . ASP A 1 318 ? 1.286 -28.509 7.247 1.00 86.25 318 ASP A C 1
ATOM 2446 O O . ASP A 1 318 ? 0.268 -28.747 6.603 1.00 86.25 318 ASP A O 1
ATOM 2450 N N . HIS A 1 319 ? 1.367 -28.773 8.553 1.00 91.62 319 HIS A N 1
ATOM 2451 C CA . HIS A 1 319 ? 0.298 -29.431 9.305 1.00 91.62 319 HIS A CA 1
ATOM 2452 C C . HIS A 1 319 ? -0.915 -28.506 9.462 1.00 91.62 319 HIS A C 1
ATOM 2454 O O . HIS A 1 319 ? -2.058 -28.932 9.299 1.00 91.62 319 HIS A O 1
ATOM 2460 N N . VAL A 1 320 ? -0.670 -27.213 9.707 1.00 87.12 320 VAL A N 1
ATOM 2461 C CA . VAL A 1 320 ? -1.723 -26.189 9.804 1.00 87.12 320 VAL A CA 1
ATOM 2462 C C . VAL A 1 320 ? -2.399 -25.984 8.451 1.00 87.12 320 VAL A C 1
ATOM 2464 O O . VAL A 1 320 ? -3.627 -25.906 8.376 1.00 87.12 320 VAL A O 1
ATOM 2467 N N . MET A 1 321 ? -1.615 -25.927 7.373 1.00 87.06 321 MET A N 1
ATOM 2468 C CA . MET A 1 321 ? -2.151 -25.810 6.018 1.00 87.06 321 MET A CA 1
ATOM 2469 C C . MET A 1 321 ? -2.989 -27.032 5.627 1.00 87.06 321 MET A C 1
ATOM 2471 O O . MET A 1 321 ? -4.084 -26.874 5.085 1.00 87.06 321 MET A O 1
ATOM 2475 N N . MET A 1 322 ? -2.509 -28.237 5.945 1.00 91.94 322 MET A N 1
ATOM 2476 C CA . MET A 1 322 ? -3.237 -29.486 5.720 1.00 91.94 322 MET A CA 1
ATOM 2477 C C . MET A 1 322 ? -4.552 -29.523 6.495 1.00 91.94 322 MET A C 1
ATOM 2479 O O . MET A 1 322 ? -5.597 -29.814 5.917 1.00 91.94 322 MET A O 1
ATOM 2483 N N . ALA A 1 323 ? -4.533 -29.154 7.776 1.00 91.25 323 ALA A N 1
ATOM 2484 C CA . ALA A 1 323 ? -5.744 -29.108 8.582 1.00 91.25 323 ALA A CA 1
ATOM 2485 C C . ALA A 1 323 ? -6.750 -28.058 8.070 1.00 91.25 323 ALA A C 1
ATOM 2487 O O . ALA A 1 323 ? -7.959 -28.293 8.074 1.00 91.25 323 ALA A O 1
ATOM 2488 N N . GLY A 1 324 ? -6.254 -26.924 7.562 1.00 87.44 324 GLY A N 1
ATOM 2489 C CA . GLY A 1 324 ? -7.073 -25.915 6.892 1.00 87.44 324 GLY A CA 1
ATOM 2490 C C . GLY A 1 324 ? -7.762 -26.430 5.632 1.00 87.44 324 GLY A C 1
ATOM 2491 O O . GLY A 1 324 ? -8.938 -26.141 5.424 1.00 87.44 324 GLY A O 1
ATOM 2492 N N . LEU A 1 325 ? -7.055 -27.214 4.815 1.00 90.81 325 LEU A N 1
ATOM 2493 C CA . LEU A 1 325 ? -7.618 -27.841 3.618 1.00 90.81 325 LEU A CA 1
ATOM 2494 C C . LEU A 1 325 ? -8.661 -28.905 3.950 1.00 90.81 325 LEU A C 1
ATOM 2496 O O . LEU A 1 325 ? -9.726 -28.908 3.340 1.00 90.81 325 LEU A O 1
ATOM 2500 N N . VAL A 1 326 ? -8.385 -29.762 4.934 1.00 93.94 326 VAL A N 1
ATOM 2501 C CA . VAL A 1 326 ? -9.332 -30.790 5.388 1.00 93.94 326 VAL A CA 1
ATOM 2502 C C . VAL A 1 326 ? -10.645 -30.152 5.843 1.00 93.94 326 VAL A C 1
ATOM 2504 O O . VAL A 1 326 ? -11.709 -30.520 5.354 1.00 93.94 326 VAL A O 1
ATOM 2507 N N . ASN A 1 327 ? -10.579 -29.121 6.687 1.00 88.50 327 ASN A N 1
ATOM 2508 C CA . ASN A 1 327 ? -11.779 -28.418 7.144 1.00 88.50 327 ASN A CA 1
ATOM 2509 C C . ASN A 1 327 ? -12.499 -27.689 5.987 1.00 88.50 327 ASN A C 1
ATOM 2511 O O . ASN A 1 327 ? -13.726 -27.623 5.939 1.00 88.50 327 ASN A O 1
ATOM 2515 N N . ALA A 1 328 ? -11.751 -27.161 5.012 1.00 86.31 328 ALA A N 1
ATOM 2516 C CA . ALA A 1 328 ? -12.344 -26.544 3.828 1.00 86.31 328 ALA A CA 1
ATOM 2517 C C . ALA A 1 328 ? -13.148 -27.559 2.991 1.00 86.31 328 ALA A C 1
ATOM 2519 O O . ALA A 1 328 ? -14.236 -27.221 2.525 1.00 86.31 328 ALA A O 1
ATOM 2520 N N . LEU A 1 329 ? -12.655 -28.795 2.849 1.00 89.56 329 LEU A N 1
ATOM 2521 C CA . LEU A 1 329 ? -13.369 -29.879 2.169 1.00 89.56 329 LEU A CA 1
ATOM 2522 C C . LEU A 1 329 ? -14.627 -30.308 2.930 1.00 89.56 329 LEU A C 1
ATOM 2524 O O . LEU A 1 329 ? -15.702 -30.354 2.325 1.00 89.56 329 LEU A O 1
ATOM 2528 N N . GLU A 1 330 ? -14.532 -30.508 4.249 1.00 89.88 330 GLU A N 1
ATOM 2529 C CA . GLU A 1 330 ? -15.696 -30.802 5.103 1.00 89.88 330 GLU A CA 1
ATOM 2530 C C . GLU A 1 330 ? -16.789 -29.724 4.925 1.00 89.88 330 GLU A C 1
ATOM 2532 O O . GLU A 1 330 ? -17.969 -30.032 4.756 1.00 89.88 330 GLU A O 1
ATOM 2537 N N . CYS A 1 331 ? -16.406 -28.441 4.841 1.00 83.12 331 CYS A N 1
ATOM 2538 C CA . CYS A 1 331 ? -17.343 -27.334 4.605 1.00 83.12 331 CYS A CA 1
ATOM 2539 C C . CYS A 1 331 ? -18.046 -27.386 3.236 1.00 83.12 331 CYS A C 1
ATOM 2541 O O . CYS A 1 331 ? -19.135 -26.821 3.087 1.00 83.12 331 CYS A O 1
ATOM 2543 N N . THR A 1 332 ? -17.441 -28.027 2.235 1.00 84.31 332 THR A N 1
ATOM 2544 C CA . THR A 1 332 ? -18.041 -28.222 0.904 1.00 84.31 332 THR A CA 1
ATOM 2545 C C . THR A 1 332 ? -18.940 -29.456 0.813 1.00 84.31 332 THR A C 1
ATOM 2547 O O . THR A 1 332 ? -19.567 -29.656 -0.225 1.00 84.31 332 THR A O 1
ATOM 2550 N N . GLY A 1 333 ? -19.053 -30.240 1.891 1.00 89.50 333 GLY A N 1
ATOM 2551 C CA . GLY A 1 333 ? -19.823 -31.486 1.921 1.00 89.50 333 GLY A CA 1
ATOM 2552 C C . GLY A 1 333 ? -19.083 -32.685 1.326 1.00 89.50 333 GLY A C 1
ATOM 2553 O O . GLY A 1 333 ? -19.719 -33.692 1.035 1.00 89.50 333 GLY A O 1
ATOM 2554 N N . VAL A 1 334 ? -17.765 -32.576 1.127 1.00 92.12 334 VAL A N 1
ATOM 2555 C CA . VAL A 1 334 ? -16.920 -33.717 0.757 1.00 92.12 334 VAL A CA 1
ATOM 2556 C C . VAL A 1 334 ? -16.776 -34.618 1.978 1.00 92.12 334 VAL A C 1
ATOM 2558 O O . VAL A 1 334 ? -16.464 -34.128 3.066 1.00 92.12 334 VAL A O 1
ATOM 2561 N N . ASP A 1 335 ? -17.006 -35.917 1.795 1.00 94.56 335 ASP A N 1
ATOM 2562 C CA . ASP A 1 335 ? -16.850 -36.906 2.858 1.00 94.56 335 ASP A CA 1
ATOM 2563 C C . ASP A 1 335 ? -15.359 -37.123 3.143 1.00 94.56 335 ASP A C 1
ATOM 2565 O O . ASP A 1 335 ? -14.615 -37.687 2.339 1.00 94.56 335 ASP A O 1
ATOM 2569 N N . VAL A 1 336 ? -14.895 -36.591 4.272 1.00 95.06 336 VAL A N 1
ATOM 2570 C CA . VAL A 1 336 ? -13.504 -36.724 4.699 1.00 95.06 336 VAL A CA 1
ATOM 2571 C C . VAL A 1 336 ? -13.386 -37.951 5.605 1.00 95.06 336 VAL A C 1
ATOM 2573 O O . VAL A 1 336 ? -14.056 -38.001 6.640 1.00 95.06 336 VAL A O 1
ATOM 2576 N N . PRO A 1 337 ? -12.470 -38.897 5.312 1.00 96.50 337 PRO A N 1
ATOM 2577 C CA . PRO A 1 337 ? -12.240 -40.060 6.154 1.00 96.50 337 PRO A CA 1
ATOM 2578 C C . PRO A 1 337 ? -12.020 -39.666 7.625 1.00 96.50 337 PRO A C 1
ATOM 2580 O O . PRO A 1 337 ? -11.169 -38.811 7.908 1.00 96.50 337 PRO A O 1
ATOM 2583 N N . PRO A 1 338 ? -12.701 -40.310 8.595 1.00 93.94 338 PRO A N 1
ATOM 2584 C CA . PRO A 1 338 ? -12.626 -39.928 10.008 1.00 93.94 338 PRO A CA 1
ATOM 2585 C C . PRO A 1 338 ? -11.202 -39.886 10.573 1.00 93.94 338 PRO A C 1
ATOM 2587 O O . PRO A 1 338 ? -10.903 -39.082 11.457 1.00 93.94 338 PRO A O 1
ATOM 2590 N N . LEU A 1 339 ? -10.303 -40.739 10.067 1.00 94.38 339 LEU A N 1
ATOM 2591 C CA . LEU A 1 339 ? -8.890 -40.738 10.445 1.00 94.38 339 LEU A CA 1
ATOM 2592 C C . LEU A 1 339 ? -8.184 -39.439 10.028 1.00 94.38 339 LEU A C 1
ATOM 2594 O O . LEU A 1 339 ? -7.513 -38.824 10.857 1.00 94.38 339 LEU A O 1
ATOM 2598 N N . LEU A 1 340 ? -8.383 -38.991 8.785 1.00 94.69 340 LEU A N 1
ATOM 2599 C CA . LEU A 1 340 ? -7.804 -37.750 8.269 1.00 94.69 340 LEU A CA 1
ATOM 2600 C C . LEU A 1 340 ? -8.353 -36.533 9.027 1.00 94.69 340 LEU A C 1
ATOM 2602 O O . LEU A 1 340 ? -7.582 -35.668 9.446 1.00 94.69 340 LEU A O 1
ATOM 2606 N N . GLY A 1 341 ? -9.662 -36.512 9.297 1.00 92.62 341 GLY A N 1
ATOM 2607 C CA . GLY A 1 341 ? -10.293 -35.471 10.113 1.00 92.62 341 GLY A CA 1
ATOM 2608 C C . GLY A 1 341 ? -9.758 -35.425 11.552 1.00 92.62 341 GLY A C 1
ATOM 2609 O O . GLY A 1 341 ? -9.501 -34.345 12.087 1.00 92.62 341 GLY A O 1
ATOM 2610 N N . ARG A 1 342 ? -9.532 -36.585 12.190 1.00 93.50 342 ARG A N 1
ATOM 2611 C CA . ARG A 1 342 ? -8.923 -36.659 13.534 1.00 93.50 342 ARG A CA 1
ATOM 2612 C C . ARG A 1 342 ? -7.479 -36.157 13.545 1.00 93.50 342 ARG A C 1
ATOM 2614 O O . ARG A 1 342 ? -7.151 -35.350 14.410 1.00 93.50 342 ARG A O 1
ATOM 2621 N N . ARG A 1 343 ? -6.652 -36.565 12.574 1.00 94.69 343 ARG A N 1
ATOM 2622 C CA . ARG A 1 343 ? -5.265 -36.079 12.429 1.0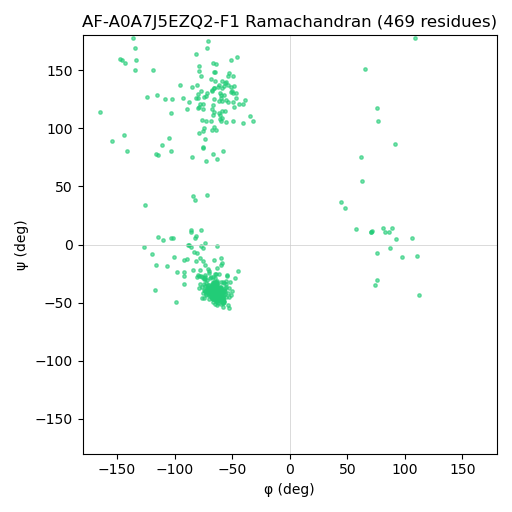0 94.69 343 ARG A CA 1
ATOM 2623 C C . ARG A 1 343 ? -5.218 -34.560 12.256 1.00 94.69 343 ARG A C 1
ATOM 2625 O O . ARG A 1 343 ? -4.497 -33.884 12.981 1.00 94.69 343 ARG A O 1
ATOM 2632 N N . ALA A 1 344 ? -6.053 -34.013 11.371 1.00 92.19 344 ALA A N 1
ATOM 2633 C CA . ALA A 1 344 ? -6.153 -32.572 11.147 1.00 92.19 344 ALA A CA 1
ATOM 2634 C C . ALA A 1 344 ? -6.501 -31.793 12.429 1.00 92.19 344 ALA A C 1
ATOM 2636 O O . ALA A 1 344 ? -5.888 -30.763 12.712 1.00 92.19 344 ALA A O 1
ATOM 2637 N N . ARG A 1 345 ? -7.454 -32.293 13.229 1.00 91.38 345 ARG A N 1
ATOM 2638 C CA . ARG A 1 345 ? -7.811 -31.689 14.524 1.00 91.38 345 ARG A CA 1
ATOM 2639 C C . ARG A 1 345 ? -6.654 -31.752 15.523 1.00 91.38 345 ARG A C 1
ATOM 2641 O O . ARG A 1 345 ? -6.299 -30.717 16.083 1.00 91.38 345 ARG A O 1
ATOM 2648 N N . ALA A 1 346 ? -6.009 -32.910 15.658 1.00 91.75 346 ALA A N 1
ATOM 2649 C CA . ALA A 1 346 ? -4.853 -33.081 16.537 1.00 91.75 346 ALA A CA 1
ATOM 2650 C C . ALA A 1 346 ? -3.689 -32.147 16.160 1.00 91.75 346 ALA A C 1
ATOM 2652 O O . ALA A 1 346 ? -3.049 -31.564 17.033 1.00 91.75 346 ALA A O 1
ATOM 2653 N N . TRP A 1 347 ? -3.435 -31.921 14.868 1.00 91.94 347 TRP A N 1
ATOM 2654 C CA . TRP A 1 347 ? -2.429 -30.952 14.422 1.00 91.94 347 TRP A CA 1
ATOM 2655 C C . TRP A 1 347 ? -2.769 -29.510 14.809 1.00 91.94 347 TRP A C 1
ATOM 2657 O O . TRP A 1 347 ? -1.887 -28.755 15.201 1.00 91.94 347 TRP A O 1
ATOM 2667 N N . ILE A 1 348 ? -4.041 -29.110 14.740 1.00 85.69 348 ILE A N 1
ATOM 2668 C CA . ILE A 1 348 ? -4.459 -27.766 15.174 1.00 85.69 348 ILE A CA 1
ATOM 2669 C C . ILE A 1 348 ? -4.288 -27.596 16.689 1.00 85.69 348 ILE A C 1
ATOM 2671 O O . ILE A 1 348 ? -3.943 -26.505 17.143 1.00 85.69 348 ILE A O 1
ATOM 2675 N N . GLU A 1 349 ? -4.545 -28.650 17.463 1.00 84.81 349 GLU A N 1
ATOM 2676 C CA . GLU A 1 349 ? -4.439 -28.638 18.926 1.00 84.81 349 GLU A CA 1
ATOM 2677 C C . GLU A 1 349 ? -2.984 -28.649 19.409 1.00 84.81 349 GLU A C 1
ATOM 2679 O O . GLU A 1 349 ? -2.645 -27.936 20.352 1.00 84.81 349 GLU A O 1
ATOM 2684 N N . THR A 1 350 ? -2.117 -29.409 18.736 1.00 86.38 350 THR A N 1
ATOM 2685 C CA . THR A 1 350 ? -0.688 -29.531 19.074 1.00 86.38 350 THR A CA 1
ATOM 2686 C C . THR A 1 350 ? 0.141 -28.322 18.648 1.00 86.38 350 THR A C 1
ATOM 2688 O O . THR A 1 350 ? 1.144 -28.012 19.292 1.00 86.38 350 THR A O 1
ATOM 2691 N N . VAL A 1 351 ? -0.266 -27.592 17.603 1.00 80.81 351 VAL A N 1
ATOM 2692 C CA . VAL A 1 351 ? 0.377 -26.326 17.224 1.00 80.81 351 VAL A CA 1
ATOM 2693 C C . VAL A 1 351 ? -0.061 -25.233 18.212 1.00 80.81 351 VAL A C 1
ATOM 2695 O O . VAL A 1 351 ? -1.010 -24.479 17.989 1.00 80.81 351 VAL A O 1
ATOM 2698 N N . ALA A 1 352 ? 0.632 -25.159 19.349 1.00 52.59 352 ALA A N 1
ATOM 2699 C CA . ALA A 1 352 ? 0.524 -24.076 20.324 1.00 52.59 352 ALA A CA 1
ATOM 2700 C C . ALA A 1 352 ? 1.026 -22.741 19.741 1.00 52.59 352 ALA A C 1
ATOM 2702 O O . ALA A 1 352 ? 1.923 -22.714 18.899 1.00 52.59 352 ALA A O 1
ATOM 2703 N N . PRO A 1 353 ? 0.442 -21.620 20.192 1.00 54.53 353 PRO A N 1
ATOM 2704 C CA . PRO A 1 353 ? -0.450 -20.853 19.337 1.00 54.53 353 PRO A CA 1
ATOM 2705 C C . PRO A 1 353 ? 0.224 -20.503 17.993 1.00 54.53 353 PRO A C 1
ATOM 2707 O O . PRO A 1 353 ? 1.242 -19.807 17.987 1.00 54.53 353 PRO A O 1
ATOM 2710 N N . PRO A 1 354 ? -0.349 -20.891 16.836 1.00 51.00 354 PRO A N 1
ATOM 2711 C CA . PRO A 1 354 ? 0.081 -20.307 15.567 1.00 51.00 354 PRO A CA 1
ATOM 2712 C C . PRO A 1 354 ? -0.002 -18.781 15.699 1.00 51.00 354 PRO A C 1
ATOM 2714 O O . PRO A 1 354 ? -0.895 -18.308 16.418 1.00 51.00 354 PRO A O 1
ATOM 2717 N N . PRO A 1 355 ? 0.878 -18.004 15.032 1.00 52.69 355 PRO A N 1
ATOM 2718 C CA . PRO A 1 355 ? 0.832 -16.547 15.095 1.00 52.69 355 PRO A CA 1
ATOM 2719 C C . PRO A 1 355 ? -0.623 -16.125 14.947 1.00 52.69 355 PRO A C 1
ATOM 2721 O O . PRO A 1 355 ? -1.279 -16.526 13.985 1.00 52.69 355 PRO A O 1
ATOM 2724 N N . THR A 1 356 ? -1.150 -15.420 15.953 1.00 53.88 356 THR A N 1
ATOM 2725 C CA . THR A 1 356 ? -2.590 -15.271 16.248 1.00 53.88 356 THR A CA 1
ATOM 2726 C C . THR A 1 356 ? -3.407 -14.914 15.006 1.00 53.88 356 THR A C 1
ATOM 2728 O O . THR A 1 356 ? -4.563 -15.301 14.858 1.00 53.88 356 THR A O 1
ATOM 2731 N N . PHE A 1 357 ? -2.766 -14.225 14.067 1.00 48.03 357 PHE A N 1
ATOM 2732 C CA . PHE A 1 357 ? -3.257 -13.903 12.742 1.00 48.03 357 PHE A CA 1
ATOM 2733 C C . PHE A 1 357 ? -3.634 -15.120 11.873 1.00 48.03 357 PHE A C 1
ATOM 2735 O O . PHE A 1 357 ? -4.751 -15.151 11.369 1.00 48.03 357 PHE A O 1
ATOM 2742 N N . MET A 1 358 ? -2.781 -16.141 11.718 1.00 53.72 358 MET A N 1
ATOM 2743 C CA . MET A 1 358 ? -3.051 -17.283 10.829 1.00 53.72 358 MET A CA 1
ATOM 2744 C C . MET A 1 358 ? -4.205 -18.150 11.326 1.00 53.72 358 MET A C 1
ATOM 2746 O O . MET A 1 358 ? -5.113 -18.432 10.553 1.00 53.72 358 MET A O 1
ATOM 2750 N N . ARG A 1 359 ? -4.255 -18.498 12.617 1.00 54.78 359 ARG A N 1
ATOM 2751 C CA . ARG A 1 359 ? -5.400 -19.245 13.172 1.00 54.78 359 ARG A CA 1
ATOM 2752 C C . ARG A 1 359 ? -6.684 -18.440 13.139 1.00 54.78 359 ARG A C 1
ATOM 2754 O O . ARG A 1 359 ? -7.720 -18.999 12.809 1.00 54.78 359 ARG A O 1
ATOM 2761 N N . THR A 1 360 ? -6.627 -17.137 13.407 1.00 47.84 360 THR A N 1
ATOM 2762 C CA . THR A 1 360 ? -7.826 -16.290 13.333 1.00 47.84 360 THR A CA 1
ATOM 2763 C C . THR A 1 360 ? -8.328 -16.170 11.899 1.00 47.84 360 THR A C 1
ATOM 2765 O O . THR A 1 360 ? -9.521 -16.312 11.674 1.00 47.84 360 THR A O 1
ATOM 2768 N N . VAL A 1 361 ? -7.443 -15.970 10.920 1.00 54.25 361 VAL A N 1
ATOM 2769 C CA . VAL A 1 361 ? -7.822 -15.850 9.505 1.00 54.25 361 VAL A CA 1
ATOM 2770 C C . VAL A 1 361 ? -8.310 -17.185 8.950 1.00 54.25 361 VAL A C 1
ATOM 2772 O O . VAL A 1 361 ? -9.321 -17.211 8.255 1.00 54.25 361 VAL A O 1
ATOM 2775 N N . LEU A 1 362 ? -7.642 -18.292 9.275 1.00 58.09 362 LEU A N 1
ATOM 2776 C CA . LEU A 1 362 ? -8.033 -19.623 8.821 1.00 58.09 362 LEU A CA 1
ATOM 2777 C C . LEU A 1 362 ? -9.377 -20.031 9.440 1.00 58.09 362 LEU A C 1
ATOM 2779 O O . LEU A 1 362 ? -10.301 -20.368 8.708 1.00 58.09 362 LEU A O 1
ATOM 2783 N N . LEU A 1 363 ? -9.540 -19.901 10.763 1.00 57.81 363 LEU A N 1
ATOM 2784 C CA . LEU A 1 363 ? -10.805 -20.207 11.438 1.00 57.81 363 LEU A CA 1
ATOM 2785 C C . LEU A 1 363 ? -11.931 -19.255 11.022 1.00 57.81 363 LEU A C 1
ATOM 2787 O O . LEU A 1 363 ? -13.061 -19.706 10.869 1.00 57.81 363 LEU A O 1
ATOM 2791 N N . ALA A 1 364 ? -11.655 -17.967 10.789 1.00 52.47 364 ALA A N 1
ATOM 2792 C CA . ALA A 1 364 ? -12.659 -17.026 10.291 1.00 52.47 364 ALA A CA 1
ATOM 2793 C C . ALA A 1 364 ? -13.091 -17.362 8.859 1.00 52.47 364 ALA A C 1
ATOM 2795 O O . ALA A 1 364 ? -14.284 -17.344 8.561 1.00 52.47 364 ALA A O 1
ATOM 2796 N N . ARG A 1 365 ? -12.147 -17.727 7.981 1.00 58.66 365 ARG A N 1
ATOM 2797 C CA . ARG A 1 365 ? -12.448 -18.153 6.606 1.00 58.66 365 ARG A CA 1
ATOM 2798 C C . ARG A 1 365 ? -13.214 -19.471 6.573 1.00 58.66 365 ARG A C 1
ATOM 2800 O O . ARG A 1 365 ? -14.158 -19.587 5.800 1.00 58.66 365 ARG A O 1
ATOM 2807 N N . LEU A 1 366 ? -12.869 -20.420 7.439 1.00 58.06 366 LEU A N 1
ATOM 2808 C CA . LEU A 1 366 ? -13.553 -21.711 7.548 1.00 58.06 366 LEU A CA 1
ATOM 2809 C C . LEU A 1 366 ? -14.950 -21.560 8.160 1.00 58.06 366 LEU A C 1
ATOM 2811 O O . LEU A 1 366 ? -15.916 -22.106 7.635 1.00 58.06 366 LEU A O 1
ATOM 2815 N N . ALA A 1 367 ? -15.105 -20.728 9.192 1.00 57.00 367 ALA A N 1
ATOM 2816 C CA . ALA A 1 367 ? -16.415 -20.401 9.751 1.00 57.00 367 ALA A CA 1
ATOM 2817 C C . ALA A 1 367 ? -17.313 -19.677 8.730 1.00 57.00 367 ALA A C 1
ATOM 2819 O O . ALA A 1 367 ? -18.504 -19.981 8.637 1.00 57.00 367 ALA A O 1
ATOM 2820 N N . ALA A 1 368 ? -16.749 -18.762 7.934 1.00 55.22 368 ALA A N 1
ATOM 2821 C CA . ALA A 1 368 ? -17.464 -18.092 6.851 1.00 55.22 368 ALA A CA 1
ATOM 2822 C C . ALA A 1 368 ? -17.863 -19.073 5.737 1.00 55.22 368 ALA A C 1
ATOM 2824 O O . ALA A 1 368 ? -19.020 -19.072 5.318 1.00 55.22 368 ALA A O 1
ATOM 2825 N N . ALA A 1 369 ? -16.955 -19.958 5.314 1.00 54.50 369 ALA A N 1
ATOM 2826 C CA . ALA A 1 369 ? -17.234 -20.995 4.323 1.00 54.50 369 ALA A CA 1
ATOM 2827 C C . ALA A 1 369 ? -18.345 -21.950 4.791 1.00 54.50 369 ALA A C 1
ATOM 2829 O O . ALA A 1 369 ? -19.303 -22.189 4.057 1.00 54.50 369 ALA A O 1
ATOM 2830 N N . HIS A 1 370 ? -18.288 -22.418 6.041 1.00 60.53 370 HIS A N 1
ATOM 2831 C CA . HIS A 1 370 ? -19.316 -23.278 6.625 1.00 60.53 370 HIS A CA 1
ATOM 2832 C C . HIS A 1 370 ? -20.683 -22.576 6.726 1.00 60.53 370 HIS A C 1
ATOM 2834 O O . HIS A 1 370 ? -21.727 -23.170 6.441 1.00 60.53 370 HIS A O 1
ATOM 2840 N N . ALA A 1 371 ? -20.706 -21.292 7.100 1.00 56.69 371 ALA A N 1
ATOM 2841 C CA . ALA A 1 371 ? -21.934 -20.498 7.141 1.00 56.69 371 ALA A CA 1
ATOM 2842 C C . ALA A 1 371 ? -22.530 -20.285 5.737 1.00 56.69 371 ALA A C 1
ATOM 2844 O O . ALA A 1 371 ? -23.742 -20.425 5.552 1.00 56.69 371 ALA A O 1
ATOM 2845 N N . MET A 1 372 ? -21.689 -19.999 4.739 1.00 60.69 372 MET A N 1
ATOM 2846 C CA . MET A 1 372 ? -22.108 -19.831 3.345 1.00 60.69 372 MET A CA 1
ATOM 2847 C C . MET A 1 372 ? -22.623 -21.137 2.738 1.00 60.69 372 MET A C 1
ATOM 2849 O O . MET A 1 372 ? -23.657 -21.120 2.072 1.00 60.69 372 MET A O 1
ATOM 2853 N N . SER A 1 373 ? -21.970 -22.265 3.024 1.00 57.84 373 SER A N 1
ATOM 2854 C CA . SER A 1 373 ? -22.401 -23.599 2.594 1.00 57.84 373 SER A CA 1
ATOM 2855 C C . SER A 1 373 ? -23.771 -23.964 3.176 1.00 57.84 373 SER A C 1
ATOM 2857 O O . SER A 1 373 ? -24.703 -24.280 2.433 1.00 57.84 373 SER A O 1
ATOM 2859 N N . ARG A 1 374 ? -23.978 -23.765 4.488 1.00 64.94 374 ARG A N 1
ATOM 2860 C CA . ARG A 1 374 ? -25.295 -23.969 5.122 1.00 64.94 374 ARG A CA 1
ATOM 2861 C C . ARG A 1 374 ? -26.375 -23.044 4.558 1.00 64.94 374 ARG A C 1
ATOM 2863 O O . ARG A 1 374 ? -27.522 -23.463 4.400 1.00 64.94 374 ARG A O 1
ATOM 2870 N N . ALA A 1 375 ? -26.037 -21.797 4.230 1.00 60.16 375 ALA A N 1
ATOM 2871 C CA . ALA A 1 375 ? -26.972 -20.875 3.585 1.00 60.16 375 ALA A CA 1
ATOM 2872 C C . ALA A 1 375 ? -27.314 -21.301 2.145 1.00 60.16 375 ALA A C 1
ATOM 2874 O O . ALA A 1 375 ? -28.472 -21.197 1.737 1.00 60.16 375 ALA A O 1
ATOM 2875 N N . ALA A 1 376 ? -26.339 -21.805 1.385 1.00 59.16 376 ALA A N 1
ATOM 2876 C CA . ALA A 1 376 ? -26.542 -22.321 0.035 1.00 59.16 376 ALA A CA 1
ATOM 2877 C C . ALA A 1 376 ? -27.417 -23.586 0.035 1.00 59.16 376 ALA A C 1
ATOM 2879 O O . ALA A 1 376 ? -28.378 -23.648 -0.730 1.00 59.16 376 ALA A O 1
ATOM 2880 N N . ALA A 1 377 ? -27.169 -24.528 0.951 1.00 59.12 377 ALA A N 1
ATOM 2881 C CA . ALA A 1 377 ? -27.986 -25.730 1.126 1.00 59.12 377 ALA A CA 1
ATOM 2882 C C . ALA A 1 377 ? -29.447 -25.388 1.475 1.00 59.12 377 ALA A C 1
ATOM 2884 O O . ALA A 1 377 ? -30.379 -25.911 0.864 1.00 59.12 377 ALA A O 1
ATOM 2885 N N . LYS A 1 378 ? -29.665 -24.424 2.383 1.00 65.38 378 LYS A N 1
ATOM 2886 C CA . LYS A 1 378 ? -31.015 -23.929 2.711 1.00 65.38 378 LYS A CA 1
ATOM 2887 C C . LYS A 1 378 ? -31.719 -23.290 1.513 1.00 65.38 378 LYS A C 1
ATOM 2889 O O . LYS A 1 378 ? -32.914 -23.500 1.331 1.00 65.38 378 LYS A O 1
ATOM 2894 N N . ARG A 1 379 ? -31.001 -22.522 0.684 1.00 66.56 379 ARG A N 1
ATOM 2895 C CA . ARG A 1 379 ? -31.567 -21.926 -0.540 1.00 66.56 379 ARG A CA 1
ATOM 2896 C C . ARG A 1 379 ? -31.924 -22.982 -1.581 1.00 66.56 379 ARG A C 1
ATOM 2898 O O . ARG A 1 379 ? -32.979 -22.862 -2.194 1.00 66.56 379 ARG A O 1
ATOM 2905 N N . ALA A 1 380 ? -31.080 -23.996 -1.761 1.00 62.94 380 ALA A N 1
ATOM 2906 C CA . ALA A 1 380 ? -31.351 -25.102 -2.675 1.00 62.94 380 ALA A CA 1
ATOM 2907 C C . ALA A 1 380 ? -32.614 -25.870 -2.252 1.00 62.94 380 ALA A C 1
ATOM 2909 O O . ALA A 1 380 ? -33.523 -26.026 -3.061 1.00 62.94 380 ALA A O 1
ATOM 2910 N N . SER A 1 381 ? -32.727 -26.217 -0.965 1.00 68.25 381 SER A N 1
ATOM 2911 C CA . SER A 1 381 ? -33.922 -26.863 -0.406 1.00 68.25 381 SER A CA 1
ATOM 2912 C C . SER A 1 381 ? -35.182 -25.995 -0.557 1.00 68.25 381 SER A C 1
ATOM 2914 O O . SER A 1 381 ? -36.227 -26.488 -0.973 1.00 68.25 381 SER A O 1
ATOM 2916 N N . ALA A 1 382 ? -35.089 -24.680 -0.325 1.00 62.81 382 ALA A N 1
ATOM 2917 C CA . ALA A 1 382 ? -36.215 -23.766 -0.529 1.00 62.81 382 ALA A CA 1
ATOM 2918 C C . ALA A 1 382 ? -36.643 -23.656 -2.006 1.00 62.81 382 ALA A C 1
ATOM 2920 O O . ALA A 1 382 ? -37.835 -23.592 -2.297 1.00 62.81 382 ALA A O 1
ATOM 2921 N N . GLN A 1 383 ? -35.692 -23.647 -2.947 1.00 68.19 383 GLN A N 1
ATOM 2922 C CA . GLN A 1 383 ? -35.983 -23.642 -4.385 1.00 68.19 383 GLN A CA 1
ATOM 2923 C C . GLN A 1 383 ? -36.610 -24.956 -4.855 1.00 68.19 383 GLN A C 1
ATOM 2925 O O . GLN A 1 383 ? -37.484 -24.945 -5.717 1.00 68.19 383 GLN A O 1
ATOM 2930 N N . GLU A 1 384 ? -36.185 -26.081 -4.294 1.00 74.81 384 GLU A N 1
ATOM 2931 C CA . GLU A 1 384 ? -36.759 -27.389 -4.594 1.00 74.81 384 GLU A CA 1
ATOM 2932 C C . GLU A 1 384 ? -38.196 -27.503 -4.080 1.00 74.81 384 GLU A C 1
ATOM 2934 O O . GLU A 1 384 ? -39.083 -27.917 -4.826 1.00 74.81 384 GLU A O 1
ATOM 2939 N N . LEU A 1 385 ? -38.456 -26.992 -2.873 1.00 68.44 385 LEU A N 1
ATOM 2940 C CA . LEU A 1 385 ? -39.798 -26.903 -2.300 1.00 68.44 385 LEU A CA 1
ATOM 2941 C C . LEU A 1 385 ? -40.710 -25.962 -3.107 1.00 68.44 385 LEU A C 1
ATOM 2943 O O . LEU A 1 385 ? -41.896 -26.238 -3.280 1.00 68.44 385 LEU A O 1
ATOM 2947 N N . LEU A 1 386 ? -40.160 -24.867 -3.649 1.00 69.38 386 LEU A N 1
ATOM 2948 C CA . LEU A 1 386 ? -40.873 -23.987 -4.580 1.00 69.38 386 LEU A CA 1
ATOM 2949 C C . LEU A 1 386 ? -41.220 -24.708 -5.887 1.00 69.38 386 LEU A C 1
ATOM 2951 O O . LEU A 1 386 ? -42.375 -24.667 -6.293 1.00 69.38 386 LEU A O 1
ATOM 2955 N N . ARG A 1 387 ? -40.278 -25.436 -6.497 1.00 74.25 387 ARG A N 1
ATOM 2956 C CA . ARG A 1 387 ? -40.531 -26.230 -7.716 1.00 74.25 387 ARG A CA 1
ATOM 2957 C C . ARG A 1 387 ? -41.519 -27.370 -7.491 1.00 74.25 387 ARG A C 1
ATOM 2959 O O . ARG A 1 387 ? -42.244 -27.762 -8.400 1.00 74.25 387 ARG A O 1
ATOM 2966 N N . GLU A 1 388 ? -41.527 -27.965 -6.304 1.00 81.25 388 GLU A N 1
ATOM 2967 C CA . GLU A 1 388 ? -42.520 -28.972 -5.933 1.00 81.25 388 GLU A CA 1
ATOM 2968 C C . GLU A 1 388 ? -43.914 -28.348 -5.796 1.00 81.25 388 GLU A C 1
ATOM 2970 O O . GLU A 1 388 ? -44.888 -28.903 -6.303 1.00 81.25 388 GLU A O 1
ATOM 2975 N N . ARG A 1 389 ? -44.012 -27.166 -5.176 1.00 74.81 389 ARG A N 1
ATOM 2976 C CA . ARG A 1 389 ? -45.266 -26.405 -5.098 1.00 74.81 389 ARG A CA 1
ATOM 2977 C C . ARG A 1 389 ? -45.750 -25.960 -6.475 1.00 74.81 389 ARG A C 1
ATOM 2979 O O . ARG A 1 389 ? -46.931 -26.120 -6.757 1.00 74.81 389 ARG A O 1
ATOM 2986 N N . GLU A 1 390 ? -44.860 -25.482 -7.342 1.00 71.06 390 GLU A N 1
ATOM 2987 C CA . GLU A 1 390 ? -45.175 -25.150 -8.738 1.00 71.06 390 GLU A CA 1
ATOM 2988 C C . GLU A 1 390 ? -45.715 -26.372 -9.487 1.00 71.06 390 GLU A C 1
ATOM 2990 O O . GLU A 1 390 ? -46.796 -26.287 -10.055 1.00 71.06 390 GLU A O 1
ATOM 2995 N N . ARG A 1 391 ? -45.061 -27.539 -9.389 1.00 74.69 391 ARG A N 1
ATOM 2996 C CA . ARG A 1 391 ? -45.564 -28.790 -9.988 1.00 74.69 391 ARG A CA 1
ATOM 2997 C C . ARG A 1 391 ? -46.919 -29.222 -9.429 1.00 74.69 391 ARG A C 1
ATOM 2999 O O . ARG A 1 391 ? -47.776 -29.680 -10.177 1.00 74.69 391 ARG A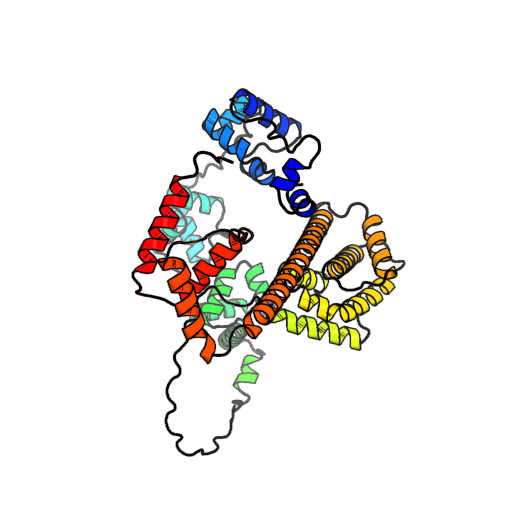 O 1
ATOM 3006 N N . LYS A 1 392 ? -47.146 -29.077 -8.119 1.00 73.62 392 LYS A N 1
ATOM 3007 C CA . LYS A 1 392 ? -48.446 -29.373 -7.493 1.00 73.62 392 LYS A CA 1
ATOM 3008 C C . LYS A 1 392 ? -49.538 -28.435 -8.004 1.00 73.62 392 LYS A C 1
ATOM 3010 O O . LYS A 1 392 ? -50.632 -28.904 -8.299 1.00 73.62 392 LYS A O 1
ATOM 3015 N N . LEU A 1 393 ? -49.235 -27.147 -8.160 1.00 65.62 393 LEU A N 1
ATOM 3016 C CA . LEU A 1 393 ? -50.151 -26.167 -8.743 1.00 65.62 393 LEU A CA 1
ATOM 3017 C C . LEU A 1 393 ? -50.404 -26.459 -10.228 1.00 65.62 393 LEU A C 1
ATOM 3019 O O . LEU A 1 393 ? -51.554 -26.475 -10.649 1.00 65.62 393 LEU A O 1
ATOM 3023 N N . GLU A 1 394 ? -49.374 -26.768 -11.012 1.00 64.19 394 GLU A N 1
ATOM 3024 C CA . GLU A 1 394 ? -49.522 -27.177 -12.413 1.00 64.19 394 GLU A CA 1
ATOM 3025 C C . GLU A 1 394 ? -50.352 -28.454 -12.560 1.00 64.19 394 GLU A C 1
ATOM 3027 O O . GLU A 1 394 ? -51.163 -28.534 -13.474 1.00 64.19 394 GLU A O 1
ATOM 3032 N N . ASN A 1 395 ? -50.238 -29.417 -11.646 1.00 68.62 395 ASN A N 1
ATOM 3033 C CA . ASN A 1 395 ? -51.075 -30.618 -11.652 1.00 68.62 395 ASN A CA 1
ATOM 3034 C C . ASN A 1 395 ? -52.526 -30.318 -11.236 1.00 68.62 395 ASN A C 1
ATOM 3036 O O . ASN A 1 395 ? -53.461 -30.813 -11.865 1.00 68.62 395 ASN A O 1
ATOM 3040 N N . LEU A 1 396 ? -52.725 -29.469 -10.221 1.00 61.66 396 LEU A N 1
ATOM 3041 C CA . LEU A 1 396 ? -54.050 -29.033 -9.762 1.00 61.66 396 LEU A CA 1
ATOM 3042 C C . LEU A 1 396 ? -54.797 -28.233 -10.838 1.00 61.66 396 LEU A C 1
ATOM 3044 O O . LEU A 1 396 ? -55.987 -28.446 -11.061 1.00 61.66 396 LEU A O 1
ATOM 3048 N N . PHE A 1 397 ? -54.103 -27.332 -11.534 1.00 54.94 397 PHE A N 1
ATOM 3049 C CA . PHE A 1 397 ? -54.700 -26.472 -12.557 1.00 54.94 397 PHE A CA 1
ATOM 3050 C C . PHE A 1 397 ? -54.631 -27.067 -13.968 1.00 54.94 397 PHE A C 1
ATOM 3052 O O . PHE A 1 397 ? -55.473 -26.750 -14.807 1.00 54.94 397 PHE A O 1
ATOM 3059 N N . GLY A 1 398 ? -53.692 -27.974 -14.233 1.00 51.44 398 GLY A N 1
ATOM 3060 C CA . GLY A 1 398 ? -53.564 -28.705 -15.494 1.00 51.44 398 GLY A CA 1
ATOM 3061 C C . GLY A 1 398 ? -54.763 -29.610 -15.771 1.00 51.44 398 GLY A C 1
ATOM 3062 O O . GLY A 1 398 ? -55.188 -29.721 -16.919 1.00 51.44 398 GLY A O 1
ATOM 3063 N N . TRP A 1 399 ? -55.393 -30.157 -14.724 1.00 46.69 399 TRP A N 1
ATOM 3064 C CA . TRP A 1 399 ? -56.636 -30.929 -14.841 1.00 46.69 399 TRP A CA 1
ATOM 3065 C C . TRP A 1 399 ? -57.859 -30.064 -15.212 1.00 46.69 399 TRP A C 1
ATOM 3067 O O . TRP A 1 399 ? -58.810 -30.540 -15.830 1.00 46.69 399 TRP A O 1
ATOM 3077 N N . VAL A 1 400 ? -57.829 -28.761 -14.908 1.00 47.53 400 VAL A N 1
ATOM 3078 C CA . VAL A 1 400 ? -58.970 -27.844 -15.095 1.00 47.53 400 VAL A CA 1
ATOM 3079 C C . VAL A 1 400 ? -58.995 -27.198 -16.491 1.00 47.53 400 VAL A C 1
ATOM 3081 O O . VAL A 1 400 ? -60.012 -26.639 -16.908 1.00 47.53 400 VAL A O 1
ATOM 3084 N N . ILE A 1 401 ? -57.922 -27.300 -17.282 1.00 45.25 401 ILE A N 1
ATOM 3085 C CA . ILE A 1 401 ? -57.779 -26.505 -18.510 1.00 45.25 401 ILE A CA 1
ATOM 3086 C C . ILE A 1 401 ? -57.751 -27.384 -19.770 1.00 45.25 401 ILE A C 1
ATOM 3088 O O . ILE A 1 401 ? -56.728 -27.532 -20.435 1.00 45.25 401 ILE A O 1
ATOM 3092 N N . SER A 1 402 ? -58.928 -27.845 -20.208 1.00 47.78 402 SER A N 1
ATOM 3093 C CA . SER A 1 402 ? -59.153 -28.121 -21.635 1.00 47.78 402 SER A CA 1
ATOM 3094 C C . SER A 1 402 ? -59.569 -26.827 -22.353 1.00 47.78 402 SER A C 1
ATOM 3096 O O . SER A 1 402 ? -60.369 -26.026 -21.859 1.00 47.78 402 SER A O 1
ATOM 3098 N N . ARG A 1 403 ? -58.991 -26.574 -23.535 1.00 46.66 403 ARG A N 1
ATOM 3099 C CA . ARG A 1 403 ? -59.096 -25.300 -24.285 1.00 46.66 403 ARG A CA 1
ATOM 3100 C C . ARG A 1 403 ? -60.543 -24.845 -24.559 1.00 46.66 403 ARG A C 1
ATOM 3102 O O . ARG A 1 403 ? -60.778 -23.645 -24.653 1.00 46.66 403 ARG A O 1
ATOM 3109 N N . ARG A 1 404 ? -61.511 -25.771 -24.631 1.00 45.66 404 ARG A N 1
ATOM 3110 C CA . ARG A 1 404 ? -62.944 -25.474 -24.841 1.00 45.66 404 ARG A CA 1
ATOM 3111 C C . ARG A 1 404 ? -63.671 -24.968 -23.587 1.00 45.66 404 ARG A C 1
ATOM 3113 O O . ARG A 1 404 ? -64.610 -24.193 -23.725 1.00 45.66 404 ARG A O 1
ATOM 3120 N N . ARG A 1 405 ? -63.226 -25.315 -22.372 1.00 49.22 405 ARG A N 1
ATOM 3121 C CA . ARG A 1 405 ? -63.893 -24.886 -21.124 1.00 49.22 405 ARG A CA 1
ATOM 3122 C C . ARG A 1 405 ? -63.523 -23.472 -20.663 1.00 49.22 405 ARG A C 1
ATOM 3124 O O . ARG A 1 405 ? -64.260 -22.896 -19.870 1.00 49.22 405 ARG A O 1
ATOM 3131 N N . ARG A 1 406 ? -62.456 -22.866 -21.208 1.00 53.50 406 ARG A N 1
ATOM 3132 C CA . ARG A 1 406 ? -62.002 -21.511 -20.822 1.00 53.50 406 ARG A CA 1
ATOM 3133 C C . ARG A 1 406 ? -63.044 -20.421 -21.073 1.00 53.50 406 ARG A C 1
ATOM 3135 O O . ARG A 1 406 ? -63.190 -19.546 -20.233 1.00 53.50 406 ARG A O 1
ATOM 3142 N N . LYS A 1 407 ? -63.787 -20.470 -22.184 1.00 53.22 407 LYS A N 1
ATOM 3143 C CA . LYS A 1 407 ? -64.811 -19.449 -22.482 1.00 53.22 407 LYS A CA 1
ATOM 3144 C C . LYS A 1 407 ? -66.053 -19.596 -21.598 1.00 53.22 407 LYS A C 1
ATOM 3146 O O . LYS A 1 407 ? -66.556 -18.596 -21.102 1.00 53.22 407 LYS A O 1
ATOM 3151 N N . ALA A 1 408 ? -66.492 -20.831 -21.348 1.00 52.78 408 ALA A N 1
ATOM 3152 C CA . ALA A 1 408 ? -67.668 -21.103 -20.523 1.00 52.78 408 ALA A CA 1
ATOM 3153 C C . ALA A 1 408 ? -67.423 -20.776 -19.040 1.00 52.78 408 ALA A C 1
ATOM 3155 O O . ALA A 1 408 ? -68.238 -20.098 -18.422 1.00 52.78 408 ALA A O 1
ATOM 3156 N N . HIS A 1 409 ? -66.266 -21.166 -18.491 1.00 51.97 409 HIS A N 1
ATOM 3157 C CA . HIS A 1 409 ? -65.914 -20.818 -17.112 1.00 51.97 409 HIS A CA 1
ATOM 3158 C C . HIS A 1 409 ? -65.670 -19.321 -16.936 1.00 51.97 409 HIS A C 1
ATOM 3160 O O . HIS A 1 409 ? -66.073 -18.774 -15.921 1.00 51.97 409 HIS A O 1
ATOM 3166 N N . HIS A 1 410 ? -65.071 -18.637 -17.914 1.00 55.12 410 HIS A N 1
ATOM 3167 C CA . HIS A 1 410 ? -64.861 -17.191 -17.827 1.00 55.12 410 HIS A CA 1
ATOM 3168 C C . HIS A 1 410 ? -66.186 -16.411 -17.852 1.00 55.12 410 HIS A C 1
ATOM 3170 O O . HIS A 1 410 ? -66.351 -15.478 -17.074 1.00 55.12 410 HIS A O 1
ATOM 3176 N N . ALA A 1 411 ? -67.158 -16.830 -18.671 1.00 57.53 411 ALA A N 1
ATOM 3177 C CA . ALA A 1 411 ? -68.497 -16.236 -18.687 1.00 57.53 411 ALA A CA 1
ATOM 3178 C C . ALA A 1 411 ? -69.284 -16.517 -17.392 1.00 57.53 411 ALA A C 1
ATOM 3180 O O . ALA A 1 411 ? -69.932 -15.617 -16.863 1.00 57.53 411 ALA A O 1
ATOM 3181 N N . ALA A 1 412 ? -69.185 -17.734 -16.845 1.00 54.53 412 ALA A N 1
ATOM 3182 C CA . ALA A 1 412 ? -69.807 -18.088 -15.568 1.00 54.53 412 ALA A CA 1
ATOM 3183 C C . ALA A 1 412 ? -69.186 -17.320 -14.389 1.00 54.53 412 ALA A C 1
ATOM 3185 O O . ALA A 1 412 ? -69.903 -16.856 -13.510 1.00 54.53 412 ALA A O 1
ATOM 3186 N N . TRP A 1 413 ? -67.863 -17.130 -14.399 1.00 52.38 413 TRP A N 1
ATOM 3187 C CA . TRP A 1 413 ? -67.135 -16.400 -13.358 1.00 52.38 413 TRP A CA 1
ATOM 3188 C C . TRP A 1 413 ? -67.380 -14.885 -13.425 1.00 52.38 413 TRP A C 1
ATOM 3190 O O . TRP A 1 413 ? -67.441 -14.230 -12.391 1.00 52.38 413 TRP A O 1
ATOM 3200 N N . LEU A 1 414 ? -67.580 -14.325 -14.626 1.00 59.56 414 LEU A N 1
ATOM 3201 C CA . LEU A 1 414 ? -67.987 -12.927 -14.802 1.00 59.56 414 LEU A CA 1
ATOM 3202 C C . LEU A 1 414 ? -69.433 -12.678 -14.355 1.00 59.56 414 LEU A C 1
ATOM 3204 O O . LEU A 1 414 ? -69.670 -11.671 -13.696 1.00 59.56 414 LEU A O 1
ATOM 3208 N N . ARG A 1 415 ? -70.365 -13.608 -14.617 1.00 53.34 415 ARG A N 1
ATOM 3209 C CA . ARG A 1 415 ? -71.740 -13.534 -14.083 1.00 53.34 415 ARG A CA 1
ATOM 3210 C C . ARG A 1 415 ? -71.772 -13.608 -12.557 1.00 53.34 415 ARG A C 1
ATOM 3212 O O . ARG A 1 415 ? -72.418 -12.788 -11.925 1.00 53.34 415 ARG A O 1
ATOM 3219 N N . LEU A 1 416 ? -70.973 -14.493 -11.958 1.00 49.28 416 LEU A N 1
ATOM 3220 C CA . LEU A 1 416 ? -70.858 -14.620 -10.497 1.00 49.28 416 LEU A CA 1
ATOM 3221 C C . LEU A 1 416 ? -70.335 -13.348 -9.803 1.00 49.28 416 LEU A C 1
ATOM 3223 O O . LEU A 1 416 ? -70.597 -13.138 -8.624 1.00 49.28 416 LEU A O 1
ATOM 3227 N N . ILE A 1 417 ? -69.587 -12.511 -10.527 1.00 52.44 417 ILE A N 1
ATOM 3228 C CA . ILE A 1 417 ? -69.066 -11.230 -10.031 1.00 52.44 417 ILE A CA 1
ATOM 3229 C C . ILE A 1 417 ? -70.016 -10.070 -10.345 1.00 52.44 417 ILE A C 1
ATOM 3231 O O . ILE A 1 417 ? -70.093 -9.132 -9.555 1.00 52.44 417 ILE A O 1
ATOM 3235 N N . GLN A 1 418 ? -70.721 -10.114 -11.478 1.00 48.00 418 GLN A N 1
ATOM 3236 C CA . GLN A 1 418 ? -71.665 -9.069 -11.883 1.00 48.00 418 GLN A CA 1
ATOM 3237 C C . GLN A 1 418 ? -73.004 -9.148 -11.142 1.00 48.00 418 GLN A C 1
ATOM 3239 O O . GLN A 1 418 ? -73.560 -8.099 -10.834 1.00 48.00 418 GLN A O 1
ATOM 3244 N N . ASP A 1 419 ? -73.482 -10.346 -10.798 1.00 44.47 419 ASP A N 1
ATOM 3245 C CA . ASP A 1 419 ? -74.826 -10.532 -10.232 1.00 44.47 419 ASP A CA 1
ATOM 3246 C C . ASP A 1 419 ? -74.896 -10.391 -8.702 1.00 44.47 419 ASP A C 1
ATOM 3248 O O . ASP A 1 419 ? -75.974 -10.486 -8.131 1.00 44.47 419 ASP A O 1
ATOM 3252 N N . GLY A 1 420 ? -73.782 -10.125 -8.011 1.00 48.56 420 GLY A N 1
ATOM 3253 C CA . GLY A 1 420 ? -73.806 -9.609 -6.634 1.00 48.56 420 GLY A CA 1
ATOM 3254 C C . GLY A 1 420 ? -74.549 -10.434 -5.566 1.00 48.56 420 GLY A C 1
ATOM 3255 O O . GLY A 1 420 ? -74.748 -9.919 -4.471 1.00 48.56 420 GLY A O 1
ATOM 3256 N N . GLU A 1 421 ? -74.928 -11.692 -5.811 1.00 41.06 421 GLU A N 1
ATOM 3257 C CA . GLU A 1 421 ? -75.537 -12.570 -4.804 1.00 41.06 421 GLU A CA 1
ATOM 3258 C C . GLU A 1 421 ? -74.591 -13.717 -4.424 1.00 41.06 421 GLU A C 1
ATOM 3260 O O . GLU A 1 421 ? -74.675 -14.842 -4.912 1.00 41.06 421 GLU A O 1
ATOM 3265 N N . LEU A 1 422 ? -73.704 -13.448 -3.463 1.00 43.09 422 LEU A N 1
ATOM 3266 C CA . LEU A 1 422 ? -73.095 -14.494 -2.640 1.00 43.09 422 LEU A CA 1
ATOM 3267 C C . LEU A 1 422 ? -74.029 -14.801 -1.464 1.00 43.09 422 LEU A C 1
ATOM 3269 O O . LEU A 1 422 ? -73.774 -14.417 -0.322 1.00 43.09 422 LEU A O 1
ATOM 3273 N N . ARG A 1 423 ? -75.126 -15.515 -1.733 1.00 38.75 423 ARG A N 1
ATOM 3274 C CA . ARG A 1 423 ? -75.870 -16.195 -0.667 1.00 38.75 423 ARG A CA 1
ATOM 3275 C C . ARG A 1 423 ? -75.107 -17.455 -0.256 1.00 38.75 423 ARG A C 1
ATOM 3277 O O . ARG A 1 423 ? -75.082 -18.442 -0.977 1.00 38.75 423 ARG A O 1
ATOM 3284 N N . GLY A 1 424 ? -74.499 -17.390 0.928 1.00 41.66 424 GLY A N 1
ATOM 3285 C CA . GLY A 1 424 ? -74.288 -18.535 1.819 1.00 41.66 424 GLY A CA 1
ATOM 3286 C C . GLY A 1 424 ? -73.417 -19.682 1.299 1.00 41.66 424 GLY A C 1
ATOM 3287 O O . GLY A 1 424 ? -73.918 -20.767 1.036 1.00 41.66 424 GLY A O 1
ATOM 3288 N N . GLY A 1 425 ? -72.096 -19.501 1.269 1.00 32.88 425 GLY A N 1
ATOM 3289 C CA . GLY A 1 425 ? -71.156 -20.614 1.111 1.00 32.88 425 GLY A CA 1
ATOM 3290 C C . GLY A 1 425 ? -69.731 -20.210 1.471 1.00 32.88 425 GLY A C 1
ATOM 3291 O O . GLY A 1 425 ? -69.142 -19.362 0.809 1.00 32.88 425 GLY A O 1
ATOM 3292 N N . ARG A 1 426 ? -69.180 -20.793 2.544 1.00 40.22 426 ARG A N 1
ATOM 3293 C CA . ARG A 1 426 ? -67.813 -20.543 3.030 1.00 40.22 426 ARG A CA 1
ATOM 3294 C C . ARG A 1 426 ? -66.787 -20.924 1.957 1.00 40.22 426 ARG A C 1
ATOM 3296 O O . ARG A 1 426 ? -66.570 -22.106 1.714 1.00 40.22 426 ARG A O 1
ATOM 3303 N N . ILE A 1 427 ? -66.099 -19.935 1.394 1.00 37.38 427 ILE A N 1
ATOM 3304 C CA . ILE A 1 427 ? -64.788 -20.135 0.768 1.00 37.38 427 ILE A CA 1
ATOM 3305 C C . ILE A 1 427 ? -63.757 -19.618 1.772 1.00 37.38 427 ILE A C 1
ATOM 3307 O O . ILE A 1 427 ? -63.884 -18.496 2.263 1.00 37.38 427 ILE A O 1
ATOM 3311 N N . ALA A 1 428 ? -62.783 -20.457 2.130 1.00 37.59 428 ALA A N 1
ATOM 3312 C CA . ALA A 1 428 ? -61.690 -20.062 3.013 1.00 37.59 428 ALA A CA 1
ATOM 3313 C C . ALA A 1 428 ? -60.968 -18.829 2.432 1.00 37.59 428 ALA A C 1
ATOM 3315 O O . ALA A 1 428 ? -60.785 -18.764 1.212 1.00 37.59 428 ALA A O 1
ATOM 3316 N N . PRO A 1 429 ? -60.584 -17.840 3.259 1.00 41.53 429 PRO A N 1
ATOM 3317 C CA . PRO A 1 429 ? -59.905 -16.656 2.756 1.00 41.53 429 PRO A CA 1
ATOM 3318 C C . PRO A 1 429 ? -58.580 -17.072 2.113 1.00 41.53 429 PRO A C 1
ATOM 3320 O O . PRO A 1 429 ? -57.756 -17.722 2.751 1.00 41.53 429 PRO A O 1
ATOM 3323 N N . LEU A 1 430 ? -58.396 -16.705 0.844 1.00 45.12 430 LEU A N 1
ATOM 3324 C CA . LEU A 1 430 ? -57.117 -16.864 0.156 1.00 45.12 430 LEU A CA 1
ATOM 3325 C C . LEU A 1 430 ? -56.059 -16.019 0.868 1.00 45.12 430 LEU A C 1
ATOM 3327 O O . LEU A 1 430 ? -56.299 -14.853 1.203 1.00 45.12 430 LEU A O 1
ATOM 3331 N N . GLU A 1 431 ? -54.885 -16.605 1.082 1.00 48.09 431 GLU A N 1
ATOM 3332 C CA . GLU A 1 431 ? -53.768 -15.927 1.731 1.00 48.09 431 GLU A CA 1
ATOM 3333 C C . GLU A 1 431 ? -53.285 -14.754 0.850 1.00 48.09 431 GLU A C 1
ATOM 3335 O O . GLU A 1 431 ? -53.332 -14.828 -0.385 1.00 48.09 431 GLU A O 1
ATOM 3340 N N . PRO A 1 432 ? -52.764 -13.654 1.425 1.00 49.19 432 PRO A N 1
ATOM 3341 C CA . PRO A 1 432 ? -52.382 -12.453 0.672 1.00 49.19 432 PRO A CA 1
ATOM 3342 C C . PRO A 1 432 ? -51.404 -12.706 -0.486 1.00 49.19 432 PRO A C 1
ATOM 3344 O O . PRO A 1 432 ? -51.379 -11.959 -1.467 1.00 49.19 432 PRO A O 1
ATOM 3347 N N . ILE A 1 433 ? -50.603 -13.771 -0.396 1.00 43.81 433 ILE A N 1
ATOM 3348 C CA . ILE A 1 433 ? -49.640 -14.154 -1.432 1.00 43.81 433 ILE A CA 1
ATOM 3349 C C . ILE A 1 433 ? -50.319 -14.767 -2.666 1.00 43.81 433 ILE A C 1
ATOM 3351 O O . ILE A 1 433 ? -49.838 -14.578 -3.782 1.00 43.81 433 ILE A O 1
ATOM 3355 N N . GLU A 1 434 ? -51.463 -15.425 -2.477 1.00 47.91 434 GLU A N 1
ATOM 3356 C CA . GLU A 1 434 ? -52.279 -16.027 -3.535 1.00 47.91 434 GLU A CA 1
ATOM 3357 C C . GLU A 1 434 ? -53.051 -14.940 -4.291 1.00 47.91 434 GLU A C 1
ATOM 3359 O O . GLU A 1 434 ? -53.128 -14.968 -5.520 1.00 47.91 434 GLU A O 1
ATOM 3364 N N . LEU A 1 435 ? -53.507 -13.901 -3.579 1.00 52.91 435 LEU A N 1
ATOM 3365 C CA . LEU A 1 435 ? -54.085 -12.691 -4.176 1.00 52.91 435 LEU A CA 1
ATOM 3366 C C . LEU A 1 435 ? -53.055 -11.895 -4.994 1.00 52.91 435 LEU A C 1
ATOM 3368 O O . LEU A 1 435 ? -53.362 -11.428 -6.092 1.00 52.91 435 LEU A O 1
ATOM 3372 N N . LEU A 1 436 ? -51.815 -11.779 -4.506 1.00 48.88 436 LEU A N 1
ATOM 3373 C CA . LEU A 1 436 ? -50.719 -11.130 -5.239 1.00 48.88 436 LEU A CA 1
ATOM 3374 C C . LEU A 1 436 ? -50.297 -11.925 -6.481 1.00 48.88 436 LEU A C 1
ATOM 3376 O O . LEU A 1 436 ? -49.971 -11.330 -7.511 1.00 48.88 436 LEU A O 1
ATOM 3380 N N . TRP A 1 437 ? -50.337 -13.256 -6.414 1.00 53.53 437 TRP A N 1
ATOM 3381 C CA . TRP A 1 437 ? -50.078 -14.122 -7.564 1.00 53.53 437 TRP A CA 1
ATOM 3382 C C . TRP A 1 437 ? -51.194 -14.048 -8.607 1.00 53.53 437 TRP A C 1
ATOM 3384 O O . TRP A 1 437 ? -50.903 -13.876 -9.792 1.00 53.53 437 TRP A O 1
ATOM 3394 N N . ALA A 1 438 ? -52.459 -14.069 -8.181 1.00 51.09 438 ALA A N 1
ATOM 3395 C CA . ALA A 1 438 ? -53.601 -13.864 -9.066 1.00 51.09 438 ALA A CA 1
ATOM 3396 C C . ALA A 1 438 ? -53.549 -12.483 -9.743 1.00 51.09 438 ALA A C 1
ATOM 3398 O O . ALA A 1 438 ? -53.777 -12.379 -10.948 1.00 51.09 438 ALA A O 1
ATOM 3399 N N . ALA A 1 439 ? -53.165 -11.433 -9.010 1.00 50.00 439 ALA A N 1
ATOM 3400 C CA . ALA A 1 439 ? -52.975 -10.092 -9.560 1.00 50.00 439 ALA A CA 1
ATOM 3401 C C . ALA A 1 439 ? -51.815 -10.026 -10.570 1.00 50.00 439 ALA A C 1
ATOM 3403 O O . ALA A 1 439 ? -51.951 -9.396 -11.616 1.00 50.00 439 ALA A O 1
ATOM 3404 N N . ARG A 1 440 ? -50.698 -10.717 -10.309 1.00 44.41 440 ARG A N 1
ATOM 3405 C CA . ARG A 1 440 ? -49.525 -10.756 -11.198 1.00 44.41 440 ARG A CA 1
ATOM 3406 C C . ARG A 1 440 ? -49.783 -11.533 -12.491 1.00 44.41 440 ARG A C 1
ATOM 3408 O O . ARG A 1 440 ? -49.391 -11.064 -13.557 1.00 44.41 440 ARG A O 1
ATOM 3415 N N . ILE A 1 441 ? -50.482 -12.668 -12.409 1.00 48.56 441 ILE A N 1
ATOM 3416 C CA . ILE A 1 441 ? -50.938 -13.422 -13.587 1.00 48.56 441 ILE A CA 1
ATOM 3417 C C . ILE A 1 441 ? -51.933 -12.579 -14.397 1.00 48.56 441 ILE A C 1
ATOM 3419 O O . ILE A 1 441 ? -51.900 -12.595 -15.621 1.00 48.56 441 ILE A O 1
ATOM 3423 N N . ARG A 1 442 ? -52.781 -11.775 -13.748 1.00 48.16 442 ARG A N 1
ATOM 3424 C CA . ARG A 1 442 ? -53.744 -10.907 -14.442 1.00 48.16 442 ARG A CA 1
ATOM 3425 C C . ARG A 1 442 ? -53.086 -9.692 -15.109 1.00 48.16 442 ARG A C 1
ATOM 3427 O O . ARG A 1 442 ? -53.496 -9.320 -16.203 1.00 48.16 442 ARG A O 1
ATOM 3434 N N . TYR A 1 443 ? -52.044 -9.122 -14.497 1.00 42.94 443 TYR A N 1
ATOM 3435 C CA . TYR A 1 443 ? -51.319 -7.952 -15.015 1.00 42.94 443 TYR A CA 1
ATOM 3436 C C . TYR A 1 443 ? -50.446 -8.275 -16.237 1.00 42.94 443 TYR A C 1
ATOM 3438 O O . TYR A 1 443 ? -50.261 -7.433 -17.102 1.00 42.94 443 TYR A O 1
ATOM 3446 N N . GLN A 1 444 ? -49.927 -9.502 -16.345 1.00 45.03 444 GLN A N 1
ATOM 3447 C CA . GLN A 1 444 ? -49.088 -9.898 -17.484 1.00 45.03 444 GLN A CA 1
ATOM 3448 C C . GLN A 1 444 ? -49.865 -10.224 -18.770 1.00 45.03 444 GLN A C 1
ATOM 3450 O O . GLN A 1 444 ? -49.234 -10.365 -19.814 1.00 45.03 444 GLN A O 1
ATOM 3455 N N . TYR A 1 445 ? -51.195 -10.361 -18.718 1.00 45.69 445 TYR A N 1
ATOM 3456 C CA . TYR A 1 445 ? -51.968 -10.918 -19.839 1.00 45.69 445 TYR A CA 1
ATOM 3457 C C . TYR A 1 445 ? -53.133 -10.054 -20.343 1.00 45.69 445 TYR A C 1
ATOM 3459 O O . TYR A 1 445 ? -53.776 -10.449 -21.314 1.00 45.69 445 TYR A O 1
ATOM 3467 N N . LEU A 1 446 ? -53.417 -8.897 -19.739 1.00 50.66 446 LEU A N 1
ATOM 3468 C CA . LEU A 1 446 ? -54.510 -8.015 -20.169 1.00 50.66 446 LEU A CA 1
ATOM 3469 C C . LEU A 1 446 ? -54.101 -6.540 -20.074 1.00 50.66 446 LEU A C 1
ATOM 3471 O O . LEU A 1 446 ? -54.479 -5.845 -19.132 1.00 50.66 446 LEU A O 1
ATOM 3475 N N . ASP A 1 447 ? -53.359 -6.063 -21.071 1.00 38.72 447 ASP A N 1
ATOM 3476 C CA . ASP A 1 447 ? -53.175 -4.627 -21.286 1.00 38.72 447 ASP A CA 1
ATOM 3477 C C . ASP A 1 447 ? -54.410 -4.046 -21.997 1.00 38.72 447 ASP A C 1
ATOM 3479 O O . ASP A 1 447 ? -54.825 -4.539 -23.046 1.00 38.72 447 ASP A O 1
ATOM 3483 N N . GLY A 1 448 ? -55.002 -2.999 -21.408 1.00 48.69 448 GLY A N 1
ATOM 3484 C CA . GLY A 1 448 ? -56.020 -2.152 -22.049 1.00 48.69 448 GLY A CA 1
ATOM 3485 C C . GLY A 1 448 ? -57.480 -2.304 -21.596 1.00 48.69 448 GLY A C 1
ATOM 3486 O O . GLY A 1 448 ? -58.347 -1.663 -22.182 1.00 48.69 448 GLY A O 1
ATOM 3487 N N . HIS A 1 449 ? -57.801 -3.107 -20.571 1.00 52.50 449 HIS A N 1
ATOM 3488 C CA . HIS A 1 449 ? -59.201 -3.303 -20.153 1.00 52.50 449 HIS A CA 1
ATOM 3489 C C . HIS A 1 449 ? -59.622 -2.376 -18.986 1.00 52.50 449 HIS A C 1
ATOM 3491 O O . HIS A 1 449 ? -58.906 -2.318 -17.982 1.00 52.50 449 HIS A O 1
ATOM 3497 N N . P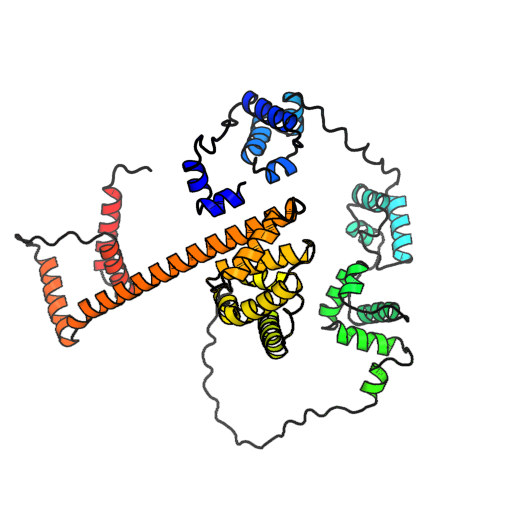RO A 1 450 ? -60.823 -1.753 -19.007 1.00 48.03 450 PRO A N 1
ATOM 3498 C CA . PRO A 1 450 ? -61.311 -0.828 -17.961 1.00 48.03 450 PRO A CA 1
ATOM 3499 C C . PRO A 1 450 ? -61.418 -1.417 -16.538 1.00 48.03 450 PRO A C 1
ATOM 3501 O O . PRO A 1 450 ? -61.535 -0.692 -15.555 1.00 48.03 450 PRO A O 1
ATOM 3504 N N . ALA A 1 451 ? -61.303 -2.739 -16.384 1.00 47.44 451 ALA A N 1
ATOM 3505 C CA . ALA A 1 451 ? -61.280 -3.399 -15.077 1.00 47.44 451 ALA A CA 1
ATOM 3506 C C . ALA A 1 451 ? -59.953 -3.189 -14.313 1.00 47.44 451 ALA A C 1
ATOM 3508 O O . ALA A 1 451 ? -59.908 -3.373 -13.095 1.00 47.44 451 ALA A O 1
ATOM 3509 N N . ALA A 1 452 ? -58.878 -2.786 -15.004 1.00 47.81 452 ALA A N 1
ATOM 3510 C CA . ALA A 1 452 ? -57.596 -2.452 -14.384 1.00 47.81 452 ALA A CA 1
ATOM 3511 C C . ALA A 1 452 ? -57.697 -1.204 -13.489 1.00 47.81 452 ALA A C 1
ATOM 3513 O O . ALA A 1 452 ? -57.062 -1.138 -12.436 1.00 47.81 452 ALA A O 1
ATOM 3514 N N . GLU A 1 453 ? -58.555 -0.251 -13.857 1.00 49.81 453 GLU A N 1
ATOM 3515 C CA . GLU A 1 453 ? -58.779 0.976 -13.092 1.00 49.81 453 GLU A CA 1
ATOM 3516 C C . GLU A 1 453 ? -59.561 0.706 -11.794 1.00 49.81 453 GLU A C 1
ATOM 3518 O O . GLU A 1 453 ? -59.223 1.225 -10.729 1.00 49.81 453 GLU A O 1
ATOM 3523 N N . VAL A 1 454 ? -60.543 -0.200 -11.847 1.00 50.03 454 VAL A N 1
ATOM 3524 C CA . VAL A 1 454 ? -61.302 -0.650 -10.668 1.00 50.03 454 VAL A CA 1
ATOM 3525 C C . VAL A 1 454 ? -60.395 -1.393 -9.678 1.00 50.03 454 VAL A C 1
ATOM 3527 O O . VAL A 1 454 ? -60.459 -1.150 -8.473 1.00 50.03 454 VAL A O 1
ATOM 3530 N N . ALA A 1 455 ? -59.486 -2.243 -10.169 1.00 48.50 455 ALA A N 1
ATOM 3531 C CA . ALA A 1 455 ? -58.518 -2.948 -9.326 1.00 48.50 455 ALA A CA 1
ATOM 3532 C C . ALA A 1 455 ? -57.493 -1.997 -8.676 1.00 48.50 455 ALA A C 1
ATOM 3534 O O . ALA A 1 455 ? -57.148 -2.168 -7.504 1.00 48.50 455 ALA A O 1
ATOM 3535 N N . ALA A 1 456 ? -57.045 -0.966 -9.400 1.00 54.31 456 ALA A N 1
ATOM 3536 C CA . ALA A 1 456 ? -56.172 0.069 -8.852 1.00 54.31 456 ALA A CA 1
ATOM 3537 C C . ALA A 1 456 ? -56.871 0.879 -7.745 1.00 54.31 456 ALA A C 1
ATOM 3539 O O . ALA A 1 456 ? -56.268 1.136 -6.702 1.00 54.31 456 ALA A O 1
ATOM 3540 N N . ARG A 1 457 ? -58.159 1.210 -7.918 1.00 53.97 457 ARG A N 1
ATOM 3541 C CA . ARG A 1 457 ? -58.963 1.892 -6.888 1.00 53.97 457 ARG A CA 1
ATOM 3542 C C . ARG A 1 457 ? -59.137 1.042 -5.627 1.00 53.97 457 ARG A C 1
ATOM 3544 O O . ARG A 1 457 ? -58.885 1.537 -4.531 1.00 53.97 457 ARG A O 1
ATOM 3551 N N . LEU A 1 458 ? -59.450 -0.248 -5.766 1.00 49.06 458 LEU A N 1
ATOM 3552 C CA . LEU A 1 458 ? -59.580 -1.159 -4.620 1.00 49.0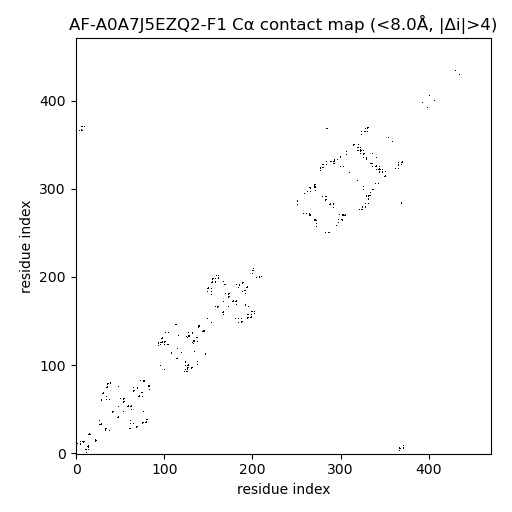6 458 LEU A CA 1
ATOM 3553 C C . LEU A 1 458 ? -58.254 -1.347 -3.860 1.00 49.06 458 LEU A C 1
ATOM 3555 O O . LEU A 1 458 ? -58.255 -1.415 -2.632 1.00 49.06 458 LEU A O 1
ATOM 3559 N N . ALA A 1 459 ? -57.113 -1.368 -4.556 1.00 50.84 459 ALA A N 1
ATOM 3560 C CA . ALA A 1 459 ? -55.793 -1.447 -3.922 1.00 50.84 459 ALA A CA 1
ATOM 3561 C C . ALA A 1 459 ? -55.426 -0.175 -3.129 1.00 50.84 459 ALA A C 1
ATOM 3563 O O . ALA A 1 459 ? -54.760 -0.254 -2.091 1.00 50.84 459 ALA A O 1
ATOM 3564 N N . VAL A 1 460 ? -55.870 0.998 -3.593 1.00 53.28 460 VAL A N 1
ATOM 3565 C CA . VAL A 1 460 ? -55.686 2.281 -2.896 1.00 53.28 460 VAL A CA 1
ATOM 3566 C C . VAL A 1 460 ? -56.589 2.374 -1.662 1.00 53.28 460 VAL A C 1
ATOM 3568 O O . VAL A 1 460 ? -56.110 2.753 -0.590 1.00 53.28 460 VAL A O 1
ATOM 3571 N N . ASP A 1 461 ? -57.849 1.952 -1.765 1.00 45.75 461 ASP A N 1
ATOM 3572 C CA . ASP A 1 461 ? -58.775 1.919 -0.625 1.00 45.75 461 ASP A CA 1
ATOM 3573 C C . ASP A 1 461 ? -58.339 0.922 0.453 1.00 45.75 461 ASP A C 1
ATOM 3575 O O . ASP A 1 461 ? -58.441 1.207 1.649 1.00 45.75 461 ASP A O 1
ATOM 3579 N N . PHE A 1 462 ? -57.755 -0.211 0.054 1.00 44.03 462 PHE A N 1
ATOM 3580 C CA . PHE A 1 462 ? -57.197 -1.182 0.993 1.00 44.03 462 PHE A CA 1
ATOM 3581 C C . PHE A 1 462 ? -55.985 -0.629 1.764 1.00 44.03 462 PHE A C 1
ATOM 3583 O O . PHE A 1 462 ? -55.813 -0.928 2.945 1.00 44.03 462 PHE A O 1
ATOM 3590 N N . ARG A 1 463 ? -55.165 0.235 1.142 1.00 47.56 463 ARG A N 1
ATOM 3591 C CA . ARG A 1 463 ? -54.078 0.952 1.839 1.00 47.56 463 ARG A CA 1
ATOM 3592 C C . ARG A 1 463 ? -54.590 2.030 2.790 1.00 47.56 463 ARG A C 1
ATOM 3594 O O . ARG A 1 463 ? -53.977 2.240 3.831 1.00 47.56 463 ARG A O 1
ATOM 3601 N N . ARG A 1 464 ? -55.691 2.708 2.453 1.00 46.28 464 ARG A N 1
ATOM 3602 C CA . ARG A 1 464 ? -56.274 3.765 3.297 1.00 46.28 464 ARG A CA 1
ATOM 3603 C C . ARG A 1 464 ? -56.978 3.225 4.544 1.00 46.28 464 ARG A C 1
ATOM 3605 O O . ARG A 1 464 ? -56.997 3.910 5.558 1.00 46.28 464 ARG A O 1
ATOM 3612 N N . LYS A 1 465 ? -57.509 1.998 4.506 1.00 45.94 465 LYS A N 1
ATOM 3613 C CA . LYS A 1 465 ? -58.261 1.392 5.623 1.00 45.94 465 LYS A CA 1
ATOM 3614 C C . LYS A 1 465 ? -57.411 0.679 6.690 1.00 45.94 465 LYS A C 1
ATOM 3616 O O . LYS A 1 465 ? -57.977 0.009 7.546 1.00 45.94 465 LYS A O 1
ATOM 3621 N N . ARG A 1 466 ? -56.080 0.842 6.705 1.00 43.38 466 ARG A N 1
ATOM 3622 C CA . ARG A 1 466 ? -55.234 0.426 7.844 1.00 43.38 466 ARG A CA 1
ATOM 3623 C C . ARG A 1 466 ? -54.774 1.633 8.674 1.00 43.38 466 ARG A C 1
ATOM 3625 O O . ARG A 1 466 ? -53.704 2.175 8.391 1.00 43.38 466 ARG A O 1
ATOM 3632 N N . PRO A 1 467 ? -55.504 2.041 9.725 1.00 40.44 467 PRO A N 1
ATOM 3633 C CA . PRO A 1 467 ? -54.902 2.808 10.801 1.00 40.44 467 PRO A CA 1
ATOM 3634 C C . PRO A 1 467 ? -54.127 1.839 11.708 1.00 40.44 467 PRO A C 1
ATOM 3636 O O . PRO A 1 467 ? -54.696 0.902 12.259 1.00 40.44 467 PRO A O 1
ATOM 3639 N N . GLY A 1 468 ? -52.821 2.067 11.849 1.00 48.53 468 GLY A N 1
ATOM 3640 C CA . GLY A 1 468 ? -52.012 1.455 12.905 1.00 48.53 468 GLY A CA 1
ATOM 3641 C C . GLY A 1 468 ? -51.345 0.125 12.555 1.00 48.53 468 GLY A C 1
ATOM 3642 O O . GLY A 1 468 ? -51.833 -0.932 12.918 1.00 48.53 468 GLY A O 1
ATOM 3643 N N . THR A 1 469 ? -50.155 0.199 11.962 1.00 33.88 469 THR A N 1
ATOM 3644 C CA . THR A 1 469 ? -49.032 -0.684 12.325 1.00 33.88 469 THR A CA 1
ATOM 3645 C C . THR A 1 469 ? -47.734 0.038 11.976 1.00 33.88 469 THR A C 1
ATOM 3647 O O . THR A 1 469 ? -47.234 -0.066 10.857 1.00 33.88 469 THR A O 1
ATOM 3650 N N . GLN A 1 470 ? -47.225 0.817 12.933 1.00 33.69 470 GLN A N 1
ATOM 3651 C CA . GLN A 1 470 ? -45.785 1.000 13.090 1.00 33.69 470 GLN A CA 1
ATOM 3652 C C . GLN A 1 470 ? -45.255 -0.235 13.823 1.00 33.69 470 GLN A C 1
ATOM 3654 O O . GLN A 1 470 ? -45.670 -0.499 14.950 1.00 33.69 470 GLN A O 1
ATOM 3659 N N . THR A 1 471 ? -44.378 -0.996 13.172 1.00 34.59 471 THR A N 1
ATOM 3660 C CA . THR A 1 471 ? -43.140 -1.574 13.728 1.00 34.59 471 THR A CA 1
ATOM 3661 C C . THR A 1 471 ? -42.343 -2.228 12.612 1.00 34.59 471 THR A C 1
ATOM 3663 O O . THR A 1 471 ? -42.940 -2.998 11.826 1.00 34.59 471 THR A O 1
#

Secondary structure (DSSP, 8-state):
-HHHHHHHHSSHHHHHHHSTT----S--TTSHHHHHHHHHHHHHTT---SHHHHHHHT-HHHHHHHHHHHSSHHHHHHHTTPPPP---S--------HHHHHHHHHHHHHH-TT--TTTS-HHHHHHIIIIISSHHHHHHHTT-------HHHHHHHHHHHTSTT----HHHHHHTT-HHHHHHHHHHTS-HHHHHHHHHHHTT-TT-HHHHHHHS--------------PPPPP--------TT-------THHHHHHHHHHHHHHTT--PPTTHHHHHHHHHHTT-HHHHHTTHHHHHHHHHHHHHHHTTSPP-HHHHHHHHHHHHHHHTT----HHHHHHHHHHHHHSPPP-HHHHHHHHHHHHHHHHHHHHHHHHHHHHHHHHHHHHHHHHHHHTT--TTHHHHHHHHHHHHHHS----S--PPPPPHHHHHHHHHHHHTT-TT-THHHHHHHHHHHHHHT------